Protein AF-0000000080439849 (afdb_homodimer)

Structure (mmCIF, N/CA/C/O backbone):
data_AF-0000000080439849-model_v1
#
loop_
_entity.id
_entity.type
_entity.pdbx_description
1 polymer 'Thiamine diphosphokinase'
#
loop_
_atom_site.group_PDB
_atom_site.id
_atom_site.type_symbol
_atom_site.label_atom_id
_atom_site.label_alt_id
_atom_site.label_comp_id
_atom_site.label_asym_id
_atom_site.label_entity_id
_atom_site.label_seq_id
_atom_site.pdbx_PDB_ins_code
_atom_site.Cartn_x
_atom_site.Cartn_y
_atom_site.Cartn_z
_atom_site.occupancy
_atom_site.B_iso_or_equiv
_atom_site.auth_seq_id
_atom_site.auth_comp_id
_atom_site.auth_asym_id
_atom_site.auth_atom_id
_atom_site.pdbx_PDB_model_num
ATOM 1 N N . MET A 1 1 ? -4.078 -25.047 -13.484 1 92.94 1 MET A N 1
ATOM 2 C CA . MET A 1 1 ? -3.209 -25.281 -12.336 1 92.94 1 MET A CA 1
ATOM 3 C C . MET A 1 1 ? -3.164 -24.047 -11.43 1 92.94 1 MET A C 1
ATOM 5 O O . MET A 1 1 ? -3.262 -22.922 -11.906 1 92.94 1 MET A O 1
ATOM 9 N N . ASP A 1 2 ? -3.049 -24.312 -10.008 1 97.19 2 ASP A N 1
ATOM 10 C CA . ASP A 1 2 ? -2.932 -23.234 -9.031 1 97.19 2 ASP A CA 1
ATOM 11 C C . ASP A 1 2 ? -1.522 -23.172 -8.445 1 97.19 2 ASP A C 1
ATOM 13 O O . ASP A 1 2 ? -0.941 -24.203 -8.109 1 97.19 2 ASP A O 1
ATOM 17 N N . VAL A 1 3 ? -1.01 -22 -8.406 1 98.44 3 VAL A N 1
ATOM 18 C CA . VAL A 1 3 ? 0.373 -21.828 -7.977 1 98.44 3 VAL A CA 1
ATOM 19 C C . VAL A 1 3 ? 0.414 -21.016 -6.691 1 98.44 3 VAL A C 1
ATOM 21 O O . VAL A 1 3 ? -0.346 -20.047 -6.535 1 98.44 3 VAL A O 1
ATOM 24 N N . LEU A 1 4 ? 1.266 -21.453 -5.793 1 98.69 4 LEU A N 1
ATOM 25 C CA . LEU A 1 4 ? 1.553 -20.688 -4.582 1 98.69 4 LEU A CA 1
ATOM 26 C C . LEU A 1 4 ? 2.941 -20.062 -4.652 1 98.69 4 LEU A C 1
ATOM 28 O O . LEU A 1 4 ? 3.928 -20.75 -4.91 1 98.69 4 LEU A O 1
ATOM 32 N N . ILE A 1 5 ? 3.012 -18.781 -4.531 1 98.62 5 ILE A N 1
ATOM 33 C CA . ILE A 1 5 ? 4.277 -18.062 -4.418 1 98.62 5 ILE A CA 1
ATOM 34 C C . ILE A 1 5 ? 4.438 -17.516 -2.996 1 98.62 5 ILE A C 1
ATOM 36 O O . ILE A 1 5 ? 3.527 -16.875 -2.463 1 98.62 5 ILE A O 1
ATOM 40 N N . VAL A 1 6 ? 5.551 -17.797 -2.373 1 98 6 VAL A N 1
ATOM 41 C CA . VAL A 1 6 ? 5.855 -17.281 -1.048 1 98 6 VAL A CA 1
ATOM 42 C C . VAL A 1 6 ? 7.051 -16.328 -1.128 1 98 6 VAL A C 1
ATOM 44 O O . VAL A 1 6 ? 8.18 -16.766 -1.348 1 98 6 VAL A O 1
ATOM 47 N N . SER A 1 7 ? 6.773 -15.078 -0.925 1 96 7 SER A N 1
ATOM 48 C CA . SER A 1 7 ? 7.797 -14.047 -1.049 1 96 7 SER A CA 1
ATOM 49 C C . SER A 1 7 ? 8.352 -13.648 0.316 1 96 7 SER A C 1
ATOM 51 O O . SER A 1 7 ? 8.008 -14.258 1.331 1 96 7 SER A O 1
ATOM 53 N N . GLY A 1 8 ? 9.25 -12.641 0.358 1 92.38 8 GLY A N 1
ATOM 54 C CA . GLY A 1 8 ? 10.078 -12.391 1.525 1 92.38 8 GLY A CA 1
ATOM 55 C C . GLY A 1 8 ? 9.562 -11.258 2.395 1 92.38 8 GLY A C 1
ATOM 56 O O . GLY A 1 8 ? 10.305 -10.711 3.209 1 92.38 8 GLY A O 1
ATOM 57 N N . GLY A 1 9 ? 8.32 -10.828 2.24 1 93.94 9 GLY A N 1
ATOM 58 C CA . GLY A 1 9 ? 7.75 -9.844 3.15 1 93.94 9 GLY A CA 1
ATOM 59 C C . GLY A 1 9 ? 7.473 -10.406 4.535 1 93.94 9 GLY A C 1
ATOM 60 O O . GLY A 1 9 ? 8.242 -11.227 5.043 1 93.94 9 GLY A O 1
ATOM 61 N N . THR A 1 10 ? 6.473 -9.828 5.211 1 95.88 10 THR A N 1
ATOM 62 C CA . THR A 1 10 ? 6.109 -10.352 6.523 1 95.88 10 THR A CA 1
ATOM 63 C C . THR A 1 10 ? 5.797 -11.844 6.445 1 95.88 10 THR A C 1
ATOM 65 O O . THR A 1 10 ? 5.012 -12.273 5.598 1 95.88 10 THR A O 1
ATOM 68 N N . GLU A 1 11 ? 6.414 -12.531 7.293 1 96.62 11 GLU A N 1
ATOM 69 C CA . GLU A 1 11 ? 6.262 -13.977 7.316 1 96.62 11 GLU A CA 1
ATOM 70 C C . GLU A 1 11 ? 4.816 -14.375 7.594 1 96.62 11 GLU A C 1
ATOM 72 O O . GLU A 1 11 ? 4.227 -13.938 8.586 1 96.62 11 GLU A O 1
ATOM 77 N N . PRO A 1 12 ? 4.23 -15.203 6.703 1 97.81 12 PRO A N 1
ATOM 78 C CA . PRO A 1 12 ? 2.902 -15.727 7.039 1 97.81 12 PRO A CA 1
ATOM 79 C C . PRO A 1 12 ? 2.932 -16.703 8.211 1 97.81 12 PRO A C 1
ATOM 81 O O . PRO A 1 12 ? 3.934 -17.391 8.422 1 97.81 12 PRO A O 1
ATOM 84 N N . SER A 1 13 ? 1.847 -16.766 8.922 1 97.88 13 SER A N 1
ATOM 85 C CA . SER A 1 13 ? 1.722 -17.781 9.961 1 97.88 13 SER A CA 1
ATOM 86 C C . SER A 1 13 ? 1.723 -19.172 9.367 1 97.88 13 SER A C 1
ATOM 88 O O . SER A 1 13 ? 1.448 -19.359 8.18 1 97.88 13 SER A O 1
ATOM 90 N N . LYS A 1 14 ? 2.049 -20.141 10.18 1 97.81 14 LYS A N 1
ATOM 91 C CA . LYS A 1 14 ? 2.041 -21.531 9.742 1 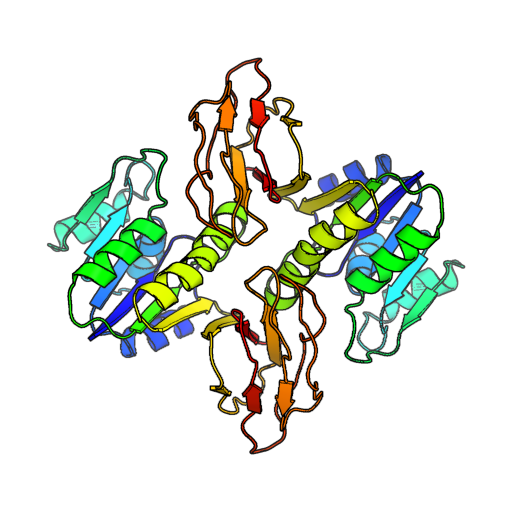97.81 14 LYS A CA 1
ATOM 92 C C . LYS A 1 14 ? 0.659 -21.953 9.25 1 97.81 14 LYS A C 1
ATOM 94 O O . LYS A 1 14 ? 0.534 -22.594 8.211 1 97.81 14 LYS A O 1
ATOM 99 N N . GLU A 1 15 ? -0.331 -21.578 10.008 1 97.88 15 GLU A N 1
ATOM 100 C CA . GLU A 1 15 ? -1.706 -21.922 9.672 1 97.88 15 GLU A CA 1
ATOM 101 C C . GLU A 1 15 ? -2.086 -21.391 8.289 1 97.88 15 GLU A C 1
ATOM 103 O O . GLU A 1 15 ? -2.643 -22.125 7.469 1 97.88 15 GLU A O 1
ATOM 108 N N . LEU A 1 16 ? -1.764 -20.172 8.047 1 97.81 16 LEU A N 1
ATOM 109 C CA . LEU A 1 16 ? -2.078 -19.562 6.766 1 97.81 16 LEU A CA 1
ATOM 110 C C . LEU A 1 16 ? -1.341 -20.266 5.629 1 97.81 16 LEU A C 1
ATOM 112 O O . LEU A 1 16 ? -1.943 -20.594 4.609 1 97.81 16 LEU A O 1
ATOM 116 N N . LEU A 1 17 ? -0.088 -20.438 5.781 1 98.31 17 LEU A N 1
ATOM 117 C CA . LEU A 1 17 ? 0.74 -21.062 4.746 1 98.31 17 LEU A CA 1
ATOM 118 C C . LEU A 1 17 ? 0.226 -22.453 4.391 1 98.31 17 LEU A C 1
ATOM 120 O O . LEU A 1 17 ? 0.123 -22.797 3.211 1 98.31 17 LEU A O 1
ATOM 124 N N . LEU A 1 18 ? -0.134 -23.234 5.395 1 97.88 18 LEU A N 1
ATOM 125 C CA . LEU A 1 18 ? -0.611 -24.594 5.16 1 97.88 18 LEU A CA 1
ATOM 126 C C . LEU A 1 18 ? -1.941 -24.578 4.414 1 97.88 18 LEU A C 1
ATOM 128 O O . LEU A 1 18 ? -2.176 -25.422 3.543 1 97.88 18 LEU A O 1
ATOM 132 N N . LYS A 1 19 ? -2.779 -23.672 4.773 1 97.62 19 LYS A N 1
ATOM 133 C CA . LYS A 1 19 ? -4.066 -23.547 4.102 1 97.62 19 LYS A CA 1
ATOM 134 C C . LYS A 1 19 ? -3.883 -23.344 2.598 1 97.62 19 LYS A C 1
ATOM 136 O O . LYS A 1 19 ? -4.539 -24.016 1.796 1 97.62 19 LYS A O 1
ATOM 141 N N . TYR A 1 20 ? -2.975 -22.516 2.215 1 97.88 20 TYR A N 1
ATOM 142 C CA . TYR A 1 20 ? -2.818 -22.172 0.806 1 97.88 20 TYR A CA 1
ATOM 143 C C . TYR A 1 20 ? -1.928 -23.188 0.095 1 97.88 20 TYR A C 1
ATOM 145 O O . TYR A 1 20 ? -2.072 -23.406 -1.109 1 97.88 20 TYR A O 1
ATOM 153 N N . LYS A 1 21 ? -1.037 -23.75 0.856 1 97.5 21 LYS A N 1
ATOM 154 C CA . LYS A 1 21 ? -0.274 -24.875 0.306 1 97.5 21 LYS A CA 1
ATOM 155 C C . LYS A 1 21 ? -1.201 -25.953 -0.23 1 97.5 21 LYS A C 1
ATOM 157 O O . LYS A 1 21 ? -0.944 -26.531 -1.289 1 97.5 21 LYS A O 1
ATOM 162 N N . ASN A 1 22 ? -2.289 -26.172 0.475 1 96.81 22 ASN A N 1
ATOM 163 C CA . ASN A 1 22 ? -3.234 -27.219 0.122 1 96.81 22 ASN A CA 1
ATOM 164 C C . ASN A 1 22 ? -4.07 -26.844 -1.096 1 96.81 22 ASN A C 1
ATOM 166 O O . ASN A 1 22 ? -4.684 -27.703 -1.727 1 96.81 22 ASN A O 1
ATOM 170 N N . LYS A 1 23 ? -4.086 -25.609 -1.45 1 96.19 23 LYS A N 1
ATOM 171 C CA . LYS A 1 23 ? -4.871 -25.125 -2.58 1 96.19 23 LYS A CA 1
ATOM 172 C C . LYS A 1 23 ? -4.055 -25.141 -3.869 1 96.19 23 LYS A C 1
ATOM 174 O O . LYS A 1 23 ? -4.605 -25.016 -4.961 1 96.19 23 LYS A O 1
ATOM 179 N N . ALA A 1 24 ? -2.773 -25.297 -3.732 1 96.62 24 ALA A N 1
ATOM 180 C CA . ALA A 1 24 ? -1.9 -25.125 -4.891 1 96.62 24 ALA A CA 1
ATOM 181 C C . ALA A 1 24 ? -1.204 -26.422 -5.262 1 96.62 24 ALA A C 1
ATOM 183 O O . ALA A 1 24 ? -0.905 -27.25 -4.395 1 96.62 24 ALA A O 1
ATOM 184 N N . SER A 1 25 ? -0.949 -26.609 -6.535 1 95.62 25 SER A N 1
ATOM 185 C CA . SER A 1 25 ? -0.265 -27.797 -7.02 1 95.62 25 SER A CA 1
ATOM 186 C C . SER A 1 25 ? 1.2 -27.516 -7.328 1 95.62 25 SER A C 1
ATOM 188 O O . SER A 1 25 ? 1.971 -28.438 -7.613 1 95.62 25 SER A O 1
ATOM 190 N N . PHE A 1 26 ? 1.607 -26.328 -7.348 1 97.12 26 PHE A N 1
ATOM 191 C CA . PHE A 1 26 ? 2.973 -25.891 -7.613 1 97.12 26 PHE A CA 1
ATOM 192 C C . PHE A 1 26 ? 3.371 -24.75 -6.68 1 97.12 26 PHE A C 1
ATOM 194 O O . PHE A 1 26 ? 2.615 -23.797 -6.496 1 97.12 26 PHE A O 1
ATOM 201 N N . ILE A 1 27 ? 4.523 -24.844 -6.035 1 97.81 27 ILE A N 1
ATOM 202 C CA . ILE A 1 27 ? 4.949 -23.875 -5.035 1 97.81 27 ILE A CA 1
ATOM 203 C C . ILE A 1 27 ? 6.285 -23.266 -5.453 1 97.81 27 ILE A C 1
ATOM 205 O O . ILE A 1 27 ? 7.23 -23.984 -5.781 1 97.81 27 ILE A O 1
ATOM 209 N N . ILE A 1 28 ? 6.344 -21.938 -5.465 1 97.19 28 ILE A N 1
ATOM 210 C CA . ILE A 1 28 ? 7.566 -21.188 -5.75 1 97.19 28 ILE A CA 1
ATOM 211 C C . ILE A 1 28 ? 7.996 -20.422 -4.504 1 97.19 28 ILE A C 1
ATOM 213 O O . ILE A 1 28 ? 7.227 -19.625 -3.961 1 97.19 28 ILE A O 1
ATOM 217 N N . GLY A 1 29 ? 9.203 -20.656 -4.043 1 95.31 29 GLY A N 1
ATOM 218 C CA . GLY A 1 29 ? 9.797 -19.875 -2.979 1 95.31 29 GLY A CA 1
ATOM 219 C C . GLY A 1 29 ? 10.695 -18.75 -3.494 1 95.31 29 GLY A C 1
ATOM 220 O O . GLY A 1 29 ? 11.523 -18.984 -4.383 1 95.31 29 GLY A O 1
ATOM 221 N N . VAL A 1 30 ? 10.516 -17.547 -2.91 1 93.19 30 VAL A N 1
ATOM 222 C CA . VAL A 1 30 ? 11.266 -16.391 -3.383 1 93.19 30 VAL A CA 1
ATOM 223 C C . VAL A 1 30 ? 12.086 -15.805 -2.238 1 93.19 30 VAL A C 1
ATOM 225 O O . VAL A 1 30 ? 11.531 -15.406 -1.209 1 93.19 30 VAL A O 1
ATOM 228 N N . ASP A 1 31 ? 13.305 -15.68 -2.363 1 87.5 31 ASP A N 1
ATOM 229 C CA . ASP A 1 31 ? 14.227 -15.07 -1.406 1 87.5 31 ASP A CA 1
ATOM 230 C C . ASP A 1 31 ? 13.938 -15.547 0.014 1 87.5 31 ASP A C 1
ATOM 232 O O . ASP A 1 31 ? 13.898 -16.75 0.273 1 87.5 31 ASP A O 1
ATOM 236 N N . LYS A 1 32 ? 13.664 -14.625 0.927 1 88.38 32 LYS A N 1
ATOM 237 C CA . LYS A 1 32 ? 13.43 -14.961 2.328 1 88.38 32 LYS A CA 1
ATOM 238 C C . LYS A 1 32 ? 12.172 -15.828 2.48 1 88.38 32 LYS A C 1
ATOM 240 O O . LYS A 1 32 ? 11.961 -16.438 3.527 1 88.38 32 LYS A O 1
ATOM 245 N N . GLY A 1 33 ? 11.359 -15.797 1.447 1 93.31 33 GLY A N 1
ATOM 246 C CA . GLY A 1 33 ? 10.227 -16.703 1.452 1 93.31 33 GLY A CA 1
ATOM 247 C C . GLY A 1 33 ? 10.625 -18.156 1.554 1 93.31 33 GLY A C 1
ATOM 248 O O . GLY A 1 33 ? 9.867 -18.984 2.074 1 93.31 33 GLY A O 1
ATOM 249 N N . CYS A 1 34 ? 11.781 -18.5 1.129 1 92.56 34 CYS A N 1
ATOM 250 C CA . CYS A 1 34 ? 12.312 -19.859 1.238 1 92.56 34 CYS A CA 1
ATOM 251 C C . CYS A 1 34 ? 12.555 -20.234 2.695 1 92.56 34 CYS A C 1
ATOM 253 O O . CYS A 1 34 ? 12.391 -21.391 3.078 1 92.56 34 CYS A O 1
ATOM 255 N N . ASN A 1 35 ? 12.938 -19.234 3.473 1 92.56 35 ASN A N 1
ATOM 256 C CA . ASN A 1 35 ? 13.18 -19.469 4.891 1 92.56 35 ASN A CA 1
ATOM 257 C C . ASN A 1 35 ? 11.914 -19.953 5.598 1 92.56 35 ASN A C 1
ATOM 259 O O . ASN A 1 35 ? 11.969 -20.844 6.438 1 92.56 35 ASN A O 1
ATOM 263 N N . VAL A 1 36 ? 10.828 -19.344 5.242 1 94.44 36 VAL A N 1
ATOM 264 C CA . VAL A 1 36 ? 9.562 -19.703 5.883 1 94.44 36 VAL A CA 1
ATOM 265 C C . VAL A 1 36 ? 9.148 -21.094 5.445 1 94.44 36 VAL A C 1
ATOM 267 O O . VAL A 1 36 ? 8.648 -21.891 6.254 1 94.44 36 VAL A O 1
ATOM 270 N N . LEU A 1 37 ? 9.289 -21.438 4.172 1 95.81 37 LEU A N 1
ATOM 271 C CA . LEU A 1 37 ? 8.984 -22.781 3.672 1 95.81 37 LEU A CA 1
ATOM 272 C C . LEU A 1 37 ? 9.828 -23.828 4.387 1 95.81 37 LEU A C 1
ATOM 274 O O . LEU A 1 37 ? 9.305 -24.859 4.801 1 95.81 37 LEU A O 1
ATOM 278 N N . TYR A 1 38 ? 11.062 -23.516 4.551 1 94.31 38 TYR A N 1
ATOM 279 C CA . TYR A 1 38 ? 11.977 -24.406 5.262 1 94.31 38 TYR A CA 1
ATOM 280 C C . TYR A 1 38 ? 11.547 -24.578 6.715 1 94.31 38 TYR A C 1
ATOM 282 O O . TYR A 1 38 ? 11.477 -25.703 7.219 1 94.31 38 TYR A O 1
ATOM 290 N N . LYS A 1 39 ? 11.273 -23.438 7.34 1 95.12 39 LYS A N 1
ATOM 291 C CA . LYS A 1 39 ? 10.875 -23.422 8.742 1 95.12 39 LYS A CA 1
ATOM 292 C C . LYS A 1 39 ? 9.672 -24.328 8.992 1 95.12 39 LYS A C 1
ATOM 294 O O . LYS A 1 39 ? 9.602 -25.016 10.016 1 95.12 39 LYS A O 1
ATOM 299 N N . TYR A 1 40 ? 8.742 -24.406 8.047 1 96 40 TYR A N 1
ATOM 300 C CA . TYR A 1 40 ? 7.512 -25.156 8.242 1 96 40 TYR A CA 1
ATOM 301 C C . TYR A 1 40 ? 7.562 -26.484 7.492 1 96 40 TYR A C 1
ATOM 303 O O . TYR A 1 40 ? 6.535 -27.141 7.324 1 96 40 TYR A O 1
ATOM 311 N N . ASN A 1 41 ? 8.695 -26.875 6.965 1 94.62 41 ASN A N 1
ATOM 312 C CA . ASN A 1 41 ? 8.969 -28.141 6.309 1 94.62 41 ASN A CA 1
ATOM 313 C C . ASN A 1 41 ? 8.125 -28.328 5.055 1 94.62 41 ASN A C 1
ATOM 315 O O . ASN A 1 41 ? 7.516 -29.375 4.855 1 94.62 41 ASN A O 1
ATOM 319 N N . ILE A 1 42 ? 7.996 -27.312 4.301 1 95.62 42 ILE A N 1
ATOM 320 C CA . ILE A 1 42 ? 7.301 -27.344 3.018 1 95.62 42 ILE A CA 1
ATOM 321 C C . ILE A 1 42 ? 8.312 -27.281 1.878 1 95.62 42 ILE A C 1
ATOM 323 O O . ILE A 1 42 ? 9.117 -26.359 1.802 1 95.62 42 ILE A O 1
ATOM 327 N N . THR A 1 43 ? 8.297 -28.266 1.056 1 94.25 43 THR A N 1
ATOM 328 C CA . THR A 1 43 ? 9.242 -28.312 -0.052 1 94.25 43 THR A CA 1
ATOM 329 C C . THR A 1 43 ? 8.68 -27.594 -1.275 1 94.25 43 THR A C 1
ATOM 331 O O . THR A 1 43 ? 7.648 -27.984 -1.816 1 94.25 43 THR A O 1
ATOM 334 N N . PRO A 1 44 ? 9.305 -26.594 -1.733 1 96.69 44 PRO A N 1
ATOM 335 C CA . PRO A 1 44 ? 8.844 -25.938 -2.959 1 96.69 44 PRO A CA 1
ATOM 336 C C . PRO A 1 44 ? 9.195 -26.719 -4.219 1 96.69 44 PRO A C 1
ATOM 338 O O . PRO A 1 44 ? 10.008 -27.641 -4.168 1 96.69 44 PRO A O 1
ATOM 341 N N . ASN A 1 45 ? 8.5 -26.422 -5.293 1 95.69 45 ASN A N 1
ATOM 342 C CA . ASN A 1 45 ? 8.844 -26.984 -6.594 1 95.69 45 ASN A CA 1
ATOM 343 C C . ASN A 1 45 ? 9.977 -26.219 -7.266 1 95.69 45 ASN A C 1
ATOM 345 O O . ASN A 1 45 ? 10.727 -26.781 -8.062 1 95.69 45 ASN A O 1
ATOM 349 N N . LEU A 1 46 ? 10.07 -24.953 -6.902 1 94.5 46 LEU A N 1
ATOM 350 C CA . LEU A 1 46 ? 11.039 -24.031 -7.5 1 94.5 46 LEU A CA 1
ATOM 351 C C . LEU A 1 46 ? 11.406 -22.922 -6.523 1 94.5 46 LEU A C 1
ATOM 353 O O . LEU A 1 46 ? 10.555 -22.438 -5.773 1 94.5 46 LEU A O 1
ATOM 357 N N . ILE A 1 47 ? 12.656 -22.5 -6.508 1 92.56 47 ILE A N 1
ATOM 358 C CA . ILE A 1 47 ? 13.102 -21.359 -5.711 1 92.56 47 ILE A CA 1
ATOM 359 C C . ILE A 1 47 ? 13.711 -20.297 -6.621 1 92.56 47 ILE A C 1
ATOM 361 O O . ILE A 1 47 ? 14.43 -20.625 -7.566 1 92.56 47 ILE A O 1
ATOM 365 N N . VAL A 1 48 ? 13.352 -19.062 -6.355 1 90.31 48 VAL A N 1
ATOM 366 C CA . VAL A 1 48 ? 13.789 -17.922 -7.156 1 90.31 48 VAL A CA 1
ATOM 367 C C . VAL A 1 48 ? 14.477 -16.891 -6.262 1 90.31 48 VAL A C 1
ATOM 369 O O . VAL A 1 48 ? 14.023 -16.641 -5.145 1 90.31 48 VAL A O 1
ATOM 372 N N . GLY A 1 49 ? 15.602 -16.266 -6.656 1 84.62 49 GLY A N 1
ATOM 373 C CA . GLY A 1 49 ? 16.234 -15.188 -5.91 1 84.62 49 GLY A CA 1
ATOM 374 C C . GLY A 1 49 ? 17.641 -14.891 -6.359 1 84.62 49 GLY A C 1
ATOM 375 O O . GLY A 1 49 ? 18.141 -15.5 -7.316 1 84.62 49 GLY A O 1
ATOM 376 N N . ASP A 1 50 ? 18.266 -13.859 -5.82 1 75.06 50 ASP A N 1
ATOM 377 C CA . ASP A 1 50 ? 19.656 -13.531 -6.129 1 75.06 50 ASP A CA 1
ATOM 378 C C . ASP A 1 50 ? 20.609 -14.305 -5.223 1 75.06 50 ASP A C 1
ATOM 380 O O . ASP A 1 50 ? 21.812 -14.375 -5.492 1 75.06 50 ASP A O 1
ATOM 384 N N . PHE A 1 51 ? 20.109 -14.945 -4.246 1 68.88 51 PHE A N 1
ATOM 385 C CA . PHE A 1 51 ? 20.75 -15.836 -3.277 1 68.88 51 PHE A CA 1
ATOM 386 C C . PHE A 1 51 ? 22.094 -15.289 -2.834 1 68.88 51 PHE A C 1
ATOM 388 O O . PHE A 1 51 ? 23 -16.062 -2.479 1 68.88 51 PHE A O 1
ATOM 395 N N . ASP A 1 52 ? 22.312 -13.945 -3.246 1 60 52 ASP A N 1
ATOM 396 C CA . ASP A 1 52 ? 23.547 -13.398 -2.689 1 60 52 ASP A CA 1
ATOM 397 C C . ASP A 1 52 ? 23.516 -13.406 -1.162 1 60 52 ASP A C 1
ATOM 399 O O . ASP A 1 52 ? 24.516 -13.719 -0.512 1 60 52 ASP A O 1
ATOM 403 N N . SER A 1 53 ? 22.469 -12.672 -0.562 1 54.44 53 SER A N 1
ATOM 404 C CA . SER A 1 53 ? 22.328 -12.492 0.879 1 54.44 53 SER A CA 1
ATOM 405 C C . SER A 1 53 ? 21.5 -13.609 1.503 1 54.44 53 SER A C 1
ATOM 407 O O . SER A 1 53 ? 21.219 -13.594 2.705 1 54.44 53 SER A O 1
ATOM 409 N N . GLY A 1 54 ? 20.953 -14.406 0.694 1 53.41 54 GLY A N 1
ATOM 410 C CA . GLY A 1 54 ? 20.047 -15.352 1.32 1 53.41 54 GLY A CA 1
ATOM 411 C C . GLY A 1 54 ? 20.719 -16.25 2.342 1 53.41 54 GLY A C 1
ATOM 412 O O . GLY A 1 54 ? 21.953 -16.328 2.375 1 53.41 54 GLY A O 1
ATOM 413 N N . ASP A 1 55 ? 19.859 -16.391 3.363 1 59.88 55 ASP A N 1
ATOM 414 C CA . ASP A 1 55 ? 20.312 -17.422 4.297 1 59.88 55 ASP A CA 1
ATOM 415 C C . ASP A 1 55 ? 20.828 -18.656 3.551 1 59.88 55 ASP A C 1
ATOM 417 O O . ASP A 1 55 ? 20.031 -19.516 3.156 1 59.88 55 ASP A O 1
ATOM 421 N N . LEU A 1 56 ? 21.922 -18.578 3.146 1 64.94 56 LEU A N 1
ATOM 422 C CA . LEU A 1 56 ? 22.719 -19.547 2.402 1 64.94 56 LEU A CA 1
ATOM 423 C C . LEU A 1 56 ? 22.406 -20.969 2.844 1 64.94 56 LEU A C 1
ATOM 425 O O . LEU A 1 56 ? 22.328 -21.875 2.014 1 64.94 56 LEU A O 1
ATOM 429 N N . LYS A 1 57 ? 22.031 -21.078 4.082 1 80.5 57 LYS A N 1
ATOM 430 C CA . LYS A 1 57 ? 21.828 -22.438 4.559 1 80.5 57 LYS A CA 1
ATOM 431 C C . LYS A 1 57 ? 20.547 -23.047 3.982 1 80.5 57 LYS A C 1
ATOM 433 O O . LYS A 1 57 ? 20.547 -24.188 3.523 1 80.5 57 LYS A O 1
ATOM 438 N N . VAL A 1 58 ? 19.531 -22.25 3.904 1 85.19 58 VAL A N 1
ATOM 439 C CA . VAL A 1 58 ? 18.234 -22.734 3.461 1 85.19 58 VAL A CA 1
ATOM 440 C C . VAL A 1 58 ? 18.25 -22.984 1.955 1 85.19 58 VAL A C 1
ATOM 442 O O . VAL A 1 58 ? 17.766 -24.016 1.481 1 85.19 58 VAL A O 1
ATOM 445 N N . VAL A 1 59 ? 18.875 -22.062 1.274 1 82.62 59 VAL A N 1
ATOM 446 C CA . VAL A 1 59 ? 18.969 -22.203 -0.174 1 82.62 59 VAL A CA 1
ATOM 447 C C . VAL A 1 59 ? 19.781 -23.438 -0.518 1 82.62 59 VAL A C 1
ATOM 449 O O . VAL A 1 59 ? 19.406 -24.219 -1.397 1 82.62 59 VAL A O 1
ATOM 452 N N . GLU A 1 60 ? 20.797 -23.594 0.211 1 83.25 60 GLU A N 1
ATOM 453 C CA . GLU A 1 60 ? 21.656 -24.766 0.002 1 83.25 60 GLU A CA 1
ATOM 454 C C . GLU A 1 60 ? 20.922 -26.062 0.331 1 83.25 60 GLU A C 1
ATOM 456 O O . GLU A 1 60 ? 21.094 -27.062 -0.353 1 83.25 60 GLU A O 1
ATOM 461 N N . TYR A 1 61 ? 20.172 -25.984 1.298 1 87.62 61 TYR A N 1
ATOM 462 C CA . TYR A 1 61 ? 19.375 -27.141 1.668 1 87.62 61 TYR A CA 1
ATOM 463 C C . TYR A 1 61 ? 18.469 -27.562 0.52 1 87.62 61 TYR A C 1
ATOM 465 O O . TYR A 1 61 ? 18.469 -28.734 0.112 1 87.62 61 TYR A O 1
ATOM 473 N N . PHE A 1 62 ? 17.75 -26.719 -0.071 1 87.12 62 PHE A N 1
ATOM 474 C CA . PHE A 1 62 ? 16.812 -27.031 -1.134 1 87.12 62 PHE A CA 1
ATOM 475 C C . PHE A 1 62 ? 17.547 -27.453 -2.404 1 87.12 62 PHE A C 1
ATOM 477 O O . PHE A 1 62 ? 17.109 -28.359 -3.109 1 87.12 62 PHE A O 1
ATOM 484 N N . LYS A 1 63 ? 18.641 -26.797 -2.645 1 82.69 63 LYS A N 1
ATOM 485 C CA . LYS A 1 63 ? 19.469 -27.172 -3.787 1 82.69 63 LYS A CA 1
ATOM 486 C C . LYS A 1 63 ? 19.906 -28.641 -3.68 1 82.69 63 LYS A C 1
ATOM 488 O O . LYS A 1 63 ? 19.859 -29.375 -4.664 1 82.69 63 LYS A O 1
ATOM 493 N N . ASN A 1 64 ? 20.203 -28.969 -2.523 1 86.25 64 ASN A N 1
ATOM 494 C CA . ASN A 1 64 ? 20.734 -30.312 -2.285 1 86.25 64 ASN A CA 1
ATOM 495 C C . ASN A 1 64 ? 19.641 -31.375 -2.35 1 86.25 64 ASN A C 1
ATOM 497 O O . ASN A 1 64 ? 19.938 -32.562 -2.504 1 86.25 64 ASN A O 1
ATOM 501 N N . THR A 1 65 ? 18.453 -30.953 -2.188 1 87.56 65 THR A N 1
ATOM 502 C CA . THR A 1 65 ? 17.344 -31.906 -2.256 1 87.56 65 THR A CA 1
ATOM 503 C C . THR A 1 65 ? 16.875 -32.094 -3.695 1 87.56 65 THR A C 1
ATOM 505 O O . THR A 1 65 ? 15.977 -32.875 -3.967 1 87.56 65 THR A O 1
ATOM 508 N N . GLY A 1 66 ? 17.453 -31.344 -4.68 1 87.19 66 GLY A N 1
ATOM 509 C CA . GLY A 1 66 ? 17.156 -31.5 -6.094 1 87.19 66 GLY A CA 1
ATOM 510 C C . GLY A 1 66 ? 16.125 -30.516 -6.605 1 87.19 66 GLY A C 1
ATOM 511 O O . GLY A 1 66 ? 15.656 -30.641 -7.738 1 87.19 66 GLY A O 1
ATOM 512 N N . ILE A 1 67 ? 15.797 -29.641 -5.777 1 88 67 ILE A N 1
ATOM 513 C CA . ILE A 1 67 ? 14.812 -28.641 -6.176 1 88 67 ILE A CA 1
ATOM 514 C C . ILE A 1 67 ? 15.43 -27.672 -7.184 1 88 67 ILE A C 1
ATOM 516 O O . ILE A 1 67 ? 16.594 -27.297 -7.059 1 88 67 ILE A O 1
ATOM 520 N N . GLU A 1 68 ? 14.68 -27.266 -8.18 1 88.25 68 GLU A N 1
ATOM 521 C CA . GLU A 1 68 ? 15.148 -26.312 -9.18 1 88.25 68 GLU A CA 1
ATOM 522 C C . GLU A 1 68 ? 15.391 -24.938 -8.57 1 88.25 68 GLU A C 1
ATOM 524 O O . GLU A 1 68 ? 14.57 -24.453 -7.781 1 88.25 68 GLU A O 1
ATOM 529 N N . VAL A 1 69 ? 16.484 -24.406 -8.891 1 84.62 69 VAL A N 1
ATOM 530 C CA . VAL A 1 69 ? 16.859 -23.062 -8.422 1 84.62 69 VAL A CA 1
ATOM 531 C C . VAL A 1 69 ? 17.078 -22.141 -9.617 1 84.62 69 VAL A C 1
ATOM 533 O O . VAL A 1 69 ? 17.844 -22.453 -10.523 1 84.62 69 VAL A O 1
ATOM 536 N N . ARG A 1 70 ? 16.359 -21.109 -9.633 1 83.19 70 ARG A N 1
ATOM 537 C CA . ARG A 1 70 ? 16.562 -20.094 -10.664 1 83.19 70 ARG A CA 1
ATOM 538 C C . ARG A 1 70 ? 17.141 -18.812 -10.062 1 83.19 70 ARG A C 1
ATOM 540 O O . ARG A 1 70 ? 16.484 -18.141 -9.273 1 83.19 70 ARG A O 1
ATOM 547 N N . LYS A 1 71 ? 18.328 -18.547 -10.422 1 77.75 71 LYS A N 1
ATOM 548 C CA . LYS A 1 71 ? 19.047 -17.375 -9.93 1 77.75 71 LYS A CA 1
ATOM 549 C C . LYS A 1 71 ? 18.938 -16.219 -10.914 1 77.75 71 LYS A C 1
ATOM 551 O O . LYS A 1 71 ? 19.047 -16.406 -12.125 1 77.75 71 LYS A O 1
ATOM 556 N N . TYR A 1 72 ? 18.5 -15.164 -10.406 1 71.69 72 TYR A N 1
ATOM 557 C CA . TYR A 1 72 ? 18.438 -13.984 -11.266 1 71.69 72 TYR A CA 1
ATOM 558 C C . TYR A 1 72 ? 19.328 -12.867 -10.711 1 71.69 72 TYR A C 1
ATOM 560 O O . TYR A 1 72 ? 19.516 -12.758 -9.5 1 71.69 72 TYR A O 1
ATOM 568 N N . SER A 1 73 ? 20.188 -12.391 -11.641 1 60.19 73 SER A N 1
ATOM 569 C CA . SER A 1 73 ? 21.062 -11.289 -11.242 1 60.19 73 SER A CA 1
ATOM 570 C C . SER A 1 73 ? 20.25 -10.117 -10.68 1 60.19 73 SER A C 1
ATOM 572 O O . SER A 1 73 ? 19.125 -9.883 -11.102 1 60.19 73 SER A O 1
ATOM 574 N N . THR A 1 74 ? 20.703 -9.82 -9.539 1 53.94 74 THR A N 1
ATOM 575 C CA . THR A 1 74 ? 20.141 -8.672 -8.844 1 53.94 74 THR A CA 1
ATOM 576 C C . THR A 1 74 ? 19.906 -7.508 -9.805 1 53.94 74 THR A C 1
ATOM 578 O O . THR A 1 74 ? 19.562 -6.402 -9.383 1 53.94 74 THR A O 1
ATOM 581 N N . HIS A 1 75 ? 20.016 -7.746 -11.078 1 55.62 75 HIS A N 1
ATOM 582 C CA . HIS A 1 75 ? 19.891 -6.488 -11.805 1 55.62 75 HIS A CA 1
ATOM 583 C C . HIS A 1 75 ? 18.484 -5.898 -11.633 1 55.62 75 HIS A C 1
ATOM 585 O O . HIS A 1 75 ? 17.547 -6.613 -11.281 1 55.62 75 HIS A O 1
ATOM 591 N N . LYS A 1 76 ? 18.297 -4.516 -11.812 1 55.56 76 LYS A N 1
ATOM 592 C CA . LYS A 1 76 ? 17.406 -3.465 -11.32 1 55.56 76 LYS A CA 1
ATOM 593 C C . LYS A 1 76 ? 16 -3.625 -11.883 1 55.56 76 LYS A C 1
ATOM 595 O O . LYS A 1 76 ? 15.055 -3.025 -11.383 1 55.56 76 LYS A O 1
ATOM 600 N N . ASP A 1 77 ? 15.633 -4.508 -12.875 1 62.62 77 ASP A N 1
ATOM 601 C CA . ASP A 1 77 ? 14.414 -4.125 -13.578 1 62.62 77 ASP A CA 1
ATOM 602 C C . ASP A 1 77 ? 13.188 -4.77 -12.93 1 62.62 77 ASP A C 1
ATOM 604 O O . ASP A 1 77 ? 12.102 -4.184 -12.93 1 62.62 77 ASP A O 1
ATOM 608 N N . TYR A 1 78 ? 13.477 -5.918 -12.312 1 76.94 78 TYR A N 1
ATOM 609 C CA . TYR A 1 78 ? 12.297 -6.531 -11.703 1 76.94 78 TYR A CA 1
ATOM 610 C C . TYR A 1 78 ? 12.641 -7.141 -10.352 1 76.94 78 TYR A C 1
ATOM 612 O O . TYR A 1 78 ? 13.789 -7.539 -10.109 1 76.94 78 TYR A O 1
ATOM 620 N N . THR A 1 79 ? 11.695 -7.102 -9.523 1 86.38 79 THR A N 1
ATOM 621 C CA . THR A 1 79 ? 11.875 -7.727 -8.219 1 86.38 79 THR A CA 1
ATOM 622 C C . THR A 1 79 ? 11.812 -9.25 -8.336 1 86.38 79 THR A C 1
ATOM 624 O O . THR A 1 79 ? 11.266 -9.781 -9.305 1 86.38 79 THR A O 1
ATOM 627 N N . ASP A 1 80 ? 12.359 -9.883 -7.414 1 89 80 ASP A N 1
ATOM 628 C CA . ASP A 1 80 ? 12.32 -11.344 -7.391 1 89 80 ASP A CA 1
ATOM 629 C C . ASP A 1 80 ? 10.883 -11.859 -7.363 1 89 80 ASP A C 1
ATOM 631 O O . ASP A 1 80 ? 10.578 -12.883 -7.969 1 89 80 ASP A O 1
ATOM 635 N N . THR A 1 81 ? 10 -11.18 -6.711 1 93.56 81 THR A N 1
ATOM 636 C CA . THR A 1 81 ? 8.594 -11.57 -6.68 1 93.56 81 THR A CA 1
ATOM 637 C C . THR A 1 81 ? 7.965 -11.438 -8.062 1 93.56 81 THR A C 1
ATOM 639 O O . THR A 1 81 ? 7.195 -12.297 -8.484 1 93.56 81 THR A O 1
ATOM 642 N N . HIS A 1 82 ? 8.266 -10.352 -8.773 1 93.75 82 HIS A N 1
ATOM 643 C CA . HIS A 1 82 ? 7.773 -10.164 -10.133 1 93.75 82 HIS A CA 1
ATOM 644 C C . HIS A 1 82 ? 8.258 -11.273 -11.055 1 93.75 82 HIS A C 1
ATOM 646 O O . HIS A 1 82 ? 7.496 -11.773 -11.891 1 93.75 82 HIS A O 1
ATOM 652 N N . LEU A 1 83 ? 9.5 -11.594 -10.875 1 91.94 83 LEU A N 1
ATOM 653 C CA . LEU A 1 83 ? 10.062 -12.688 -11.664 1 91.94 83 LEU A CA 1
ATOM 654 C C . LEU A 1 83 ? 9.336 -13.992 -11.375 1 91.94 83 LEU A C 1
ATOM 656 O O . LEU A 1 83 ? 9.031 -14.758 -12.297 1 91.94 83 LEU A O 1
ATOM 660 N N . ALA A 1 84 ? 9.125 -14.281 -10.117 1 94.81 84 ALA A N 1
ATOM 661 C CA . ALA A 1 84 ? 8.398 -15.484 -9.734 1 94.81 84 ALA A CA 1
ATOM 662 C C . ALA A 1 84 ? 7.008 -15.508 -10.375 1 94.81 84 ALA A C 1
ATOM 664 O O . ALA A 1 84 ? 6.543 -16.562 -10.82 1 94.81 84 ALA A O 1
ATOM 665 N N . TYR A 1 85 ? 6.344 -14.398 -10.422 1 96.56 85 TYR A N 1
ATOM 666 C CA . TYR A 1 85 ? 5.051 -14.289 -11.094 1 96.56 85 TYR A CA 1
ATOM 667 C C . TYR A 1 85 ? 5.168 -14.664 -12.57 1 96.56 85 TYR A C 1
ATOM 669 O O . TYR A 1 85 ? 4.352 -15.43 -13.086 1 96.56 85 TYR A O 1
ATOM 677 N N . ASN A 1 86 ? 6.152 -14.078 -13.211 1 94.31 86 ASN A N 1
ATOM 678 C CA . ASN A 1 86 ? 6.348 -14.367 -14.633 1 94.31 86 ASN A CA 1
ATOM 679 C C . ASN A 1 86 ? 6.629 -15.852 -14.859 1 94.31 86 ASN A C 1
ATOM 681 O O . ASN A 1 86 ? 6.141 -16.438 -15.828 1 94.31 86 ASN A O 1
ATOM 685 N N . ILE A 1 87 ? 7.414 -16.422 -13.984 1 94.06 87 ILE A N 1
ATOM 686 C CA . ILE A 1 87 ? 7.711 -17.859 -14.07 1 94.06 87 ILE A CA 1
ATOM 687 C C . ILE A 1 87 ? 6.422 -18.656 -13.938 1 94.06 87 ILE A C 1
ATOM 689 O O . ILE A 1 87 ? 6.168 -19.578 -14.711 1 94.06 87 ILE A O 1
ATOM 693 N N . ALA A 1 88 ? 5.609 -18.328 -12.953 1 96.5 88 ALA A N 1
ATOM 694 C CA . ALA A 1 88 ? 4.336 -19.016 -12.75 1 96.5 88 ALA A CA 1
ATOM 695 C C . ALA A 1 88 ? 3.471 -18.938 -14.008 1 96.5 88 ALA A C 1
ATOM 697 O O . ALA A 1 88 ? 2.891 -19.953 -14.422 1 96.5 88 ALA A O 1
ATOM 698 N N . LYS A 1 89 ? 3.402 -17.781 -14.578 1 95.38 89 LYS A N 1
ATOM 699 C CA . LYS A 1 89 ? 2.6 -17.562 -15.773 1 95.38 89 LYS A CA 1
ATOM 700 C C . LYS A 1 89 ? 3.061 -18.469 -16.922 1 95.38 89 LYS A C 1
ATOM 702 O O . LYS A 1 89 ? 2.246 -18.938 -17.719 1 95.38 89 LYS A O 1
ATOM 707 N N . GLU A 1 90 ? 4.34 -18.719 -16.938 1 93.5 90 GLU A N 1
ATOM 708 C CA . GLU A 1 90 ? 4.934 -19.453 -18.062 1 93.5 90 GLU A CA 1
ATOM 709 C C . GLU A 1 90 ? 4.797 -20.969 -17.859 1 93.5 90 GLU A C 1
ATOM 711 O O . GLU A 1 90 ? 5.07 -21.734 -18.781 1 93.5 90 GLU A O 1
ATOM 716 N N . LEU A 1 91 ? 4.48 -21.438 -16.672 1 91.88 91 LEU A N 1
ATOM 717 C CA . LEU A 1 91 ? 4.273 -22.859 -16.422 1 91.88 91 LEU A CA 1
ATOM 718 C C . LEU A 1 91 ? 3.139 -23.406 -17.281 1 91.88 91 LEU A C 1
ATOM 720 O O . LEU A 1 91 ? 3.045 -24.625 -17.5 1 91.88 91 LEU A O 1
ATOM 724 N N . GLY A 1 92 ? 2.299 -22.562 -17.953 1 84.31 92 GLY A N 1
ATOM 725 C CA . GLY A 1 92 ? 1.175 -22.969 -18.781 1 84.31 92 GLY A CA 1
ATOM 726 C C . GLY A 1 92 ? -0.056 -23.344 -17.969 1 84.31 92 GLY A C 1
ATOM 727 O O . GLY A 1 92 ? 0.055 -23.875 -16.875 1 84.31 92 GLY A O 1
ATOM 728 N N . ASP A 1 93 ? -1.219 -23.062 -18.359 1 90.56 93 ASP A N 1
ATOM 729 C CA . ASP A 1 93 ? -2.549 -23.406 -17.859 1 90.56 93 ASP A CA 1
ATOM 730 C C . ASP A 1 93 ? -2.73 -22.922 -16.422 1 90.56 93 ASP A C 1
ATOM 732 O O . ASP A 1 93 ? -3.359 -23.609 -15.617 1 90.56 93 ASP A O 1
ATOM 736 N N . VAL A 1 94 ? -1.957 -21.969 -15.984 1 95.5 94 VAL A N 1
ATOM 737 C CA . VAL A 1 94 ? -2.127 -21.422 -14.648 1 95.5 94 VAL A CA 1
ATOM 738 C C . VAL A 1 94 ? -3.387 -20.547 -14.602 1 95.5 94 VAL A C 1
ATOM 740 O O . VAL A 1 94 ? -3.52 -19.594 -15.375 1 95.5 94 VAL A O 1
ATOM 743 N N . LYS A 1 95 ? -4.219 -20.875 -13.734 1 96 95 LYS A N 1
ATOM 744 C CA . LYS A 1 95 ? -5.48 -20.156 -13.617 1 96 95 LYS A CA 1
ATOM 745 C C . LYS A 1 95 ? -5.48 -19.234 -12.398 1 96 95 LYS A C 1
ATOM 747 O O . LYS A 1 95 ? -6.109 -18.172 -12.414 1 96 95 LYS A O 1
ATOM 752 N N . LYS A 1 96 ? -4.82 -19.719 -11.359 1 98.06 96 LYS A N 1
ATOM 753 C CA . LYS A 1 96 ? -4.801 -18.984 -10.102 1 98.06 96 LYS A CA 1
ATOM 754 C C . LYS A 1 96 ? -3.395 -18.922 -9.516 1 98.06 96 LYS A C 1
ATOM 756 O O . LYS A 1 96 ? -2.654 -19.906 -9.562 1 98.06 96 LYS A O 1
ATOM 761 N N . ILE A 1 97 ? -3.066 -17.781 -8.992 1 98.69 97 ILE A N 1
ATOM 762 C CA . ILE A 1 97 ? -1.831 -17.594 -8.234 1 98.69 97 ILE A CA 1
ATOM 763 C C . ILE A 1 97 ? -2.15 -17.031 -6.852 1 98.69 97 ILE A C 1
ATOM 765 O O . ILE A 1 97 ? -2.863 -16.031 -6.734 1 98.69 97 ILE A O 1
ATOM 769 N N . TYR A 1 98 ? -1.708 -17.703 -5.809 1 98.81 98 TYR A N 1
ATOM 770 C CA . TYR A 1 98 ? -1.734 -17.188 -4.441 1 98.81 98 TYR A CA 1
ATOM 771 C C . TYR A 1 98 ? -0.369 -16.641 -4.035 1 98.81 98 TYR A C 1
ATOM 773 O O . TYR A 1 98 ? 0.64 -17.359 -4.133 1 98.81 98 TYR A O 1
ATOM 781 N N . LEU A 1 99 ? -0.32 -15.477 -3.654 1 98.88 99 LEU A N 1
ATOM 782 C CA . LEU A 1 99 ? 0.93 -14.82 -3.285 1 98.88 99 LEU A CA 1
ATOM 783 C C . LEU A 1 99 ? 0.941 -14.469 -1.801 1 98.88 99 LEU A C 1
ATOM 785 O O . LEU A 1 99 ? 0.157 -13.633 -1.35 1 98.88 99 LEU A O 1
ATOM 789 N N . LEU A 1 100 ? 1.775 -15.133 -1.011 1 98.69 100 LEU A N 1
ATOM 790 C CA . LEU A 1 100 ? 1.98 -14.859 0.408 1 98.69 100 LEU A CA 1
ATOM 791 C C . LEU A 1 100 ? 3.322 -14.18 0.643 1 98.69 100 LEU A C 1
ATOM 793 O O . LEU A 1 100 ? 4.23 -14.289 -0.182 1 98.69 100 LEU A O 1
ATOM 797 N N . GLY A 1 101 ? 3.416 -13.461 1.795 1 97.5 101 GLY A N 1
ATOM 798 C CA . GLY A 1 101 ? 4.641 -12.734 2.076 1 97.5 101 GLY A CA 1
ATOM 799 C C . GLY A 1 101 ? 4.863 -11.562 1.145 1 97.5 101 GLY A C 1
ATOM 800 O O . GLY A 1 101 ? 6.008 -11.188 0.863 1 97.5 101 GLY A O 1
ATOM 801 N N . ALA A 1 102 ? 3.82 -11.023 0.6 1 97.06 102 ALA A N 1
ATOM 802 C CA . ALA A 1 102 ? 3.906 -9.977 -0.42 1 97.06 102 ALA A CA 1
ATOM 803 C C . ALA A 1 102 ? 3.855 -8.586 0.209 1 97.06 102 ALA A C 1
ATOM 805 O O . ALA A 1 102 ? 4.098 -7.586 -0.465 1 97.06 102 ALA A O 1
ATOM 806 N N . THR A 1 103 ? 3.449 -8.469 1.496 1 96.62 103 THR A N 1
ATOM 807 C CA . THR A 1 103 ? 3.379 -7.203 2.221 1 96.62 103 THR A CA 1
ATOM 808 C C . THR A 1 103 ? 4.359 -7.195 3.391 1 96.62 103 THR A C 1
ATOM 810 O O . THR A 1 103 ? 4.727 -8.25 3.906 1 96.62 103 THR A O 1
ATOM 813 N N . GLY A 1 104 ? 4.836 -6.004 3.73 1 93.31 104 GLY A N 1
ATOM 814 C CA . GLY A 1 104 ? 5.785 -5.891 4.824 1 93.31 104 GLY A CA 1
ATOM 815 C C . GLY A 1 104 ? 6.234 -4.465 5.078 1 93.31 104 GLY A C 1
ATOM 816 O O . GLY A 1 104 ? 5.48 -3.518 4.832 1 93.31 104 GLY A O 1
ATOM 817 N N . THR A 1 105 ? 7.473 -4.332 5.66 1 91.56 105 THR A N 1
ATOM 818 C CA . THR A 1 105 ? 7.957 -3.031 6.105 1 91.56 105 THR A CA 1
ATOM 819 C C . THR A 1 105 ? 8.5 -2.223 4.934 1 91.56 105 THR A C 1
ATOM 821 O O . THR A 1 105 ? 8.508 -0.99 4.969 1 91.56 105 THR A O 1
ATOM 824 N N . ARG A 1 106 ? 8.969 -2.982 3.967 1 92.62 106 ARG A N 1
ATOM 825 C CA . ARG A 1 106 ? 9.391 -2.307 2.742 1 92.62 106 ARG A CA 1
ATOM 826 C C . ARG A 1 106 ? 8.195 -1.986 1.855 1 92.62 106 ARG A C 1
ATOM 828 O O . ARG A 1 106 ? 7.832 -2.777 0.98 1 92.62 106 ARG A O 1
ATOM 835 N N . PHE A 1 107 ? 7.711 -0.826 2.029 1 95.75 107 PHE A N 1
ATOM 836 C CA . PHE A 1 107 ? 6.445 -0.469 1.399 1 95.75 107 PHE A CA 1
ATOM 837 C C . PHE A 1 107 ? 6.609 -0.334 -0.109 1 95.75 107 PHE A C 1
ATOM 839 O O . PHE A 1 107 ? 5.66 -0.555 -0.864 1 95.75 107 PHE A O 1
ATOM 846 N N . ASP A 1 108 ? 7.855 -0.004 -0.594 1 95.38 108 ASP A N 1
ATOM 847 C CA . ASP A 1 108 ? 8.109 0.054 -2.029 1 95.38 108 ASP A CA 1
ATOM 848 C C . ASP A 1 108 ? 7.922 -1.315 -2.678 1 95.38 108 ASP A C 1
ATOM 850 O O . ASP A 1 108 ? 7.312 -1.427 -3.742 1 95.38 108 ASP A O 1
ATOM 854 N N . HIS A 1 109 ? 8.336 -2.338 -1.954 1 94.75 109 HIS A N 1
ATOM 855 C CA . HIS A 1 109 ? 8.117 -3.695 -2.439 1 94.75 109 HIS A CA 1
ATOM 856 C C . HIS A 1 109 ? 6.641 -4.07 -2.371 1 94.75 109 HIS A C 1
ATOM 858 O O . HIS A 1 109 ? 6.102 -4.66 -3.311 1 94.75 109 HIS A O 1
ATOM 864 N N . SER A 1 110 ? 6.008 -3.758 -1.253 1 96.81 110 SER A N 1
ATOM 865 C CA . SER A 1 110 ? 4.598 -4.094 -1.089 1 96.81 110 SER A CA 1
ATOM 866 C C . SER A 1 110 ? 3.752 -3.49 -2.205 1 96.81 110 SER A C 1
ATOM 868 O O . SER A 1 110 ? 2.893 -4.168 -2.775 1 96.81 110 SER A O 1
ATOM 870 N N . LEU A 1 111 ? 4.012 -2.242 -2.52 1 97.75 111 LEU A N 1
ATOM 871 C CA . LEU A 1 111 ? 3.258 -1.576 -3.574 1 97.75 111 LEU A CA 1
ATOM 872 C C . LEU A 1 111 ? 3.559 -2.197 -4.934 1 97.75 111 LEU A C 1
ATOM 874 O O . LEU A 1 111 ? 2.66 -2.35 -5.766 1 97.75 111 LEU A O 1
ATOM 878 N N . GLY A 1 112 ? 4.801 -2.508 -5.141 1 96.81 112 GLY A N 1
ATOM 879 C CA . GLY A 1 112 ? 5.148 -3.213 -6.363 1 96.81 112 GLY A CA 1
ATOM 880 C C . GLY A 1 112 ? 4.418 -4.531 -6.52 1 96.81 112 GLY A C 1
ATOM 881 O O . GLY A 1 112 ? 4 -4.891 -7.625 1 96.81 112 GLY A O 1
ATOM 882 N N . ASN A 1 113 ? 4.328 -5.234 -5.438 1 97.5 113 ASN A N 1
ATOM 883 C CA . ASN A 1 113 ? 3.584 -6.488 -5.457 1 97.5 113 ASN A CA 1
ATOM 884 C C . ASN A 1 113 ? 2.105 -6.258 -5.754 1 97.5 113 ASN A C 1
ATOM 886 O O . ASN A 1 113 ? 1.472 -7.07 -6.434 1 97.5 113 ASN A O 1
ATOM 890 N N . LEU A 1 114 ? 1.537 -5.18 -5.242 1 98.25 114 LEU A N 1
ATOM 891 C CA . LEU A 1 114 ? 0.163 -4.832 -5.582 1 98.25 114 LEU A CA 1
ATOM 892 C C . LEU A 1 114 ? 0.027 -4.555 -7.078 1 98.25 114 LEU A C 1
ATOM 894 O O . LEU A 1 114 ? -1.016 -4.836 -7.672 1 98.25 114 LEU A O 1
ATOM 898 N N . GLY A 1 115 ? 1.108 -4.008 -7.613 1 97.94 115 GLY A N 1
ATOM 899 C CA . GLY A 1 115 ? 1.103 -3.738 -9.047 1 97.94 115 GLY A CA 1
ATOM 900 C C . GLY A 1 115 ? 0.883 -4.984 -9.883 1 97.94 115 GLY A C 1
ATOM 901 O O . GLY A 1 115 ? 0.41 -4.898 -11.016 1 97.94 115 GLY A O 1
ATOM 902 N N . LEU A 1 116 ? 1.205 -6.113 -9.367 1 98.19 116 LEU A N 1
ATOM 903 C CA . LEU A 1 116 ? 1.046 -7.379 -10.078 1 98.19 116 LEU A CA 1
ATOM 904 C C . LEU A 1 116 ? -0.424 -7.652 -10.383 1 98.19 116 LEU A C 1
ATOM 906 O O . LEU A 1 116 ? -0.744 -8.438 -11.281 1 98.19 116 LEU A O 1
ATOM 910 N N . PHE A 1 117 ? -1.327 -7.07 -9.617 1 98.75 117 PHE A N 1
ATOM 911 C CA . PHE A 1 117 ? -2.752 -7.215 -9.891 1 98.75 117 PHE A CA 1
ATOM 912 C C . PHE A 1 117 ? -3.086 -6.75 -11.305 1 98.75 117 PHE A C 1
ATOM 914 O O . PHE A 1 117 ? -3.912 -7.355 -11.984 1 98.75 117 PHE A O 1
ATOM 921 N N . LEU A 1 118 ? -2.457 -5.664 -11.711 1 98.25 118 LEU A N 1
ATOM 922 C CA . LEU A 1 118 ? -2.713 -5.141 -13.047 1 98.25 118 LE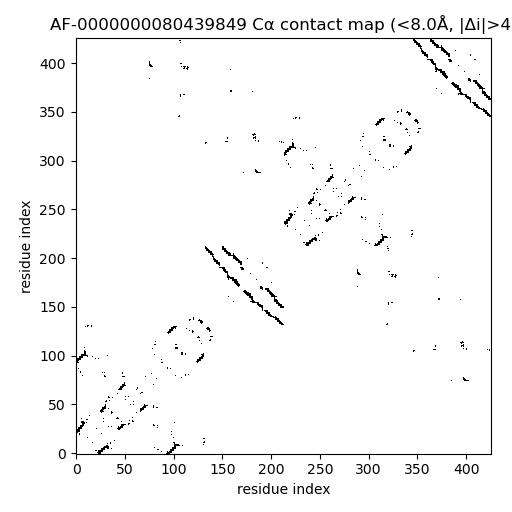U A CA 1
ATOM 923 C C . LEU A 1 118 ? -2.195 -6.098 -14.117 1 98.25 118 LEU A C 1
ATOM 925 O O . LEU A 1 118 ? -2.857 -6.324 -15.133 1 98.25 118 LEU A O 1
ATOM 929 N N . ASN A 1 119 ? -1.011 -6.66 -13.852 1 97.31 119 ASN A N 1
ATOM 930 C CA . ASN A 1 119 ? -0.496 -7.695 -14.742 1 97.31 119 ASN A CA 1
ATOM 931 C C . ASN A 1 119 ? -1.437 -8.898 -14.805 1 97.31 119 ASN A C 1
ATOM 933 O O . ASN A 1 119 ? -1.665 -9.453 -15.883 1 97.31 119 ASN A O 1
ATOM 937 N N . SER A 1 120 ? -1.925 -9.297 -13.672 1 98.31 120 SER A N 1
ATOM 938 C CA . SER A 1 120 ? -2.77 -10.484 -13.594 1 98.31 120 SER A CA 1
ATOM 939 C C . SER A 1 120 ? -4.035 -10.312 -14.43 1 98.31 120 SER A C 1
ATOM 941 O O . SER A 1 120 ? -4.516 -11.273 -15.047 1 98.31 120 SER A O 1
ATOM 943 N N . LEU A 1 121 ? -4.645 -9.117 -14.438 1 97.94 121 LEU A N 1
ATOM 944 C CA . LEU A 1 121 ? -5.805 -8.836 -15.273 1 97.94 121 LEU A CA 1
ATOM 945 C C . LEU A 1 121 ? -5.465 -9.008 -16.75 1 97.94 121 LEU A C 1
ATOM 947 O O . LEU A 1 121 ? -6.207 -9.656 -17.5 1 97.94 121 LEU A O 1
ATOM 951 N N . GLU A 1 122 ? -4.34 -8.445 -17.141 1 96.31 122 GLU A N 1
ATOM 952 C CA . GLU A 1 122 ? -3.9 -8.531 -18.516 1 96.31 122 GLU A CA 1
ATOM 953 C C . GLU A 1 122 ? -3.646 -9.977 -18.938 1 96.31 122 GLU A C 1
ATOM 955 O O . GLU A 1 122 ? -3.941 -10.367 -20.062 1 96.31 122 GLU A O 1
ATOM 960 N N . ASP A 1 123 ? -3.145 -10.734 -18.031 1 97 123 ASP A N 1
ATOM 961 C CA . ASP A 1 123 ? -2.754 -12.109 -18.297 1 97 123 ASP A CA 1
ATOM 962 C C . ASP A 1 123 ? -3.926 -13.062 -18.094 1 97 123 ASP A C 1
ATOM 964 O O . ASP A 1 123 ? -3.803 -14.266 -18.328 1 97 123 ASP A O 1
ATOM 968 N N . GLU A 1 124 ? -5.035 -12.531 -17.672 1 96.62 124 GLU A N 1
ATOM 969 C CA . GLU A 1 124 ? -6.223 -13.328 -17.375 1 96.62 124 GLU A CA 1
ATOM 970 C C . GLU A 1 124 ? -5.914 -14.422 -16.359 1 96.62 124 GLU A C 1
ATOM 972 O O . GLU A 1 124 ? -6.293 -15.578 -16.562 1 96.62 124 GLU A O 1
ATOM 977 N N . ILE A 1 125 ? -5.184 -14.117 -15.336 1 97.94 125 ILE A N 1
ATOM 978 C CA . ILE A 1 125 ? -4.863 -14.984 -14.211 1 97.94 125 ILE A CA 1
ATOM 979 C C . ILE A 1 125 ? -5.477 -14.414 -12.93 1 97.94 125 ILE A C 1
ATOM 981 O O . ILE A 1 125 ? -5.336 -13.227 -12.641 1 97.94 125 ILE A O 1
ATOM 985 N N . TYR A 1 126 ? -6.203 -15.234 -12.211 1 98.25 126 TYR A N 1
ATOM 986 C CA . TYR A 1 126 ? -6.703 -14.805 -10.906 1 98.25 126 TYR A CA 1
ATOM 987 C C . TYR A 1 126 ? -5.578 -14.742 -9.883 1 98.25 126 TYR A C 1
ATOM 989 O O . TYR A 1 126 ? -4.973 -15.766 -9.555 1 98.25 126 TYR A O 1
ATOM 997 N N . LEU A 1 127 ? -5.266 -13.594 -9.438 1 98.75 127 LEU A N 1
ATOM 998 C CA . LEU A 1 127 ? -4.238 -13.383 -8.422 1 98.75 127 LEU A CA 1
ATOM 999 C C . LEU A 1 127 ? -4.863 -13.008 -7.086 1 98.75 127 LEU A C 1
ATOM 1001 O O . LEU A 1 127 ? -5.746 -12.148 -7.027 1 98.75 127 LEU A O 1
ATOM 1005 N N . GLU A 1 128 ? -4.441 -13.648 -6.051 1 98.75 128 GLU A N 1
ATOM 1006 C CA . GLU A 1 128 ? -4.844 -13.344 -4.684 1 98.75 128 GLU A CA 1
ATOM 1007 C C . GLU A 1 128 ? -3.625 -13.102 -3.793 1 98.75 128 GLU A C 1
ATOM 1009 O O . GLU A 1 128 ? -2.752 -13.969 -3.68 1 98.75 128 GLU A O 1
ATOM 1014 N N . ILE A 1 129 ? -3.482 -11.922 -3.281 1 98.81 129 ILE A N 1
ATOM 1015 C CA . ILE A 1 129 ? -2.453 -11.625 -2.289 1 98.81 129 ILE A CA 1
ATOM 1016 C C . ILE A 1 129 ? -3.031 -11.781 -0.884 1 98.81 129 ILE A C 1
ATOM 1018 O O . ILE A 1 129 ? -4.047 -11.164 -0.555 1 98.81 129 ILE A O 1
ATOM 1022 N N . VAL A 1 130 ? -2.34 -12.57 -0.046 1 98.12 130 VAL A N 1
ATOM 1023 C CA . VAL A 1 130 ? -2.91 -12.906 1.256 1 98.12 130 VAL A CA 1
ATOM 1024 C C . VAL A 1 130 ? -1.837 -12.789 2.336 1 98.12 130 VAL A C 1
ATOM 1026 O O . VAL A 1 130 ? -0.692 -13.203 2.127 1 98.12 130 VAL A O 1
ATOM 1029 N N . ASP A 1 131 ? -2.121 -12.133 3.373 1 97.69 131 ASP A N 1
ATOM 1030 C CA . ASP A 1 131 ? -1.352 -12.219 4.609 1 97.69 131 ASP A CA 1
ATOM 1031 C C . ASP A 1 131 ? -2.264 -12.484 5.805 1 97.69 131 ASP A C 1
ATOM 1033 O O . ASP A 1 131 ? -3.443 -12.805 5.637 1 97.69 131 ASP A O 1
ATOM 1037 N N . ASP A 1 132 ? -1.767 -12.461 6.996 1 96.75 132 ASP A N 1
ATOM 1038 C CA . ASP A 1 132 ? -2.525 -12.906 8.164 1 96.75 132 ASP A CA 1
ATOM 1039 C C . ASP A 1 132 ? -3.68 -11.961 8.461 1 96.75 132 ASP A C 1
ATOM 1041 O O . ASP A 1 132 ? -4.594 -12.297 9.211 1 96.75 132 ASP A O 1
ATOM 1045 N N . ASN A 1 133 ? -3.711 -10.789 7.805 1 95.56 133 ASN A N 1
ATOM 1046 C CA . ASN A 1 133 ? -4.723 -9.789 8.125 1 95.56 133 ASN A CA 1
ATOM 1047 C C . ASN A 1 133 ? -5.57 -9.43 6.906 1 95.56 133 ASN A C 1
ATOM 1049 O O . ASN A 1 133 ? -6.645 -8.844 7.043 1 95.56 133 ASN A O 1
ATOM 1053 N N . ASN A 1 134 ? -5.09 -9.812 5.754 1 96.81 134 ASN A N 1
ATOM 1054 C CA . ASN A 1 134 ? -5.711 -9.305 4.535 1 96.81 134 ASN A CA 1
ATOM 1055 C C . ASN A 1 134 ? -5.824 -10.383 3.471 1 96.81 134 ASN A C 1
ATOM 1057 O O . ASN A 1 134 ? -4.914 -11.203 3.307 1 96.81 134 ASN A O 1
ATOM 1061 N N . ILE A 1 135 ? -6.906 -10.43 2.779 1 97.75 135 ILE A N 1
ATOM 1062 C CA . ILE A 1 135 ? -7.09 -11.094 1.495 1 97.75 135 ILE A CA 1
ATOM 1063 C C . ILE A 1 135 ? -7.438 -10.07 0.421 1 97.75 135 ILE A C 1
ATOM 1065 O O . ILE A 1 135 ? -8.383 -9.289 0.58 1 97.75 135 ILE A O 1
ATOM 1069 N N . MET A 1 136 ? -6.684 -10.047 -0.663 1 98.56 136 MET A N 1
ATOM 1070 C CA . MET A 1 136 ? -6.879 -9.023 -1.686 1 98.56 136 MET A CA 1
ATOM 1071 C C . MET A 1 136 ? -6.949 -9.648 -3.074 1 98.56 136 MET A C 1
ATOM 1073 O O . MET A 1 136 ? -6.195 -10.57 -3.385 1 98.56 136 MET A O 1
ATOM 1077 N N . PHE A 1 137 ? -7.781 -9.195 -3.924 1 98.75 137 PHE A N 1
ATOM 1078 C CA . PHE A 1 137 ? -7.816 -9.539 -5.34 1 98.75 137 PHE A CA 1
ATOM 1079 C C . PHE A 1 137 ? -8.406 -8.398 -6.16 1 98.75 137 PHE A C 1
ATOM 1081 O O . PHE A 1 137 ? -8.992 -7.465 -5.602 1 98.75 137 PHE A O 1
ATOM 1088 N N . ILE A 1 138 ? -8.266 -8.43 -7.473 1 98.88 138 ILE A N 1
ATOM 1089 C CA . ILE A 1 138 ? -8.672 -7.316 -8.328 1 98.88 138 ILE A CA 1
ATOM 1090 C C . ILE A 1 138 ? -9.773 -7.781 -9.281 1 98.88 138 ILE A C 1
ATOM 1092 O O . ILE A 1 138 ? -9.805 -8.945 -9.68 1 98.88 138 ILE A O 1
ATOM 1096 N N . VAL A 1 139 ? -10.672 -6.883 -9.602 1 98.69 139 VAL A N 1
ATOM 1097 C CA . VAL A 1 139 ? -11.695 -7.168 -10.602 1 98.69 139 VAL A CA 1
ATOM 1098 C C . VAL A 1 139 ? -11.844 -5.98 -11.547 1 98.69 139 VAL A C 1
ATOM 1100 O O . VAL A 1 139 ? -11.594 -4.836 -11.164 1 98.69 139 VAL A O 1
ATOM 1103 N N . ASP A 1 140 ? -12.273 -6.172 -12.797 1 98.62 140 ASP A N 1
ATOM 1104 C CA . ASP A 1 140 ? -12.438 -5.105 -13.789 1 98.62 140 ASP A CA 1
ATOM 1105 C C . ASP A 1 140 ? -13.812 -5.168 -14.438 1 98.62 140 ASP A C 1
ATOM 1107 O O . ASP A 1 140 ? -14.016 -4.648 -15.539 1 98.62 140 ASP A O 1
ATOM 1111 N N . LYS A 1 141 ? -14.695 -5.895 -13.852 1 98.25 141 LYS A N 1
ATOM 1112 C CA . LYS A 1 141 ? -16.078 -6.012 -14.312 1 98.25 141 LYS A CA 1
ATOM 1113 C C . LYS A 1 141 ? -17.016 -6.316 -13.156 1 98.25 141 LYS A C 1
ATOM 1115 O O . LYS A 1 141 ? -16.578 -6.508 -12.023 1 98.25 141 LYS A O 1
ATOM 1120 N N . LYS A 1 142 ? -18.281 -6.309 -13.492 1 98.38 142 LYS A N 1
ATOM 1121 C CA . LYS A 1 142 ? -19.297 -6.645 -12.492 1 98.38 142 LYS A CA 1
ATOM 1122 C C . LYS A 1 142 ? -18.969 -7.961 -11.805 1 98.38 142 LYS A C 1
ATOM 1124 O O . LYS A 1 142 ? -18.562 -8.93 -12.453 1 98.38 142 LYS A O 1
ATOM 1129 N N . THR A 1 143 ? -19.141 -7.992 -10.469 1 98.38 143 THR A N 1
ATOM 1130 C CA . THR A 1 143 ? -18.703 -9.164 -9.711 1 98.38 143 THR A CA 1
ATOM 1131 C C . THR A 1 143 ? -19.562 -9.344 -8.461 1 98.38 143 THR A C 1
ATOM 1133 O O . THR A 1 143 ? -20.016 -8.359 -7.863 1 98.38 143 THR A O 1
ATOM 1136 N N . THR A 1 144 ? -19.781 -10.57 -8.094 1 98.56 144 THR A N 1
ATOM 1137 C CA . THR A 1 144 ? -20.422 -10.922 -6.824 1 98.56 144 THR A CA 1
ATOM 1138 C C . THR A 1 144 ? -19.375 -11.398 -5.812 1 98.56 144 THR A C 1
ATOM 1140 O O . THR A 1 144 ? -18.641 -12.352 -6.078 1 98.56 144 THR A O 1
ATOM 1143 N N . ILE A 1 145 ? -19.297 -10.781 -4.699 1 98 145 ILE A N 1
ATOM 1144 C CA . ILE A 1 145 ? -18.375 -11.148 -3.629 1 98 145 ILE A CA 1
ATOM 1145 C C . ILE A 1 145 ? -19.094 -12.016 -2.598 1 98 145 ILE A C 1
ATOM 1147 O O . ILE A 1 145 ? -20.047 -11.562 -1.966 1 98 145 ILE A O 1
ATOM 1151 N N . LYS A 1 146 ? -18.609 -13.156 -2.453 1 96.62 146 LYS A N 1
ATOM 1152 C CA . LYS A 1 146 ? -19.234 -14.102 -1.533 1 96.62 146 LYS A CA 1
ATOM 1153 C C . LYS A 1 146 ? -19.094 -13.641 -0.086 1 96.62 146 LYS A C 1
ATOM 1155 O O . LYS A 1 146 ? -18.031 -13.141 0.31 1 96.62 146 LYS A O 1
ATOM 1160 N N . ASN A 1 147 ? -20.125 -13.805 0.607 1 94.62 147 ASN A N 1
ATOM 1161 C CA . ASN A 1 147 ? -20.125 -13.453 2.021 1 94.62 147 ASN A CA 1
ATOM 1162 C C . ASN A 1 147 ? -19.109 -14.266 2.812 1 94.62 147 ASN A C 1
ATOM 1164 O O . ASN A 1 147 ? -19.047 -15.484 2.676 1 94.62 147 ASN A O 1
ATOM 1168 N N . ARG A 1 148 ? -18.312 -13.602 3.48 1 89.75 148 ARG A N 1
ATOM 1169 C CA . ARG A 1 148 ? -17.359 -14.211 4.398 1 89.75 148 ARG A CA 1
ATOM 1170 C C . ARG A 1 148 ? -17.578 -13.734 5.828 1 89.75 148 ARG A C 1
ATOM 1172 O O . ARG A 1 148 ? -17.578 -12.531 6.094 1 89.75 148 ARG A O 1
ATOM 1179 N N . LYS A 1 149 ? -17.703 -14.625 6.727 1 84.31 149 LYS A N 1
ATOM 1180 C CA . LYS A 1 149 ? -18 -14.281 8.117 1 84.31 149 LYS A CA 1
ATOM 1181 C C . LYS A 1 149 ? -16.828 -13.562 8.766 1 84.31 149 LYS A C 1
ATOM 1183 O O . LYS A 1 149 ? -15.664 -13.922 8.539 1 84.31 149 LYS A O 1
ATOM 1188 N N . ASN A 1 150 ? -17.094 -12.555 9.516 1 84.5 150 ASN A N 1
ATOM 1189 C CA . ASN A 1 150 ? -16.156 -11.836 10.383 1 84.5 150 ASN A CA 1
ATOM 1190 C C . ASN A 1 150 ? -15.109 -11.086 9.562 1 84.5 150 ASN A C 1
ATOM 1192 O O . ASN A 1 150 ? -13.969 -10.938 10.008 1 84.5 150 ASN A O 1
ATOM 1196 N N . LYS A 1 151 ? -15.32 -10.852 8.352 1 91.06 151 LYS A N 1
ATOM 1197 C CA . LYS A 1 151 ? -14.406 -10.047 7.547 1 91.06 151 LYS A CA 1
ATOM 1198 C C . LYS A 1 151 ? -14.992 -8.664 7.266 1 91.06 151 LYS A C 1
ATOM 1200 O O . LYS A 1 151 ? -16.203 -8.531 7.066 1 91.06 151 LYS A O 1
ATOM 1205 N N . VAL A 1 152 ? -14.125 -7.738 7.281 1 93.38 152 VAL A N 1
ATOM 1206 C CA . VAL A 1 152 ? -14.453 -6.395 6.816 1 93.38 152 VAL A CA 1
ATOM 1207 C C . VAL A 1 152 ? -14.172 -6.277 5.324 1 93.38 152 VAL A C 1
ATOM 1209 O O . VAL A 1 152 ? -13.133 -6.738 4.844 1 93.38 152 VAL A O 1
ATOM 1212 N N . LEU A 1 153 ? -15.172 -5.762 4.609 1 96.44 153 LEU A N 1
ATOM 1213 C CA . LEU A 1 153 ? -15.055 -5.621 3.162 1 96.44 153 LEU A CA 1
ATOM 1214 C C . LEU A 1 153 ? -14.664 -4.195 2.783 1 96.44 153 LEU A C 1
ATOM 1216 O O . LEU A 1 153 ? -15.312 -3.236 3.209 1 96.44 153 LEU A O 1
ATOM 1220 N N . SER A 1 154 ? -13.602 -4.039 2.057 1 96.69 154 SER A N 1
ATOM 1221 C CA . SER A 1 154 ? -13.156 -2.734 1.581 1 96.69 154 SER A CA 1
ATOM 1222 C C . SER A 1 154 ? -12.875 -2.758 0.082 1 96.69 154 SER A C 1
ATOM 1224 O O . SER A 1 154 ? -12.5 -3.795 -0.467 1 96.69 154 SER A O 1
ATOM 1226 N N . PHE A 1 155 ? -13.062 -1.577 -0.554 1 97.81 155 PHE A N 1
ATOM 1227 C CA . PHE A 1 155 ? -12.781 -1.421 -1.976 1 97.81 155 PHE A CA 1
ATOM 1228 C C . PHE A 1 155 ? -11.883 -0.212 -2.219 1 97.81 155 PHE A C 1
ATOM 1230 O O . PHE A 1 155 ? -12.062 0.834 -1.592 1 97.81 155 PHE A O 1
ATOM 1237 N N . HIS A 1 156 ? -10.945 -0.346 -3.051 1 98.31 156 HIS A N 1
ATOM 1238 C CA . HIS A 1 156 ? -10.188 0.771 -3.594 1 98.31 156 HIS A CA 1
ATOM 1239 C C . HIS A 1 156 ? -10.164 0.733 -5.117 1 98.31 156 HIS A C 1
ATOM 1241 O O . HIS A 1 156 ? -10.094 -0.343 -5.715 1 98.31 156 HIS A O 1
ATOM 1247 N N . GLY A 1 157 ? -10.242 1.894 -5.727 1 98.56 157 GLY A N 1
ATOM 1248 C CA . GLY A 1 157 ? -9.906 1.941 -7.141 1 98.56 157 GLY A CA 1
ATOM 1249 C C . GLY A 1 157 ? -8.43 1.753 -7.406 1 98.56 157 GLY A C 1
ATOM 1250 O O . GLY A 1 157 ? -7.586 2.291 -6.684 1 98.56 157 GLY A O 1
ATOM 1251 N N . LEU A 1 158 ? -8.094 0.948 -8.438 1 98.5 158 LEU A N 1
ATOM 1252 C CA . LEU A 1 158 ? -6.723 0.808 -8.906 1 98.5 158 LEU A CA 1
ATOM 1253 C C . LEU A 1 158 ? -6.602 1.244 -10.359 1 98.5 158 LEU A C 1
ATOM 1255 O O . LEU A 1 158 ? -6.062 0.508 -11.195 1 98.5 158 LEU A O 1
ATOM 1259 N N . SER A 1 159 ? -7.152 2.275 -10.633 1 98.62 159 SER A N 1
ATOM 1260 C CA . SER A 1 159 ? -7.121 3.096 -11.844 1 98.62 159 SER A CA 1
ATOM 1261 C C . SER A 1 159 ? -7.414 4.559 -11.523 1 98.62 159 SER A C 1
ATOM 1263 O O . SER A 1 159 ? -7.863 4.879 -10.422 1 98.62 159 SER A O 1
ATOM 1265 N N . ASP A 1 160 ? -7.121 5.449 -12.461 1 98.38 160 ASP A N 1
ATOM 1266 C CA . ASP A 1 160 ? -7.348 6.867 -12.195 1 98.38 160 ASP A CA 1
ATOM 1267 C C . ASP A 1 160 ? -8.781 7.117 -11.734 1 98.38 160 ASP A C 1
ATOM 1269 O O . ASP A 1 160 ? -9.023 7.93 -10.844 1 98.38 160 ASP A O 1
ATOM 1273 N N . GLU A 1 161 ? -9.68 6.434 -12.391 1 98.12 161 GLU A N 1
ATOM 1274 C CA . GLU A 1 161 ? -11.086 6.559 -12.031 1 98.12 161 GLU A CA 1
ATOM 1275 C C . GLU A 1 161 ? -11.836 5.254 -12.305 1 98.12 161 GLU A C 1
ATOM 1277 O O . GLU A 1 161 ? -11.594 4.586 -13.305 1 98.12 161 GLU A O 1
ATOM 1282 N N . VAL A 1 162 ? -12.703 4.836 -11.414 1 98.69 162 VAL A N 1
ATOM 1283 C CA . VAL A 1 162 ? -13.719 3.816 -11.641 1 98.69 162 VAL A CA 1
ATOM 1284 C C . VAL A 1 162 ? -15.078 4.48 -11.852 1 98.69 162 VAL A C 1
ATOM 1286 O O . VAL A 1 162 ? -15.625 5.094 -10.93 1 98.69 162 VAL A O 1
ATOM 1289 N N . LYS A 1 163 ? -15.625 4.297 -12.961 1 98.81 163 LYS A N 1
ATOM 1290 C CA . LYS A 1 163 ? -16.828 5.047 -13.336 1 98.81 163 LYS A CA 1
ATOM 1291 C C . LYS A 1 163 ? -18.094 4.324 -12.883 1 98.81 163 LYS A C 1
ATOM 1293 O O . LYS A 1 163 ? -18.266 3.133 -13.148 1 98.81 163 LYS A O 1
ATOM 1298 N N . ASN A 1 164 ? -18.969 5.082 -12.219 1 98.69 164 ASN A N 1
ATOM 1299 C CA . ASN A 1 164 ? -20.281 4.617 -11.812 1 98.69 164 ASN A CA 1
ATOM 1300 C C . ASN A 1 164 ? -20.188 3.373 -10.93 1 98.69 164 ASN A C 1
ATOM 1302 O O . ASN A 1 164 ? -20.906 2.396 -11.156 1 98.69 164 ASN A O 1
ATOM 1306 N N . PHE A 1 165 ? -19.25 3.371 -10.031 1 98.75 165 PHE A N 1
ATOM 1307 C CA . PHE A 1 165 ? -19.094 2.264 -9.094 1 98.75 165 PHE A CA 1
ATOM 1308 C C . PHE A 1 165 ? -20.328 2.115 -8.211 1 98.75 165 PHE A C 1
ATOM 1310 O O . PHE A 1 165 ? -20.781 3.086 -7.594 1 98.75 165 PHE A O 1
ATOM 1317 N N . THR A 1 166 ? -20.828 0.967 -8.156 1 98.81 166 THR A N 1
ATOM 1318 C CA . THR A 1 166 ? -22.062 0.682 -7.426 1 98.81 166 THR A CA 1
ATOM 1319 C C . THR A 1 166 ? -21.891 -0.542 -6.535 1 98.81 166 THR A C 1
ATOM 1321 O O . THR A 1 166 ? -21.344 -1.562 -6.969 1 98.81 166 THR A O 1
ATOM 1324 N N . ILE A 1 167 ? -22.219 -0.474 -5.281 1 98.44 167 ILE A N 1
ATOM 1325 C CA . ILE A 1 167 ? -22.203 -1.562 -4.312 1 98.44 167 ILE A CA 1
ATOM 1326 C C . ILE A 1 167 ? -23.641 -1.858 -3.857 1 98.44 167 ILE A C 1
ATOM 1328 O O . ILE A 1 167 ? -24.344 -0.957 -3.416 1 98.44 167 ILE A O 1
ATOM 1332 N N . LYS A 1 168 ? -24.031 -3.061 -3.959 1 98.31 168 LYS A N 1
ATOM 1333 C CA . LYS A 1 168 ? -25.359 -3.477 -3.529 1 98.31 168 LYS A CA 1
ATOM 1334 C C . LYS A 1 168 ? -25.281 -4.641 -2.549 1 98.31 168 LYS A C 1
ATOM 1336 O O . LYS A 1 168 ? -24.359 -5.449 -2.607 1 98.31 168 LYS A O 1
ATOM 1341 N N . ASN A 1 169 ? -26.266 -4.711 -1.636 1 97.62 169 ASN A N 1
ATOM 1342 C CA . ASN A 1 169 ? -26.438 -5.793 -0.672 1 97.62 169 ASN A CA 1
ATOM 1343 C C . ASN A 1 169 ? -25.312 -5.816 0.355 1 97.62 169 ASN A C 1
ATOM 1345 O O . ASN A 1 169 ? -24.812 -6.887 0.724 1 97.62 169 ASN A O 1
ATOM 1349 N N . ALA A 1 170 ? -24.797 -4.688 0.691 1 96.31 170 ALA A N 1
ATOM 1350 C CA . ALA A 1 170 ? -23.844 -4.492 1.772 1 96.31 170 ALA A CA 1
ATOM 1351 C C . ALA A 1 170 ? -24.375 -3.518 2.816 1 96.31 170 ALA A C 1
ATOM 1353 O O . ALA A 1 170 ? -25.375 -2.83 2.578 1 96.31 170 ALA A O 1
ATOM 1354 N N . LYS A 1 171 ? -23.812 -3.498 3.91 1 93.69 171 LYS A N 1
ATOM 1355 C CA . LYS A 1 171 ? -24.25 -2.582 4.953 1 93.69 171 LYS A CA 1
ATOM 1356 C C . LYS A 1 171 ? -24.25 -1.14 4.457 1 93.69 171 LYS A C 1
ATOM 1358 O O . LYS A 1 171 ? -25.188 -0.382 4.73 1 93.69 171 LYS A O 1
ATOM 1363 N N . TYR A 1 172 ? -23.172 -0.723 3.814 1 93.94 172 TYR A N 1
ATOM 1364 C CA . TYR A 1 172 ? -23.078 0.604 3.217 1 93.94 172 TYR A CA 1
ATOM 1365 C C . TYR A 1 172 ? -23.094 0.519 1.696 1 93.94 172 TYR A C 1
ATOM 1367 O O . TYR A 1 172 ? -22.062 0.223 1.073 1 93.94 172 TYR A O 1
ATOM 1375 N N . GLU A 1 173 ? -24.172 0.854 1.135 1 96.19 173 GLU A N 1
ATOM 1376 C CA . GLU A 1 173 ? -24.312 0.796 -0.317 1 96.19 173 GLU A CA 1
ATOM 1377 C C . GLU A 1 173 ? -23.766 2.061 -0.975 1 96.19 173 GLU A C 1
ATOM 1379 O O . GLU A 1 173 ? -23.516 3.059 -0.298 1 96.19 173 GLU A O 1
ATOM 1384 N N . LEU A 1 174 ? -23.469 1.995 -2.164 1 96.25 174 LEU A N 1
ATOM 1385 C CA . LEU A 1 174 ? -22.984 3.084 -3.006 1 96.25 174 LEU A CA 1
ATOM 1386 C C . LEU A 1 174 ? -23.609 3.012 -4.398 1 96.25 174 LEU A C 1
ATOM 1388 O O . LEU A 1 174 ? -23.75 1.925 -4.965 1 96.25 174 LEU A O 1
ATOM 1392 N N . GLU A 1 175 ? -24.078 4.109 -4.953 1 97.88 175 GLU A N 1
ATOM 1393 C CA . GLU A 1 175 ? -24.734 4.109 -6.254 1 97.88 175 GLU A CA 1
ATOM 1394 C C . GLU A 1 175 ? -24.031 5.051 -7.23 1 97.88 175 GLU A C 1
ATOM 1396 O O . GLU A 1 175 ? -23.984 6.262 -7.004 1 97.88 175 GLU A O 1
ATOM 1401 N N . ARG A 1 176 ? -23.562 4.488 -8.273 1 98.31 176 ARG A N 1
ATOM 1402 C CA . ARG A 1 176 ? -23.031 5.195 -9.43 1 98.31 176 ARG A CA 1
ATOM 1403 C C . ARG A 1 176 ? -22.031 6.266 -9 1 98.31 176 ARG A C 1
ATOM 1405 O O . ARG A 1 176 ? -22.141 7.422 -9.414 1 98.31 176 ARG A O 1
ATOM 1412 N N . TYR A 1 177 ? -21.188 5.945 -8.164 1 97.69 177 TYR A N 1
ATOM 1413 C CA . TYR A 1 177 ? -20.156 6.848 -7.66 1 97.69 177 TYR A CA 1
ATOM 1414 C C . TYR A 1 177 ? -18.875 6.742 -8.492 1 97.69 177 TYR A C 1
ATOM 1416 O O . TYR A 1 177 ? -18.422 5.641 -8.797 1 97.69 177 TYR A O 1
ATOM 1424 N N . ASN A 1 178 ? -18.359 7.824 -9 1 98.56 178 ASN A N 1
ATOM 1425 C CA . ASN A 1 178 ? -17.062 7.816 -9.68 1 98.56 178 ASN A CA 1
ATOM 1426 C C . ASN A 1 178 ? -15.906 7.785 -8.68 1 98.56 178 ASN A C 1
ATOM 1428 O O . ASN A 1 178 ? -15.5 8.828 -8.156 1 98.56 178 ASN A O 1
ATOM 1432 N N . LEU A 1 179 ? -15.391 6.652 -8.453 1 97.94 179 LEU A N 1
ATOM 1433 C CA . LEU A 1 179 ? -14.391 6.402 -7.426 1 97.94 179 LEU A CA 1
ATOM 1434 C C . LEU A 1 179 ? -12.984 6.676 -7.953 1 97.94 179 LEU A C 1
ATOM 1436 O O . LEU A 1 179 ? -12.57 6.086 -8.953 1 97.94 179 LEU A O 1
ATOM 1440 N N . LYS A 1 180 ? -12.227 7.523 -7.254 1 97.88 180 LYS A N 1
ATOM 1441 C CA . LYS A 1 180 ? -10.883 7.887 -7.688 1 97.88 180 LYS A CA 1
ATOM 1442 C C . LYS A 1 180 ? -9.844 6.918 -7.129 1 97.88 180 LYS A C 1
ATOM 1444 O O . LYS A 1 180 ? -10.125 6.176 -6.184 1 97.88 180 LYS A O 1
ATOM 1449 N N . LEU A 1 181 ? -8.719 6.977 -7.727 1 98.56 181 LEU A N 1
ATOM 1450 C CA . LEU A 1 181 ? -7.605 6.113 -7.344 1 98.56 181 LEU A CA 1
ATOM 1451 C C . LEU A 1 181 ? -7.316 6.227 -5.852 1 98.56 181 LEU A C 1
ATOM 1453 O O . LEU A 1 181 ? -7.055 7.324 -5.348 1 98.56 181 LEU A O 1
ATOM 1457 N N . LEU A 1 182 ? -7.41 5.145 -5.074 1 97.81 182 LEU A N 1
ATOM 1458 C CA . LEU A 1 182 ? -7.027 4.945 -3.682 1 97.81 182 LEU A CA 1
ATOM 1459 C C . LEU A 1 182 ? -7.848 5.84 -2.76 1 97.81 182 LEU A C 1
ATOM 1461 O O . LEU A 1 182 ? -7.496 6.023 -1.592 1 97.81 182 LEU A O 1
ATOM 1465 N N . GLU A 1 183 ? -8.961 6.355 -3.301 1 95.69 183 GLU A N 1
ATOM 1466 C CA . GLU A 1 183 ? -9.867 7.141 -2.473 1 95.69 183 GLU A CA 1
ATOM 1467 C C . GLU A 1 183 ? -10.508 6.277 -1.386 1 95.69 183 GLU A C 1
ATOM 1469 O O . GLU A 1 183 ? -11.023 5.195 -1.67 1 95.69 183 GLU A O 1
ATOM 1474 N N . PRO A 1 184 ? -10.414 6.723 -0.174 1 93.94 184 PRO A N 1
ATOM 1475 C CA . PRO A 1 184 ? -10.953 5.891 0.906 1 93.94 184 PRO A CA 1
ATOM 1476 C C . PRO A 1 184 ? -12.453 6.074 1.102 1 93.94 184 PRO A C 1
ATOM 1478 O O . PRO A 1 184 ? -12.93 6.188 2.236 1 93.94 184 PRO A O 1
ATOM 1481 N N . ARG A 1 185 ? -13.203 6.012 0.107 1 92.56 185 ARG A N 1
ATOM 1482 C CA . ARG A 1 185 ? -14.641 6.246 0.157 1 92.56 185 ARG A CA 1
ATOM 1483 C C . ARG A 1 185 ? -15.398 4.953 0.43 1 92.56 185 ARG A C 1
ATOM 1485 O O . ARG A 1 185 ? -16.5 4.977 0.976 1 92.56 185 ARG A O 1
ATOM 1492 N N . ALA A 1 186 ? -14.789 3.854 0.072 1 94.62 186 ALA A N 1
ATOM 1493 C CA . ALA A 1 186 ? -15.516 2.586 0.115 1 94.62 186 ALA A CA 1
ATOM 1494 C C . ALA A 1 186 ? -14.773 1.556 0.958 1 94.62 186 ALA A C 1
ATOM 1496 O O . ALA A 1 186 ? -14.68 0.384 0.583 1 94.62 186 ALA A O 1
ATOM 1497 N N . ILE A 1 187 ? -14.164 1.963 2.02 1 94 187 ILE A N 1
ATOM 1498 C CA . ILE A 1 187 ? -13.492 1.024 2.914 1 94 187 ILE A CA 1
ATOM 1499 C C . ILE A 1 187 ? -14.367 0.762 4.137 1 94 187 ILE A C 1
ATOM 1501 O O . ILE A 1 187 ? -15.336 1.49 4.387 1 94 187 ILE A O 1
ATOM 1505 N N . CYS A 1 188 ? -14.078 -0.328 4.871 1 92.06 188 CYS A N 1
ATOM 1506 C CA . CYS A 1 188 ? -14.727 -0.715 6.121 1 92.06 188 CYS A CA 1
ATOM 1507 C C . CYS A 1 188 ? -16.203 -0.982 5.906 1 92.06 188 CYS A C 1
ATOM 1509 O O . CYS A 1 188 ? -17.047 -0.526 6.688 1 92.06 188 CYS A O 1
ATOM 1511 N N . ASN A 1 189 ? -16.562 -1.593 4.832 1 93.44 189 ASN A N 1
ATOM 1512 C CA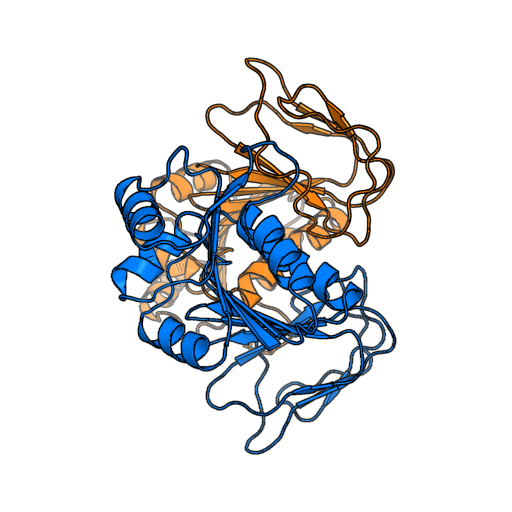 . ASN A 1 189 ? -17.938 -2.057 4.613 1 93.44 189 ASN A CA 1
ATOM 1513 C C . ASN A 1 189 ? -18.188 -3.389 5.312 1 93.44 189 ASN A C 1
ATOM 1515 O O . ASN A 1 189 ? -17.281 -3.977 5.895 1 93.44 189 ASN A O 1
ATOM 1519 N N . GLU A 1 190 ? -19.438 -3.857 5.305 1 93.38 190 GLU A N 1
ATOM 1520 C CA . GLU A 1 190 ? -19.797 -5.102 5.984 1 93.38 190 GLU A CA 1
ATOM 1521 C C . GLU A 1 190 ? -20.781 -5.918 5.164 1 93.38 190 GLU A C 1
ATOM 1523 O O . GLU A 1 190 ? -21.672 -5.359 4.512 1 93.38 190 GLU A O 1
ATOM 1528 N N . PHE A 1 191 ? -20.578 -7.184 5.277 1 95.25 191 PHE A N 1
ATOM 1529 C CA . PHE A 1 191 ? -21.547 -8.086 4.68 1 95.25 191 PHE A CA 1
ATOM 1530 C C . PHE A 1 191 ? -22.844 -8.094 5.488 1 95.25 191 PHE A C 1
ATOM 1532 O O . PHE A 1 191 ? -22.812 -8.047 6.719 1 95.25 191 PHE A O 1
ATOM 1539 N N . LEU A 1 192 ? -23.953 -8.148 4.793 1 94.94 192 LEU A N 1
ATOM 1540 C CA . LEU A 1 192 ? -25.219 -8.43 5.453 1 94.94 192 LEU A CA 1
ATOM 1541 C C . LEU A 1 192 ? -25.391 -9.922 5.688 1 94.94 192 LEU A C 1
ATOM 1543 O O . LEU A 1 192 ? -24.922 -10.742 4.887 1 94.94 192 LEU A O 1
ATOM 1547 N N . ASP A 1 193 ? -26.031 -10.227 6.723 1 92.38 193 ASP A N 1
ATOM 1548 C CA . ASP A 1 193 ? -26.172 -11.633 7.09 1 92.38 193 ASP A CA 1
ATOM 1549 C C . ASP A 1 193 ? -26.734 -12.445 5.93 1 92.38 193 ASP A C 1
ATOM 1551 O O . ASP A 1 193 ? -27.812 -12.148 5.41 1 92.38 193 ASP A O 1
ATOM 1555 N N . GLY A 1 194 ? -25.953 -13.43 5.613 1 91.44 194 GLY A N 1
ATOM 1556 C CA . GLY A 1 194 ? -26.375 -14.406 4.625 1 91.44 194 GLY A CA 1
ATOM 1557 C C . GLY A 1 194 ? -26.438 -13.844 3.215 1 91.44 194 GLY A C 1
ATOM 1558 O O . GLY A 1 194 ? -26.922 -14.5 2.299 1 91.44 194 GLY A O 1
ATOM 1559 N N . GLU A 1 195 ? -25.953 -12.711 2.99 1 95.44 195 GLU A N 1
ATOM 1560 C CA . GLU A 1 195 ? -26.031 -12.086 1.672 1 95.44 195 GLU A CA 1
ATOM 1561 C C . GLU A 1 195 ? -24.641 -11.891 1.069 1 95.44 195 GLU A C 1
ATOM 1563 O O . GLU A 1 195 ? -23.703 -11.531 1.777 1 95.44 195 GLU A O 1
ATOM 1568 N N . ASP A 1 196 ? -24.578 -12.211 -0.18 1 98.06 196 ASP A N 1
ATOM 1569 C CA . ASP A 1 196 ? -23.391 -11.828 -0.935 1 98.06 196 ASP A CA 1
ATOM 1570 C C . ASP A 1 196 ? -23.469 -10.367 -1.365 1 98.06 196 ASP A C 1
ATOM 1572 O O . ASP A 1 196 ? -24.547 -9.789 -1.431 1 98.06 196 ASP A O 1
ATOM 1576 N N . VAL A 1 197 ? -22.328 -9.773 -1.575 1 98.31 197 VAL A N 1
ATOM 1577 C CA . VAL A 1 197 ? -22.266 -8.383 -2.006 1 98.31 197 VAL A CA 1
ATOM 1578 C C . VAL A 1 197 ? -22.094 -8.32 -3.521 1 98.31 197 VAL A C 1
ATOM 1580 O O . VAL A 1 197 ? -21.312 -9.086 -4.09 1 98.31 197 VAL A O 1
ATOM 1583 N N . GLN A 1 198 ? -22.812 -7.453 -4.184 1 98.69 198 GLN A N 1
ATOM 1584 C CA . GLN A 1 198 ? -22.688 -7.254 -5.625 1 98.69 198 GLN A CA 1
ATOM 1585 C C . GLN A 1 198 ? -22.031 -5.91 -5.938 1 98.69 198 GLN A C 1
ATOM 1587 O O . GLN A 1 198 ? -22.422 -4.883 -5.375 1 98.69 198 GLN A O 1
ATOM 1592 N N . ILE A 1 199 ? -21.062 -5.953 -6.766 1 98.75 199 ILE A N 1
ATOM 1593 C CA . ILE A 1 199 ? -20.484 -4.695 -7.223 1 98.75 199 ILE A CA 1
ATOM 1594 C C . ILE A 1 199 ? -20.594 -4.594 -8.742 1 98.75 199 ILE A C 1
ATOM 1596 O O . ILE A 1 199 ? -20.516 -5.609 -9.445 1 98.75 199 ILE A O 1
ATOM 1600 N N . ASP A 1 200 ? -20.766 -3.344 -9.211 1 98.75 200 ASP A N 1
ATOM 1601 C CA . ASP A 1 200 ? -20.891 -3.049 -10.641 1 98.75 200 ASP A CA 1
ATOM 1602 C C . ASP A 1 200 ? -20.25 -1.708 -10.984 1 98.75 200 ASP A C 1
ATOM 1604 O O . ASP A 1 200 ? -20.172 -0.817 -10.133 1 98.75 200 ASP A O 1
ATOM 1608 N N . PHE A 1 201 ? -19.766 -1.54 -12.18 1 98.81 201 PHE A N 1
ATOM 1609 C CA . PHE A 1 201 ? -19.172 -0.301 -12.672 1 98.81 201 PHE A CA 1
ATOM 1610 C C . PHE A 1 201 ? -18.938 -0.37 -14.172 1 98.81 201 PHE A C 1
ATOM 1612 O O . PHE A 1 201 ? -18.859 -1.459 -14.75 1 98.81 201 PHE A O 1
ATOM 1619 N N . ASP A 1 202 ? -18.781 0.744 -14.805 1 98.75 202 ASP A N 1
ATOM 1620 C CA . ASP A 1 202 ? -18.703 0.807 -16.266 1 98.75 202 ASP A CA 1
ATOM 1621 C C . ASP A 1 202 ? -17.266 0.593 -16.734 1 98.75 202 ASP A C 1
ATOM 1623 O O . ASP A 1 202 ? -17.031 0.034 -17.812 1 98.75 202 ASP A O 1
ATOM 1627 N N . SER A 1 203 ? -16.344 1.145 -16.062 1 98.62 203 SER A N 1
ATOM 1628 C CA . SER A 1 203 ? -14.93 1.053 -16.422 1 98.62 203 SER A CA 1
ATOM 1629 C C . SER A 1 203 ? -14.031 1.27 -15.203 1 98.62 203 SER A C 1
ATOM 1631 O O . SER A 1 203 ? -14.469 1.827 -14.195 1 98.62 203 SER A O 1
ATOM 1633 N N . GLY A 1 204 ? -12.766 0.819 -15.359 1 98.56 204 GLY A N 1
ATOM 1634 C CA . GLY A 1 204 ? -11.805 0.912 -14.273 1 98.56 204 GLY A CA 1
ATOM 1635 C C . GLY A 1 204 ? -11.5 -0.427 -13.633 1 98.56 204 GLY A C 1
ATOM 1636 O O . GLY A 1 204 ? -11.828 -1.478 -14.188 1 98.56 204 GLY A O 1
ATOM 1637 N N . LYS A 1 205 ? -10.742 -0.356 -12.602 1 98.81 205 LYS A N 1
ATOM 1638 C CA . LYS A 1 205 ? -10.312 -1.551 -11.883 1 98.81 205 LYS A CA 1
ATOM 1639 C C . LYS A 1 205 ? -10.523 -1.389 -10.375 1 98.81 205 LYS A C 1
ATOM 1641 O O . LYS A 1 205 ? -10.219 -0.335 -9.812 1 98.81 205 LYS A O 1
ATOM 1646 N N . ILE A 1 206 ? -11.062 -2.422 -9.75 1 98.81 206 ILE A N 1
ATOM 1647 C CA . ILE A 1 206 ? -11.359 -2.367 -8.32 1 98.81 206 ILE A CA 1
ATOM 1648 C C . ILE A 1 206 ? -10.516 -3.393 -7.574 1 98.81 206 ILE A C 1
ATOM 1650 O O . ILE A 1 206 ? -10.492 -4.574 -7.934 1 98.81 206 ILE A O 1
ATOM 1654 N N . LEU A 1 207 ? -9.758 -2.936 -6.613 1 98.81 207 LEU A N 1
ATOM 1655 C CA . LEU A 1 207 ? -9.125 -3.811 -5.637 1 98.81 207 LEU A CA 1
ATOM 1656 C C . LEU A 1 207 ? -10.094 -4.184 -4.523 1 98.81 207 LEU A C 1
ATOM 1658 O O . LEU A 1 207 ? -10.609 -3.307 -3.826 1 98.81 207 LEU A O 1
ATOM 1662 N N . VAL A 1 208 ? -10.391 -5.426 -4.363 1 98.75 208 VAL A N 1
ATOM 1663 C CA . VAL A 1 208 ? -11.258 -5.926 -3.301 1 98.75 208 VAL A CA 1
ATOM 1664 C C . VAL A 1 208 ? -10.406 -6.441 -2.143 1 98.75 208 VAL A C 1
ATOM 1666 O O . VAL A 1 208 ? -9.469 -7.215 -2.352 1 98.75 208 VAL A O 1
ATOM 1669 N N . MET A 1 209 ? -10.75 -6.047 -1.006 1 98 209 MET A N 1
ATOM 1670 C CA . MET A 1 209 ? -9.977 -6.449 0.169 1 98 209 MET A CA 1
ATOM 1671 C C . MET A 1 209 ? -10.898 -6.988 1.26 1 98 209 MET A C 1
ATOM 1673 O O . MET A 1 209 ? -11.914 -6.371 1.581 1 98 209 MET A O 1
ATOM 1677 N N . LEU A 1 210 ? -10.562 -8.07 1.755 1 97.25 210 LEU A N 1
ATOM 1678 C CA . LEU A 1 210 ? -11.188 -8.664 2.93 1 97.25 210 LEU A CA 1
ATOM 1679 C C . LEU A 1 210 ? -10.219 -8.68 4.109 1 97.25 210 LEU A C 1
ATOM 1681 O O . LEU A 1 210 ? -9.188 -9.352 4.066 1 97.25 210 LEU A O 1
ATOM 1685 N N . THR A 1 211 ? -10.484 -7.906 5.129 1 93.88 211 THR A N 1
ATOM 1686 C CA . THR A 1 211 ? -9.555 -7.73 6.238 1 93.88 211 THR A CA 1
ATOM 1687 C C . THR A 1 211 ? -10.156 -8.25 7.539 1 93.88 211 THR A C 1
ATOM 1689 O O . THR A 1 211 ? -11.383 -8.297 7.688 1 93.88 211 THR A O 1
ATOM 1692 N N . ASN A 1 212 ? -9.148 -8.719 8.422 1 85.94 212 ASN A N 1
ATOM 1693 C CA . ASN A 1 212 ? -9.562 -9.141 9.75 1 85.94 212 ASN A CA 1
ATOM 1694 C C . ASN A 1 212 ? -9.539 -7.984 10.742 1 85.94 212 ASN A C 1
ATOM 1696 O O . ASN A 1 212 ? -8.625 -7.156 10.711 1 85.94 212 ASN A O 1
ATOM 1700 N N . ASP A 1 213 ? -10.578 -7.441 11.234 1 66 213 ASP A N 1
ATOM 1701 C CA . ASP A 1 213 ? -10.539 -6.402 12.258 1 66 213 ASP A CA 1
ATOM 1702 C C . ASP A 1 213 ? -10.344 -7.008 13.648 1 66 213 ASP A C 1
ATOM 1704 O O . ASP A 1 213 ? -10.719 -8.156 13.891 1 66 213 ASP A O 1
ATOM 1708 N N . MET B 1 1 ? 2.312 27.312 7.719 1 93 1 MET B N 1
ATOM 1709 C CA . MET B 1 1 ? 2.346 26.469 8.922 1 93 1 MET B CA 1
ATOM 1710 C C . MET B 1 1 ? 2.504 25 8.562 1 93 1 MET B C 1
ATOM 1712 O O . MET B 1 1 ? 2.02 24.562 7.52 1 93 1 MET B O 1
ATOM 1716 N N . ASP B 1 2 ? 3.273 24.203 9.484 1 97.12 2 ASP B N 1
ATOM 1717 C CA . ASP B 1 2 ? 3.457 22.766 9.297 1 97.12 2 ASP B CA 1
ATOM 1718 C C . ASP B 1 2 ? 2.672 21.984 10.344 1 97.12 2 ASP B C 1
ATOM 1720 O O . ASP B 1 2 ? 2.67 22.328 11.523 1 97.12 2 ASP B O 1
ATOM 1724 N N . VAL B 1 3 ? 2.002 21.016 9.859 1 98.44 3 VAL B N 1
ATOM 1725 C CA . VAL B 1 3 ? 1.12 20.25 10.734 1 98.44 3 VAL B CA 1
ATOM 1726 C C . VAL B 1 3 ? 1.606 18.797 10.828 1 98.44 3 VAL B C 1
ATOM 1728 O O . VAL B 1 3 ? 2.049 18.219 9.836 1 98.44 3 VAL B O 1
ATOM 1731 N N . LEU B 1 4 ? 1.558 18.281 12.031 1 98.69 4 LEU B N 1
ATOM 1732 C CA . LEU B 1 4 ? 1.822 16.875 12.266 1 98.69 4 LEU B CA 1
ATOM 1733 C C . LEU B 1 4 ? 0.535 16.125 12.602 1 98.69 4 LEU B C 1
ATOM 1735 O O . LEU B 1 4 ? -0.203 16.531 13.5 1 98.69 4 LEU B O 1
ATOM 1739 N N . ILE B 1 5 ? 0.226 15.133 11.859 1 98.62 5 ILE B N 1
ATOM 1740 C CA . ILE B 1 5 ? -0.883 14.227 12.156 1 98.62 5 ILE B CA 1
ATOM 1741 C C . ILE B 1 5 ? -0.343 12.859 12.562 1 98.62 5 ILE B C 1
ATOM 1743 O O . ILE B 1 5 ? 0.502 12.289 11.875 1 98.62 5 ILE B O 1
ATOM 1747 N N . VAL B 1 6 ? -0.788 12.359 13.688 1 98 6 VAL B N 1
ATOM 1748 C CA . VAL B 1 6 ? -0.41 11.023 14.148 1 98 6 VAL B CA 1
ATOM 1749 C C . VAL B 1 6 ? -1.637 10.117 14.156 1 98 6 VAL B C 1
ATOM 1751 O O . VAL B 1 6 ? -2.531 10.281 14.992 1 98 6 VAL B O 1
ATOM 1754 N N . SER B 1 7 ? -1.63 9.188 13.258 1 96.06 7 SER B N 1
ATOM 1755 C CA . SER B 1 7 ? -2.768 8.289 13.094 1 96.06 7 SER B CA 1
ATOM 1756 C C . SER B 1 7 ? -2.531 6.957 13.797 1 96.06 7 SER B C 1
ATOM 1758 O O . SER B 1 7 ? -1.531 6.793 14.5 1 96.06 7 SER B O 1
ATOM 1760 N N . GLY B 1 8 ? -3.471 6 13.664 1 92.5 8 GLY B N 1
ATOM 1761 C CA . GLY B 1 8 ? -3.521 4.836 14.531 1 92.5 8 GLY B CA 1
ATOM 1762 C C . GLY B 1 8 ? -2.916 3.596 13.898 1 92.5 8 GLY B C 1
ATOM 1763 O O . GLY B 1 8 ? -3.168 2.475 14.352 1 92.5 8 GLY B O 1
ATOM 1764 N N . GLY B 1 9 ? -2.143 3.703 12.82 1 94.12 9 GLY B N 1
ATOM 1765 C CA . GLY B 1 9 ? -1.434 2.557 12.273 1 94.12 9 GLY B CA 1
ATOM 1766 C C . GLY B 1 9 ? -0.288 2.092 13.156 1 94.12 9 GLY B C 1
ATOM 1767 O O . GLY B 1 9 ? -0.387 2.129 14.383 1 94.12 9 GLY B O 1
ATOM 1768 N N . THR B 1 10 ? 0.733 1.5 12.531 1 96 10 THR B N 1
ATOM 1769 C CA . THR B 1 10 ? 1.899 1.077 13.297 1 96 10 THR B CA 1
ATOM 1770 C C . THR B 1 10 ? 2.488 2.25 14.078 1 96 10 THR B C 1
ATOM 1772 O O . THR B 1 10 ? 2.729 3.318 13.508 1 96 10 THR B O 1
ATOM 1775 N N . GLU B 1 11 ? 2.66 2.002 15.289 1 96.69 11 GLU B N 1
ATOM 1776 C CA . GLU B 1 11 ? 3.166 3.041 16.188 1 96.69 11 GLU B CA 1
ATOM 1777 C C . GLU B 1 11 ? 4.559 3.5 15.758 1 96.69 11 GLU B C 1
ATOM 1779 O O . GLU B 1 11 ? 5.469 2.682 15.602 1 96.69 11 GLU B O 1
ATOM 1784 N N . PRO B 1 12 ? 4.73 4.809 15.539 1 97.81 12 PRO B N 1
ATOM 1785 C CA . PRO B 1 12 ? 6.09 5.289 15.289 1 97.81 12 PRO B CA 1
ATOM 1786 C C . PRO B 1 12 ? 6.984 5.18 16.516 1 97.81 12 PRO B C 1
ATOM 1788 O O . PRO B 1 12 ? 6.5 5.266 17.656 1 97.81 12 PRO B O 1
ATOM 1791 N N . SER B 1 13 ? 8.25 5.023 16.297 1 97.81 13 SER B N 1
ATOM 1792 C CA . SER B 1 13 ? 9.195 5.066 17.406 1 97.81 13 SER B CA 1
ATOM 1793 C C . SER B 1 13 ? 9.219 6.445 18.062 1 97.81 13 SER B C 1
ATOM 1795 O O . SER B 1 13 ? 8.812 7.434 17.438 1 97.81 13 SER B O 1
ATOM 1797 N N . LYS B 1 14 ? 9.672 6.484 19.281 1 97.81 14 LYS B N 1
ATOM 1798 C CA . LYS B 1 14 ? 9.789 7.75 20 1 97.81 14 LYS B CA 1
ATOM 1799 C C . LYS B 1 14 ? 10.695 8.727 19.25 1 97.81 14 LYS B C 1
ATOM 1801 O O . LYS B 1 14 ? 10.375 9.906 19.125 1 97.81 14 LYS B O 1
ATOM 1806 N N . GLU B 1 15 ? 11.805 8.203 18.797 1 97.88 15 GLU B N 1
ATOM 1807 C CA . GLU B 1 15 ? 12.773 9.031 18.094 1 97.88 15 GLU B CA 1
ATOM 1808 C C . GLU B 1 15 ? 12.156 9.68 16.859 1 97.88 15 GLU B C 1
ATOM 1810 O O . GLU B 1 15 ? 12.312 10.883 16.625 1 97.88 15 GLU B O 1
ATOM 1815 N N . LEU B 1 16 ? 11.453 8.914 16.125 1 97.81 16 LEU B N 1
ATOM 1816 C CA . LEU B 1 16 ? 10.812 9.422 14.906 1 97.81 16 LEU B CA 1
ATOM 1817 C C . LEU B 1 16 ? 9.773 10.484 15.25 1 97.81 16 LEU B C 1
ATOM 1819 O O . LEU B 1 16 ? 9.75 11.555 14.641 1 97.81 16 LEU B O 1
ATOM 1823 N N . LEU B 1 17 ? 8.922 10.18 16.156 1 98.31 17 LEU B N 1
ATOM 1824 C CA . LEU B 1 17 ? 7.844 11.086 16.531 1 98.31 17 LEU B CA 1
ATOM 1825 C C . LEU B 1 17 ? 8.398 12.43 17 1 98.31 17 LEU B C 1
ATOM 1827 O O . LEU B 1 17 ? 7.902 13.484 16.609 1 98.31 17 LEU B O 1
ATOM 1831 N N . LEU B 1 18 ? 9.453 12.398 17.797 1 97.88 18 LEU B N 1
ATOM 1832 C CA . LEU B 1 18 ? 10.047 13.625 18.328 1 97.88 18 LEU B CA 1
ATOM 1833 C C . LEU B 1 18 ? 10.656 14.453 17.203 1 97.88 18 LEU B C 1
ATOM 1835 O O . LEU B 1 18 ? 10.562 15.688 17.219 1 97.88 18 LEU B O 1
ATOM 1839 N N . LYS B 1 19 ? 11.289 13.805 16.312 1 97.62 19 LYS B N 1
ATOM 1840 C CA . LYS B 1 19 ? 11.883 14.492 15.156 1 97.62 19 LYS B CA 1
ATOM 1841 C C . LYS B 1 19 ? 10.836 15.312 14.414 1 97.62 19 LYS B C 1
ATOM 1843 O O . LYS B 1 19 ? 11.062 16.484 14.102 1 97.62 19 LYS B O 1
ATOM 1848 N N . TYR B 1 20 ? 9.695 14.758 14.195 1 97.88 20 TYR B N 1
ATOM 1849 C CA . TYR B 1 20 ? 8.68 15.422 13.383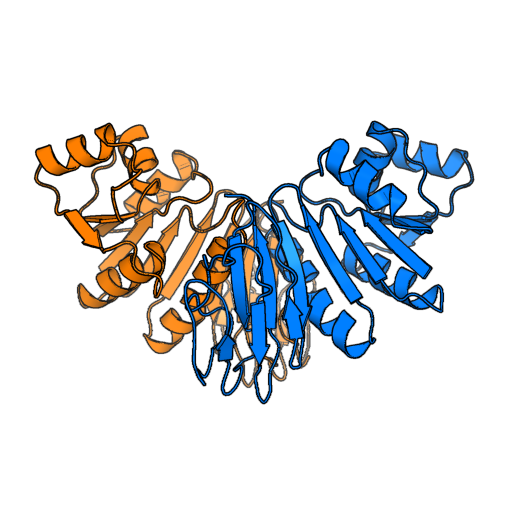 1 97.88 20 TYR B CA 1
ATOM 1850 C C . TYR B 1 20 ? 7.844 16.375 14.227 1 97.88 20 TYR B C 1
ATOM 1852 O O . TYR B 1 20 ? 7.332 17.375 13.719 1 97.88 20 TYR B O 1
ATOM 1860 N N . LYS B 1 21 ? 7.73 16.031 15.469 1 97.44 21 LYS B N 1
ATOM 1861 C CA . LYS B 1 21 ? 7.109 16.984 16.391 1 97.44 21 LYS B CA 1
ATOM 1862 C C . LYS B 1 21 ? 7.812 18.344 16.328 1 97.44 21 LYS B C 1
ATOM 1864 O O . LYS B 1 21 ? 7.16 19.391 16.359 1 97.44 21 LYS B O 1
ATOM 1869 N N . ASN B 1 22 ? 9.117 18.297 16.188 1 96.81 22 ASN B N 1
ATOM 1870 C CA . ASN B 1 22 ? 9.93 19.5 16.188 1 96.81 22 ASN B CA 1
ATOM 1871 C C . ASN B 1 22 ? 9.797 20.266 14.883 1 96.81 22 ASN B C 1
ATOM 1873 O O . ASN B 1 22 ? 10.141 21.453 14.805 1 96.81 22 ASN B O 1
ATOM 1877 N N . LYS B 1 23 ? 9.281 19.641 13.875 1 96.19 23 LYS B N 1
ATOM 1878 C CA . LYS B 1 23 ? 9.133 20.266 12.562 1 96.19 23 LYS B CA 1
ATOM 1879 C C . LYS B 1 23 ? 7.77 20.938 12.422 1 96.19 23 LYS B C 1
ATOM 1881 O O . LYS B 1 23 ? 7.547 21.719 11.492 1 96.19 23 LYS B O 1
ATOM 1886 N N . ALA B 1 24 ? 6.879 20.625 13.32 1 96.62 24 ALA B N 1
ATOM 1887 C CA . ALA B 1 24 ? 5.496 21.047 13.141 1 96.62 24 ALA B CA 1
ATOM 1888 C C . ALA B 1 24 ? 5.074 22.031 14.227 1 96.62 24 ALA B C 1
ATOM 1890 O O . ALA B 1 24 ? 5.543 21.938 15.367 1 96.62 24 ALA B O 1
ATOM 1891 N N . SER B 1 25 ? 4.199 22.953 13.875 1 95.62 25 SER B N 1
ATOM 1892 C CA . SER B 1 25 ? 3.703 23.938 14.836 1 95.62 25 SER B CA 1
ATOM 1893 C C . SER B 1 25 ? 2.307 23.562 15.328 1 95.62 25 SER B C 1
ATOM 1895 O O . SER B 1 25 ? 1.776 24.203 16.234 1 95.62 25 SER B O 1
ATOM 1897 N N . PHE B 1 26 ? 1.673 22.641 14.742 1 97.12 26 PHE B N 1
ATOM 1898 C CA . PHE B 1 26 ? 0.34 22.172 15.102 1 97.12 26 PHE B CA 1
ATOM 1899 C C . PHE B 1 26 ? 0.264 20.641 15.016 1 97.12 26 PHE B C 1
ATOM 1901 O O . PHE B 1 26 ? 0.709 20.047 14.031 1 97.12 26 PHE B O 1
ATOM 1908 N N . ILE B 1 27 ? -0.245 20 16.047 1 97.81 27 ILE B N 1
ATOM 1909 C CA . ILE B 1 27 ? -0.263 18.531 16.125 1 97.81 27 ILE B CA 1
ATOM 1910 C C . ILE B 1 27 ? -1.702 18.047 16.266 1 97.81 27 ILE B C 1
ATOM 1912 O O . ILE B 1 27 ? -2.445 18.531 17.125 1 97.81 27 ILE B O 1
ATOM 1916 N N . ILE B 1 28 ? -2.102 17.109 15.406 1 97.19 28 ILE B N 1
ATOM 1917 C CA . ILE B 1 28 ? -3.408 16.469 15.469 1 97.19 28 ILE B CA 1
ATOM 1918 C C . ILE B 1 28 ? -3.238 14.984 15.797 1 97.19 28 ILE B C 1
ATOM 1920 O O . ILE B 1 28 ? -2.531 14.266 15.086 1 97.19 28 ILE B O 1
ATOM 1924 N N . GLY B 1 29 ? -3.854 14.539 16.875 1 95.31 29 GLY B N 1
ATOM 1925 C CA . GLY B 1 29 ? -3.92 13.117 17.188 1 95.31 29 GLY B CA 1
ATOM 1926 C C . GLY B 1 29 ? -5.199 12.461 16.719 1 95.31 29 GLY B C 1
ATOM 1927 O O . GLY B 1 29 ? -6.293 13 16.906 1 95.31 29 GLY B O 1
ATOM 1928 N N . VAL B 1 30 ? -5.035 11.273 16.078 1 93.19 30 VAL B N 1
ATOM 1929 C CA . VAL B 1 30 ? -6.188 10.586 15.5 1 93.19 30 VAL B CA 1
ATOM 1930 C C . VAL B 1 30 ? -6.328 9.195 16.125 1 93.19 30 VAL B C 1
ATOM 1932 O O . VAL B 1 30 ? -5.41 8.375 16.031 1 93.19 30 VAL B O 1
ATOM 1935 N N . ASP B 1 31 ? -7.391 8.883 16.672 1 87.62 31 ASP B N 1
ATOM 1936 C CA . ASP B 1 31 ? -7.719 7.578 17.25 1 87.62 31 ASP B CA 1
ATOM 1937 C C . ASP B 1 31 ? -6.562 7.039 18.078 1 87.62 31 ASP B C 1
ATOM 1939 O O . ASP B 1 31 ? -6.078 7.719 18.984 1 87.62 31 ASP B O 1
ATOM 1943 N N . LYS B 1 32 ? -6.062 5.863 17.766 1 88.56 32 LYS B N 1
ATOM 1944 C CA . LYS B 1 32 ? -4.992 5.227 18.531 1 88.56 32 LYS B CA 1
ATOM 1945 C C . LYS B 1 32 ? -3.709 6.051 18.469 1 88.56 32 LYS B C 1
ATOM 1947 O O . LYS B 1 32 ? -2.789 5.836 19.25 1 88.56 32 LYS B O 1
ATOM 1952 N N . GLY B 1 33 ? -3.68 6.926 17.484 1 93.5 33 GLY B N 1
ATOM 1953 C CA . GLY B 1 33 ? -2.557 7.848 17.438 1 93.5 33 GLY B CA 1
ATOM 1954 C C . GLY B 1 33 ? -2.439 8.695 18.688 1 93.5 33 GLY B C 1
ATOM 1955 O O . GLY B 1 33 ? -1.342 9.117 19.062 1 93.5 33 GLY B O 1
ATOM 1956 N N . CYS B 1 34 ? -3.508 8.914 19.375 1 92.56 34 CYS B N 1
ATOM 1957 C CA . CYS B 1 34 ? -3.512 9.648 20.641 1 92.56 34 CYS B CA 1
ATOM 1958 C C . CYS B 1 34 ? -2.777 8.875 21.719 1 92.56 34 CYS B C 1
ATOM 1960 O O . CYS B 1 34 ? -2.133 9.469 22.594 1 92.56 34 CYS B O 1
ATOM 1962 N N . ASN B 1 35 ? -2.896 7.562 21.641 1 92.56 35 ASN B N 1
ATOM 1963 C CA . ASN B 1 35 ? -2.215 6.719 22.625 1 92.56 35 ASN B CA 1
ATOM 1964 C C . ASN B 1 35 ? -0.701 6.895 22.547 1 92.56 35 ASN B C 1
ATOM 1966 O O . ASN B 1 35 ? -0.029 6.941 23.594 1 92.56 35 ASN B O 1
ATOM 1970 N N . VAL B 1 36 ? -0.22 6.996 21.359 1 94.56 36 VAL B N 1
ATOM 1971 C CA . VAL B 1 36 ? 1.221 7.145 21.188 1 94.56 36 VAL B CA 1
ATOM 1972 C C . VAL B 1 36 ? 1.665 8.516 21.672 1 94.56 36 VAL B C 1
ATOM 1974 O O . VAL B 1 36 ? 2.717 8.648 22.312 1 94.56 36 VAL B O 1
ATOM 1977 N N . LEU B 1 37 ? 0.918 9.57 21.375 1 95.88 37 LEU B N 1
ATOM 1978 C CA . LEU B 1 37 ? 1.219 10.914 21.859 1 95.88 37 LEU B CA 1
ATOM 1979 C C . LEU B 1 37 ? 1.242 10.953 23.391 1 95.88 37 LEU B C 1
ATOM 1981 O O . LEU B 1 37 ? 2.156 11.523 23.984 1 95.88 37 LEU B O 1
ATOM 1985 N N . TYR B 1 38 ? 0.295 10.305 23.953 1 94.31 38 TYR B N 1
ATOM 1986 C CA . TYR B 1 38 ? 0.217 10.219 25.406 1 94.31 38 TYR B CA 1
ATOM 1987 C C . TYR B 1 38 ? 1.421 9.469 25.984 1 94.31 38 TYR B C 1
ATOM 1989 O O . TYR B 1 38 ? 2.053 9.938 26.938 1 94.31 38 TYR B O 1
ATOM 1997 N N . LYS B 1 39 ? 1.693 8.328 25.359 1 95.12 39 LYS B N 1
ATOM 1998 C CA . LYS B 1 39 ? 2.795 7.473 25.781 1 95.12 39 LYS B CA 1
ATOM 1999 C C . LYS B 1 39 ? 4.109 8.25 25.828 1 95.12 39 LYS B C 1
ATOM 2001 O O . LYS B 1 39 ? 4.922 8.047 26.734 1 95.12 39 LYS B O 1
ATOM 2006 N N . TYR B 1 40 ? 4.309 9.172 24.906 1 96 40 TYR B N 1
ATOM 2007 C CA . TYR B 1 40 ? 5.578 9.883 24.797 1 96 40 TYR B CA 1
ATOM 2008 C C . TYR B 1 40 ? 5.457 11.297 25.359 1 96 40 TYR B C 1
ATOM 2010 O O . TYR B 1 40 ? 6.34 12.133 25.141 1 96 40 TYR B O 1
ATOM 2018 N N . ASN B 1 41 ? 4.383 11.633 26 1 94.56 41 ASN B N 1
ATOM 2019 C CA . ASN B 1 41 ? 4.125 12.891 26.688 1 94.56 41 ASN B CA 1
ATOM 2020 C C . ASN B 1 41 ? 4.125 14.07 25.719 1 94.56 41 ASN B C 1
ATOM 2022 O O . ASN B 1 41 ? 4.762 15.094 25.984 1 94.56 41 ASN B O 1
ATOM 2026 N N . ILE B 1 42 ? 3.523 13.906 24.625 1 95.62 42 ILE B N 1
ATOM 2027 C CA . ILE B 1 42 ? 3.354 14.969 23.641 1 95.62 42 ILE B CA 1
ATOM 2028 C C . ILE B 1 42 ? 1.899 15.438 23.625 1 95.62 42 ILE B C 1
ATOM 2030 O O . ILE B 1 42 ? 0.985 14.633 23.422 1 95.62 42 ILE B O 1
ATOM 2034 N N . THR B 1 43 ? 1.7 16.656 23.859 1 94.19 43 THR B N 1
ATOM 2035 C CA . THR B 1 43 ? 0.344 17.203 23.906 1 94.19 43 THR B CA 1
ATOM 2036 C C . THR B 1 43 ? -0.097 17.656 22.516 1 94.19 43 THR B C 1
ATOM 2038 O O . THR B 1 43 ? 0.504 18.562 21.938 1 94.19 43 THR B O 1
ATOM 2041 N N . PRO B 1 44 ? -1.11 17.109 22 1 96.62 44 PRO B N 1
ATOM 2042 C CA . PRO B 1 44 ? -1.618 17.594 20.703 1 96.62 44 PRO B CA 1
ATOM 2043 C C . PRO B 1 44 ? -2.4 18.891 20.828 1 96.62 44 PRO B C 1
ATOM 2045 O O . PRO B 1 44 ? -2.77 19.297 21.938 1 96.62 44 PRO B O 1
ATOM 2048 N N . ASN B 1 45 ? -2.531 19.578 19.703 1 95.56 45 ASN B N 1
ATOM 2049 C CA . ASN B 1 45 ? -3.389 20.766 19.656 1 95.56 45 ASN B CA 1
ATOM 2050 C C . ASN B 1 45 ? -4.855 20.375 19.453 1 95.56 45 ASN B C 1
ATOM 2052 O O . ASN B 1 45 ? -5.75 21.109 19.875 1 95.56 45 ASN B O 1
ATOM 2056 N N . LEU B 1 46 ? -5.051 19.234 18.844 1 94.44 46 LEU B N 1
ATOM 2057 C CA . LEU B 1 46 ? -6.379 18.734 18.484 1 94.44 46 LEU B CA 1
ATOM 2058 C C . LEU B 1 46 ? -6.406 17.219 18.438 1 94.44 46 LEU B C 1
ATOM 2060 O O . LEU B 1 46 ? -5.441 16.594 17.984 1 94.44 46 LEU B O 1
ATOM 2064 N N . ILE B 1 47 ? -7.484 16.594 18.859 1 92.5 47 ILE B N 1
ATOM 2065 C CA . ILE B 1 47 ? -7.68 15.156 18.75 1 92.5 47 ILE B CA 1
ATOM 2066 C C . ILE B 1 47 ? -8.945 14.867 17.938 1 92.5 47 ILE B C 1
ATOM 2068 O O . ILE B 1 47 ? -9.961 15.547 18.109 1 92.5 47 ILE B O 1
ATOM 2072 N N . VAL B 1 48 ? -8.828 13.914 17.047 1 90.19 48 VAL B N 1
ATOM 2073 C CA . VAL B 1 48 ? -9.914 13.547 16.156 1 90.19 48 VAL B CA 1
ATOM 2074 C C . VAL B 1 48 ? -10.211 12.055 16.281 1 90.19 48 VAL B C 1
ATOM 2076 O O . VAL B 1 48 ? -9.289 11.242 16.391 1 90.19 48 VAL B O 1
ATOM 2079 N N . GLY B 1 49 ? -11.477 11.602 16.312 1 84.44 49 GLY B N 1
ATOM 2080 C CA . GLY B 1 49 ? -11.82 10.188 16.297 1 84.44 49 GLY B CA 1
ATOM 2081 C C . GLY B 1 49 ? -13.258 9.93 16.703 1 84.44 49 GLY B C 1
ATOM 2082 O O . GLY B 1 49 ? -14.023 10.867 16.938 1 84.44 49 GLY B O 1
ATOM 2083 N N . ASP B 1 50 ? -13.703 8.688 16.625 1 74.75 50 ASP B N 1
ATOM 2084 C CA . ASP B 1 50 ? -15.047 8.305 17.047 1 74.75 50 ASP B CA 1
ATOM 2085 C C . ASP B 1 50 ? -15.086 7.984 18.531 1 74.75 50 ASP B C 1
ATOM 2087 O O . ASP B 1 50 ? -16.156 7.914 19.141 1 74.75 50 ASP B O 1
ATOM 2091 N N . PHE B 1 51 ? -14.008 7.906 19.172 1 68.69 51 PHE B N 1
ATOM 2092 C CA . PHE B 1 51 ? -13.727 7.711 20.578 1 68.69 51 PHE B CA 1
ATOM 2093 C C . PHE B 1 51 ? -14.695 6.707 21.203 1 68.69 51 PHE B C 1
ATOM 2095 O O . PHE B 1 51 ? -14.969 6.762 22.391 1 68.69 51 PHE B O 1
ATOM 2102 N N . ASP B 1 52 ? -15.461 6.008 20.219 1 59.81 52 ASP B N 1
ATOM 2103 C CA . ASP B 1 52 ? -16.266 4.953 20.828 1 59.81 52 ASP B CA 1
ATOM 2104 C C . ASP B 1 52 ? -15.383 3.928 21.531 1 59.81 52 ASP B C 1
ATOM 2106 O O . ASP B 1 52 ? -15.734 3.443 22.609 1 59.81 52 ASP B O 1
ATOM 2110 N N . SER B 1 53 ? -14.414 3.295 20.734 1 54.28 53 SER B N 1
ATOM 2111 C CA . SER B 1 53 ? -13.539 2.227 21.203 1 54.28 53 SER B CA 1
ATOM 2112 C C . SER B 1 53 ? -12.25 2.787 21.797 1 54.28 53 SER B C 1
ATOM 2114 O O . SER B 1 53 ? -11.359 2.031 22.203 1 54.28 53 SER B O 1
ATOM 2116 N N . GLY B 1 54 ? -12.062 4.023 21.641 1 53.38 54 GLY B N 1
ATOM 2117 C CA . GLY B 1 54 ? -10.75 4.492 22.062 1 53.38 54 GLY B CA 1
ATOM 2118 C C . GLY B 1 54 ? -10.477 4.254 23.531 1 53.38 54 GLY B C 1
ATOM 2119 O O . GLY B 1 54 ? -11.398 3.984 24.297 1 53.38 54 GLY B O 1
ATOM 2120 N N . ASP B 1 55 ? -9.18 3.898 23.609 1 59.75 55 ASP B N 1
ATOM 2121 C CA . ASP B 1 55 ? -8.734 3.857 25 1 59.75 55 ASP B CA 1
ATOM 2122 C C . ASP B 1 55 ? -9.227 5.082 25.781 1 59.75 55 ASP B C 1
ATOM 2124 O O . ASP B 1 55 ? -8.617 6.152 25.703 1 59.75 55 ASP B O 1
ATOM 2128 N N . LEU B 1 56 ? -10.312 5.02 26.172 1 64.56 56 LEU B N 1
ATOM 2129 C CA . LEU B 1 56 ? -11.102 5.984 26.938 1 64.56 56 LEU B CA 1
ATOM 2130 C C . LEU B 1 56 ? -10.227 6.754 27.906 1 64.56 56 LEU B C 1
ATOM 2132 O O . LEU B 1 56 ? -10.391 7.965 28.094 1 64.56 56 LEU B O 1
ATOM 2136 N N . LYS B 1 57 ? -9.172 6.125 28.359 1 80.31 57 LYS B N 1
ATOM 2137 C CA . LYS B 1 57 ? -8.391 6.809 29.391 1 80.31 57 LYS B CA 1
ATOM 2138 C C . LYS B 1 57 ? -7.562 7.938 28.781 1 80.31 57 LYS B C 1
ATOM 2140 O O . LYS B 1 57 ? -7.52 9.047 29.312 1 80.31 57 LYS B O 1
ATOM 2145 N N . VAL B 1 58 ? -7.027 7.707 27.625 1 85.06 58 VAL B N 1
ATOM 2146 C CA . VAL B 1 58 ? -6.137 8.672 26.984 1 85.06 58 VAL B CA 1
ATOM 2147 C C . VAL B 1 58 ? -6.949 9.852 26.453 1 85.06 58 VAL B C 1
ATOM 2149 O O . VAL B 1 58 ? -6.57 11.008 26.641 1 85.06 58 VAL B O 1
ATOM 2152 N N . VAL B 1 59 ? -8.062 9.5 25.859 1 82.38 59 VAL B N 1
ATOM 2153 C CA . VAL B 1 59 ? -8.922 10.547 25.328 1 82.38 59 VAL B CA 1
ATOM 2154 C C . VAL B 1 59 ? -9.43 11.43 26.469 1 82.38 59 VAL B C 1
ATOM 2156 O O . VAL B 1 59 ? -9.438 12.656 26.359 1 82.38 59 VAL B O 1
ATOM 2159 N N . GLU B 1 60 ? -9.758 10.797 27.5 1 83.19 60 GLU B N 1
ATOM 2160 C CA . GLU B 1 60 ? -10.234 11.531 28.672 1 83.19 60 GLU B CA 1
ATOM 2161 C C . GLU B 1 60 ? -9.133 12.398 29.266 1 83.19 60 GLU B C 1
ATOM 2163 O O . GLU B 1 60 ? -9.391 13.516 29.703 1 83.19 60 GLU B O 1
ATOM 2168 N N . TYR B 1 61 ? -8.023 11.883 29.234 1 87.5 61 TYR B N 1
ATOM 2169 C CA . TYR B 1 61 ? -6.879 12.648 29.734 1 87.5 61 TYR B CA 1
ATOM 2170 C C . TYR B 1 61 ? -6.715 13.945 28.953 1 87.5 61 TYR B C 1
ATOM 2172 O O . TYR B 1 61 ? -6.645 15.023 29.547 1 87.5 61 TYR B O 1
ATOM 2180 N N . PHE B 1 62 ? -6.73 13.938 27.703 1 86.81 62 PHE B N 1
ATOM 2181 C CA . PHE B 1 62 ? -6.512 15.109 26.859 1 86.81 62 PHE B CA 1
ATOM 2182 C C . PHE B 1 62 ? -7.695 16.062 26.953 1 86.81 62 PHE B C 1
ATOM 2184 O O . PHE B 1 62 ? -7.516 17.281 26.969 1 86.81 62 PHE B O 1
ATOM 2191 N N . LYS B 1 63 ? -8.875 15.484 27.031 1 82.5 63 LYS B N 1
ATOM 2192 C CA . LYS B 1 63 ? -10.062 16.312 27.203 1 82.5 63 LYS B CA 1
ATOM 2193 C C . LYS B 1 63 ? -9.961 17.141 28.484 1 82.5 63 LYS B C 1
ATOM 2195 O O . LYS B 1 63 ? -10.297 18.328 28.484 1 82.5 63 LYS B O 1
ATOM 2200 N N . ASN B 1 64 ? -9.438 16.531 29.422 1 85.94 64 ASN B N 1
ATOM 2201 C CA . ASN B 1 64 ? -9.367 17.172 30.734 1 85.94 64 ASN B CA 1
ATOM 2202 C C . ASN B 1 64 ? -8.273 18.234 30.766 1 85.94 64 ASN B C 1
ATOM 2204 O O . ASN B 1 64 ? -8.273 19.094 31.656 1 85.94 64 ASN B O 1
ATOM 2208 N N . THR B 1 65 ? -7.363 18.141 29.891 1 87.06 65 THR B N 1
ATOM 2209 C CA . THR B 1 65 ? -6.293 19.125 29.844 1 87.06 65 THR B CA 1
ATOM 2210 C C . THR B 1 65 ? -6.711 20.344 29.016 1 87.06 65 THR B C 1
ATOM 2212 O O . THR B 1 65 ? -5.969 21.328 28.922 1 87.06 65 THR B O 1
ATOM 2215 N N . GLY B 1 66 ? -7.914 20.328 28.391 1 86.75 66 GLY B N 1
ATOM 2216 C CA . GLY B 1 66 ? -8.438 21.469 27.656 1 86.75 66 GLY B CA 1
ATOM 2217 C C . GLY B 1 66 ? -8.188 21.375 26.156 1 86.75 66 GLY B C 1
ATOM 2218 O O . GLY B 1 66 ? -8.453 22.344 25.422 1 86.75 66 GLY B O 1
ATOM 2219 N N . ILE B 1 67 ? -7.699 20.281 25.781 1 87.5 67 ILE B N 1
ATOM 2220 C CA . ILE B 1 67 ? -7.41 20.109 24.359 1 87.5 67 ILE B CA 1
ATOM 2221 C C . ILE B 1 67 ? -8.719 19.938 23.594 1 87.5 67 ILE B C 1
ATOM 2223 O O . ILE B 1 67 ? -9.656 19.312 24.078 1 87.5 67 ILE B O 1
ATOM 2227 N N . GLU B 1 68 ? -8.805 20.5 22.406 1 87.81 68 GLU B N 1
ATOM 2228 C CA . GLU B 1 68 ? -9.984 20.391 21.547 1 87.81 68 GLU B CA 1
ATOM 2229 C C . GLU B 1 68 ? -10.172 18.953 21.062 1 87.81 68 GLU B C 1
ATOM 2231 O O . GLU B 1 68 ? -9.211 18.312 20.641 1 87.81 68 GLU B O 1
ATOM 2236 N N . VAL B 1 69 ? -11.359 18.531 21.188 1 84 69 VAL B N 1
ATOM 2237 C CA . VAL B 1 69 ? -11.727 17.188 20.719 1 84 69 VAL B CA 1
ATOM 2238 C C . VAL B 1 69 ? -12.812 17.297 19.656 1 84 69 VAL B C 1
ATOM 2240 O O . VAL B 1 69 ? -13.859 17.906 19.875 1 84 69 VAL B O 1
ATOM 2243 N N . ARG B 1 70 ? -12.523 16.781 18.562 1 82.94 70 ARG B N 1
ATOM 2244 C CA . ARG B 1 70 ? -13.523 16.703 17.5 1 82.94 70 ARG B CA 1
ATOM 2245 C C . ARG B 1 70 ? -13.969 15.273 17.25 1 82.94 70 ARG B C 1
ATOM 2247 O O . ARG B 1 70 ? -13.18 14.438 16.812 1 82.94 70 ARG B O 1
ATOM 2254 N N . LYS B 1 71 ? -15.172 15.023 17.578 1 77.31 71 LYS B N 1
ATOM 2255 C CA . LYS B 1 71 ? -15.758 13.695 17.438 1 77.31 71 LYS B CA 1
ATOM 2256 C C . LYS B 1 71 ? -16.531 13.57 16.125 1 77.31 71 LYS B C 1
ATOM 2258 O O . LYS B 1 71 ? -17.25 14.492 15.727 1 77.31 71 LYS B O 1
ATOM 2263 N N . TYR B 1 72 ? -16.172 12.609 15.406 1 70.94 72 TYR B N 1
ATOM 2264 C CA . TYR B 1 72 ? -16.922 12.375 14.18 1 70.94 72 TYR B CA 1
ATOM 2265 C C . TYR B 1 72 ? -17.594 11.008 14.203 1 70.94 72 TYR B C 1
ATOM 2267 O O . TYR B 1 72 ? -17.094 10.07 14.82 1 70.94 72 TYR B O 1
ATOM 2275 N N . SER B 1 73 ? -18.938 11.086 13.938 1 59.62 73 SER B N 1
ATOM 2276 C CA . SER B 1 73 ? -19.688 9.836 13.898 1 59.62 73 SER B CA 1
ATOM 2277 C C . SER B 1 73 ? -19.047 8.844 12.93 1 59.62 73 SER B C 1
ATOM 2279 O O . SER B 1 73 ? -18.453 9.242 11.93 1 59.62 73 SER B O 1
ATOM 2281 N N . THR B 1 74 ? -18.812 7.766 13.523 1 53.59 74 THR B N 1
ATOM 2282 C CA . THR B 1 74 ? -18.266 6.629 12.789 1 53.59 74 THR B CA 1
ATOM 2283 C C . THR B 1 74 ? -18.922 6.512 11.414 1 53.59 74 THR B C 1
ATOM 2285 O O . THR B 1 74 ? -18.688 5.543 10.688 1 53.59 74 THR B O 1
ATOM 2288 N N . HIS B 1 75 ? -19.688 7.512 11.016 1 55.47 75 HIS B N 1
ATOM 2289 C CA . HIS B 1 75 ? -20.297 7.133 9.742 1 55.47 75 HIS B CA 1
ATOM 2290 C C . HIS B 1 75 ? -19.234 6.965 8.648 1 55.47 75 HIS B C 1
ATOM 2292 O O . HIS B 1 75 ? -18.141 7.52 8.758 1 55.47 75 HIS B O 1
ATOM 2298 N N . LYS B 1 76 ? -19.5 6.09 7.59 1 55.44 76 LYS B N 1
ATOM 2299 C CA . LYS B 1 76 ? -18.766 5.246 6.652 1 55.44 76 LYS B CA 1
ATOM 2300 C C . LYS B 1 76 ? -17.984 6.086 5.648 1 55.44 76 LYS B C 1
ATOM 2302 O O . LYS B 1 76 ? -17.125 5.566 4.93 1 55.44 76 LYS B O 1
ATOM 2307 N N . ASP B 1 77 ? -18.047 7.473 5.527 1 62.5 77 ASP B N 1
ATOM 2308 C CA . ASP B 1 77 ? -17.594 7.977 4.234 1 62.5 77 ASP B CA 1
ATOM 2309 C C . ASP B 1 77 ? -16.109 8.32 4.266 1 62.5 77 ASP B C 1
ATOM 2311 O O . ASP B 1 77 ? -15.414 8.203 3.252 1 62.5 77 ASP B O 1
ATOM 2315 N N . TYR B 1 78 ? -15.672 8.656 5.469 1 76.69 78 TYR B N 1
ATOM 2316 C CA . TYR B 1 78 ? -14.25 8.977 5.496 1 76.69 78 TYR B CA 1
ATOM 2317 C C . TYR B 1 78 ? -13.586 8.422 6.754 1 76.69 78 TYR B C 1
ATOM 2319 O O . TYR B 1 78 ? -14.242 8.258 7.785 1 76.69 78 TYR B O 1
ATOM 2327 N N . THR B 1 79 ? -12.398 8.102 6.582 1 86.38 79 THR B N 1
ATOM 2328 C CA . THR B 1 79 ? -11.633 7.621 7.73 1 86.38 79 THR B CA 1
ATOM 2329 C C . THR B 1 79 ? -11.266 8.781 8.656 1 86.38 79 THR B C 1
ATOM 2331 O O . THR B 1 79 ? -11.25 9.938 8.227 1 86.38 79 THR B O 1
ATOM 2334 N N . ASP B 1 80 ? -11.008 8.477 9.828 1 88.94 80 ASP B N 1
ATOM 2335 C CA . ASP B 1 80 ? -10.594 9.492 10.789 1 88.94 80 ASP B CA 1
ATOM 2336 C C . ASP B 1 80 ? -9.32 10.203 10.336 1 88.94 80 ASP B C 1
ATOM 2338 O O . ASP B 1 80 ? -9.156 11.398 10.562 1 88.94 80 ASP B O 1
ATOM 2342 N N . THR B 1 81 ? -8.438 9.516 9.688 1 93.56 81 THR B N 1
ATOM 2343 C CA . THR B 1 81 ? -7.219 10.125 9.172 1 93.56 81 THR B CA 1
ATOM 2344 C C . THR B 1 81 ? -7.543 11.117 8.062 1 93.56 81 THR B C 1
ATOM 2346 O O . THR B 1 81 ? -6.953 12.203 7.996 1 93.56 81 THR B O 1
ATOM 2349 N N . HIS B 1 82 ? -8.461 10.758 7.16 1 93.75 82 HIS B N 1
ATOM 2350 C CA . HIS B 1 82 ? -8.898 11.664 6.102 1 93.75 82 HIS B CA 1
ATOM 2351 C C . HIS B 1 82 ? -9.508 12.93 6.684 1 93.75 82 HIS B C 1
ATOM 2353 O O . HIS B 1 82 ? -9.258 14.031 6.184 1 93.75 82 HIS B O 1
ATOM 2359 N N . LEU B 1 83 ? -10.297 12.719 7.68 1 91.88 83 LEU B N 1
ATOM 2360 C CA . LEU B 1 83 ? -10.898 13.859 8.352 1 91.88 83 LEU B CA 1
ATOM 2361 C C . LEU B 1 83 ? -9.836 14.766 8.953 1 91.88 83 LEU B C 1
ATOM 2363 O O . LEU B 1 83 ? -9.922 15.992 8.844 1 91.88 83 LEU B O 1
ATOM 2367 N N . ALA B 1 84 ? -8.891 14.18 9.633 1 94.81 84 ALA B N 1
ATOM 2368 C CA . ALA B 1 84 ? -7.789 14.945 10.203 1 94.81 84 ALA B CA 1
ATOM 2369 C C . ALA B 1 84 ? -7.055 15.742 9.133 1 94.81 84 ALA B C 1
ATOM 2371 O O . ALA B 1 84 ? -6.672 16.891 9.359 1 94.81 84 ALA B O 1
ATOM 2372 N N . TYR B 1 85 ? -6.852 15.172 7.988 1 96.56 85 TYR B N 1
ATOM 2373 C CA . TYR B 1 85 ? -6.246 15.867 6.859 1 96.56 85 TYR B CA 1
ATOM 2374 C C . TYR B 1 85 ? -7.074 17.094 6.469 1 96.56 85 TYR B C 1
ATOM 2376 O O . TYR B 1 85 ? -6.531 18.172 6.27 1 96.56 85 TYR B O 1
ATOM 2384 N N . ASN B 1 86 ? -8.359 16.875 6.332 1 94.31 86 ASN B N 1
ATOM 2385 C CA . ASN B 1 86 ? -9.242 17.969 5.961 1 94.31 86 ASN B CA 1
ATOM 2386 C C . ASN B 1 86 ? -9.211 19.094 7 1 94.31 86 ASN B C 1
ATOM 2388 O O . ASN B 1 86 ? -9.227 20.266 6.652 1 94.31 86 ASN B O 1
ATOM 2392 N N . ILE B 1 87 ? -9.188 18.703 8.242 1 94 87 ILE B N 1
ATOM 2393 C CA . ILE B 1 87 ? -9.102 19.688 9.328 1 94 87 ILE B CA 1
ATOM 2394 C C . ILE B 1 87 ? -7.805 20.484 9.195 1 94 87 ILE B C 1
ATOM 2396 O O . ILE B 1 87 ? -7.812 21.703 9.297 1 94 87 ILE B O 1
ATOM 2400 N N . ALA B 1 88 ? -6.703 19.797 8.977 1 96.5 88 ALA B N 1
ATOM 2401 C CA . ALA B 1 88 ? -5.418 20.469 8.812 1 96.5 88 ALA B CA 1
ATOM 2402 C C . ALA B 1 88 ? -5.469 21.484 7.672 1 96.5 88 ALA B C 1
ATOM 2404 O O . ALA B 1 88 ? -4.992 22.609 7.816 1 96.5 88 ALA B O 1
ATOM 2405 N N . LYS B 1 89 ? -6.039 21.062 6.586 1 95.38 89 LYS B N 1
ATOM 2406 C CA . LYS B 1 89 ? -6.152 21.922 5.41 1 95.38 89 LYS B CA 1
ATOM 2407 C C . LYS B 1 89 ? -6.922 23.203 5.73 1 95.38 89 LYS B C 1
ATOM 2409 O O . LYS B 1 89 ? -6.613 24.266 5.199 1 95.38 89 LYS B O 1
ATOM 2414 N N . GLU B 1 90 ? -7.867 23.062 6.617 1 93.44 90 GLU B N 1
ATOM 2415 C CA . GLU B 1 90 ? -8.781 24.172 6.906 1 93.44 90 GLU B CA 1
ATOM 2416 C C . GLU B 1 90 ? -8.172 25.125 7.922 1 93.44 90 GLU B C 1
ATOM 2418 O O . GLU B 1 90 ? -8.703 26.219 8.148 1 93.44 90 GLU B O 1
ATOM 2423 N N . LEU B 1 91 ? -7.121 24.75 8.641 1 91.88 91 LEU B N 1
ATOM 2424 C CA . LEU B 1 91 ? -6.449 25.625 9.586 1 91.88 91 LEU B CA 1
ATOM 2425 C C . LEU B 1 91 ? -5.906 26.875 8.883 1 91.88 91 LEU B C 1
ATOM 2427 O O . LEU B 1 91 ? -5.645 27.891 9.531 1 91.88 91 LEU B O 1
ATOM 2431 N N . GLY B 1 92 ? -5.848 26.938 7.523 1 84.25 92 GLY B N 1
ATOM 2432 C CA . GLY B 1 92 ? -5.34 28.062 6.754 1 84.25 92 GLY B CA 1
ATOM 2433 C C . GLY B 1 92 ? -3.824 28.109 6.699 1 84.25 92 GLY B C 1
ATOM 2434 O O . GLY B 1 92 ? -3.15 27.703 7.652 1 84.25 92 GLY B O 1
ATOM 2435 N N . ASP B 1 93 ? -3.197 28.469 5.668 1 90.5 93 ASP B N 1
ATOM 2436 C CA . ASP B 1 93 ? -1.785 28.703 5.383 1 90.5 93 ASP B CA 1
ATOM 2437 C C . ASP B 1 93 ? -0.95 27.453 5.652 1 90.5 93 ASP B C 1
ATOM 2439 O O . ASP B 1 93 ? 0.178 27.547 6.141 1 90.5 93 ASP B O 1
ATOM 2443 N N . VAL B 1 94 ? -1.56 26.297 5.664 1 95.5 94 VAL B N 1
ATOM 2444 C CA . VAL B 1 94 ? -0.809 25.062 5.84 1 95.5 94 VAL B CA 1
ATOM 2445 C C . VAL B 1 94 ? -0.017 24.75 4.57 1 95.5 94 VAL B C 1
ATOM 2447 O O . VAL B 1 94 ? -0.591 24.641 3.484 1 95.5 94 VAL B O 1
ATOM 2450 N N . LYS B 1 95 ? 1.216 24.609 4.734 1 95.94 95 LYS B N 1
ATOM 2451 C CA . LYS B 1 95 ? 2.084 24.359 3.59 1 95.94 95 LYS B CA 1
ATOM 2452 C C . LYS B 1 95 ? 2.533 22.891 3.562 1 95.94 95 LYS B C 1
ATOM 2454 O O . LYS B 1 95 ? 2.744 22.328 2.49 1 95.94 95 LYS B O 1
ATOM 2459 N N . LYS B 1 96 ? 2.723 22.375 4.773 1 98.06 96 LYS B N 1
ATOM 2460 C CA . LYS B 1 96 ? 3.225 21 4.883 1 98.06 96 LYS B CA 1
ATOM 2461 C C . LYS B 1 96 ? 2.439 20.203 5.926 1 98.06 96 LYS B C 1
ATOM 2463 O O . LYS B 1 96 ? 2.088 20.734 6.98 1 98.06 96 LYS B O 1
ATOM 2468 N N . ILE B 1 97 ? 2.188 18.984 5.598 1 98.69 97 ILE B N 1
ATOM 2469 C CA . ILE B 1 97 ? 1.602 18.031 6.539 1 98.69 97 ILE B CA 1
ATOM 2470 C C . ILE B 1 97 ? 2.488 16.797 6.645 1 98.69 97 ILE B C 1
ATOM 2472 O O . ILE B 1 97 ? 2.854 16.203 5.629 1 98.69 97 ILE B O 1
ATOM 2476 N N . TYR B 1 98 ? 2.908 16.438 7.844 1 98.81 98 TYR B N 1
ATOM 2477 C CA . TYR B 1 98 ? 3.57 15.18 8.141 1 98.81 98 TYR B CA 1
ATOM 2478 C C . TYR B 1 98 ? 2.592 14.18 8.75 1 98.81 98 TYR B C 1
ATOM 2480 O O . TYR B 1 98 ? 1.927 14.477 9.742 1 98.81 98 TYR B O 1
ATOM 2488 N N . LEU B 1 99 ? 2.473 13.094 8.172 1 98.88 99 LEU B N 1
ATOM 2489 C CA . LEU B 1 99 ? 1.534 12.07 8.617 1 98.88 99 LEU B CA 1
ATOM 2490 C C . LEU B 1 99 ? 2.275 10.836 9.109 1 98.88 99 LEU B C 1
ATOM 2492 O O . LEU B 1 99 ? 2.93 10.148 8.32 1 98.88 99 LEU B O 1
ATOM 2496 N N . LEU B 1 100 ? 2.246 10.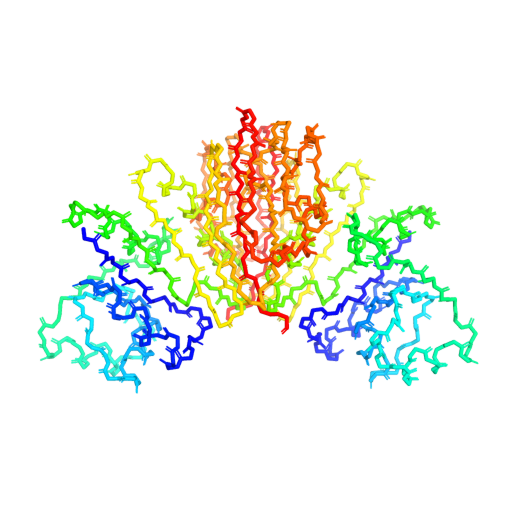562 10.406 1 98.69 100 LEU B N 1
ATOM 2497 C CA . LEU B 1 100 ? 2.816 9.367 11.023 1 98.69 100 LEU B CA 1
ATOM 2498 C C . LEU B 1 100 ? 1.721 8.391 11.445 1 98.69 100 LEU B C 1
ATOM 2500 O O . LEU B 1 100 ? 0.57 8.789 11.641 1 98.69 100 LEU B O 1
ATOM 2504 N N . GLY B 1 101 ? 2.121 7.102 11.578 1 97.62 101 GLY B N 1
ATOM 2505 C CA . GLY B 1 101 ? 1.132 6.094 11.922 1 97.62 101 GLY B CA 1
ATOM 2506 C C . GLY B 1 101 ? 0.127 5.84 10.812 1 97.62 101 GLY B C 1
ATOM 2507 O O . GLY B 1 101 ? -1.021 5.484 11.078 1 97.62 101 GLY B O 1
ATOM 2508 N N . ALA B 1 102 ? 0.5 6.086 9.602 1 97.12 102 ALA B N 1
ATOM 2509 C CA . ALA B 1 102 ? -0.413 6.02 8.461 1 97.12 102 ALA B CA 1
ATOM 2510 C C . ALA B 1 102 ? -0.369 4.648 7.797 1 97.12 102 ALA B C 1
ATOM 2512 O O . ALA B 1 102 ? -1.193 4.34 6.934 1 97.12 102 ALA B O 1
ATOM 2513 N N . THR B 1 103 ? 0.631 3.801 8.109 1 96.75 103 THR B N 1
ATOM 2514 C CA . THR B 1 103 ? 0.771 2.451 7.57 1 96.75 103 THR B CA 1
ATOM 2515 C C . THR B 1 103 ? 0.662 1.412 8.68 1 96.75 103 THR B C 1
ATOM 2517 O O . THR B 1 103 ? 0.925 1.714 9.852 1 96.75 103 THR B O 1
ATOM 2520 N N . GLY B 1 104 ? 0.191 0.235 8.32 1 93.38 104 GLY B N 1
ATOM 2521 C CA . GLY B 1 104 ? 0.038 -0.82 9.305 1 93.38 104 GLY B CA 1
ATOM 2522 C C . GLY B 1 104 ? -0.538 -2.1 8.727 1 93.38 104 GLY B C 1
ATOM 2523 O O . GLY B 1 104 ? -0.332 -2.404 7.555 1 93.38 104 GLY B O 1
ATOM 2524 N N . THR B 1 105 ? -1.219 -2.896 9.625 1 91.62 105 THR B N 1
ATOM 2525 C CA . THR B 1 105 ? -1.683 -4.227 9.242 1 91.62 105 THR B CA 1
ATOM 2526 C C . THR B 1 105 ? -2.986 -4.137 8.453 1 91.62 105 THR B C 1
ATOM 2528 O O . THR B 1 105 ? -3.299 -5.027 7.66 1 91.62 105 THR B O 1
ATOM 2531 N N . ARG B 1 106 ? -3.701 -3.078 8.766 1 92.75 106 ARG B N 1
ATOM 2532 C CA . ARG B 1 106 ? -4.895 -2.83 7.969 1 92.75 106 ARG B CA 1
ATOM 2533 C C . ARG B 1 106 ? -4.539 -2.16 6.645 1 92.75 106 ARG B C 1
ATOM 2535 O O . ARG B 1 106 ? -4.551 -0.931 6.543 1 92.75 106 ARG B O 1
ATOM 2542 N N . PHE B 1 107 ? -4.355 -2.961 5.688 1 95.75 107 PHE B N 1
ATOM 2543 C CA . PHE B 1 107 ? -3.812 -2.473 4.426 1 95.75 107 PHE B CA 1
ATOM 2544 C C . PHE B 1 107 ? -4.828 -1.601 3.701 1 95.75 107 PHE B C 1
ATOM 2546 O O . PHE B 1 107 ? -4.457 -0.698 2.949 1 95.75 107 PHE B O 1
ATOM 2553 N N . ASP B 1 108 ? -6.156 -1.837 3.955 1 95.38 108 ASP B N 1
ATOM 2554 C CA . ASP B 1 108 ? -7.188 -0.986 3.369 1 95.38 108 ASP B CA 1
ATOM 2555 C C . ASP B 1 108 ? -7.062 0.453 3.863 1 95.38 108 ASP B C 1
ATOM 2557 O O . ASP B 1 108 ? -7.152 1.396 3.074 1 95.38 108 ASP B O 1
ATOM 2561 N N . HIS B 1 109 ? -6.723 0.583 5.129 1 94.81 109 HIS B N 1
ATOM 2562 C CA . HIS B 1 109 ? -6.48 1.914 5.672 1 94.81 109 HIS B CA 1
ATOM 2563 C C . HIS B 1 109 ? -5.188 2.508 5.121 1 94.81 109 HIS B C 1
ATOM 2565 O O . HIS B 1 109 ? -5.148 3.686 4.754 1 94.81 109 HIS B O 1
ATOM 2571 N N . SER B 1 110 ? -4.137 1.702 5.094 1 96.88 110 SER B N 1
ATOM 2572 C CA . SER B 1 110 ? -2.854 2.188 4.598 1 96.88 110 SER B CA 1
ATOM 2573 C C . SER B 1 110 ? -2.977 2.725 3.176 1 96.88 110 SER B C 1
ATOM 2575 O O . SER B 1 110 ? -2.453 3.797 2.865 1 96.88 110 SER B O 1
ATOM 2577 N N . LEU B 1 111 ? -3.682 1.997 2.34 1 97.75 111 LEU B N 1
ATOM 2578 C CA . LEU B 1 111 ? -3.861 2.43 0.958 1 97.75 111 LEU B CA 1
ATOM 2579 C C . LEU B 1 111 ? -4.707 3.695 0.89 1 97.75 111 LEU B C 1
ATOM 2581 O O . LEU B 1 111 ? -4.438 4.586 0.081 1 97.75 111 LEU B O 1
ATOM 2585 N N . GLY B 1 112 ? -5.715 3.736 1.698 1 96.88 112 GLY B N 1
ATOM 2586 C CA . GLY B 1 112 ? -6.5 4.957 1.779 1 96.88 112 GLY B CA 1
ATOM 2587 C C . GLY B 1 112 ? -5.676 6.172 2.168 1 96.88 112 GLY B C 1
ATOM 2588 O O . GLY B 1 112 ? -5.883 7.266 1.639 1 96.88 112 GLY B O 1
ATOM 2589 N N . ASN B 1 113 ? -4.809 5.957 3.115 1 97.56 113 ASN B N 1
ATOM 2590 C CA . ASN B 1 113 ? -3.914 7.035 3.523 1 97.56 113 ASN B CA 1
ATOM 2591 C C . ASN B 1 113 ? -2.984 7.453 2.387 1 97.56 113 ASN B C 1
ATOM 2593 O O . ASN B 1 113 ? -2.664 8.633 2.24 1 97.56 113 ASN B O 1
ATOM 2597 N N . LEU B 1 114 ? -2.531 6.492 1.592 1 98.31 114 LEU B N 1
ATOM 2598 C CA . LEU B 1 114 ? -1.737 6.828 0.415 1 98.31 114 LEU B CA 1
ATOM 2599 C C . LEU B 1 114 ? -2.549 7.668 -0.566 1 98.31 114 LEU B C 1
ATOM 2601 O O . LEU B 1 114 ? -1.999 8.531 -1.257 1 98.31 114 LEU B O 1
ATOM 2605 N N . GLY B 1 115 ? -3.84 7.379 -0.58 1 97.94 115 GLY B N 1
ATOM 2606 C CA . GLY B 1 115 ? -4.715 8.148 -1.451 1 97.94 115 GLY B CA 1
ATOM 2607 C C . GLY B 1 115 ? -4.699 9.633 -1.148 1 97.94 115 GLY B C 1
ATOM 2608 O O . GLY B 1 115 ? -4.996 10.453 -2.021 1 97.94 115 GLY B O 1
ATOM 2609 N N . LEU B 1 116 ? -4.363 10 0.036 1 98.19 116 LEU B N 1
ATOM 2610 C CA . LEU B 1 116 ? -4.32 11.398 0.448 1 98.19 116 LEU B CA 1
ATOM 2611 C C . LEU B 1 116 ? -3.268 12.164 -0.347 1 98.19 116 LEU B C 1
ATOM 2613 O O . LEU B 1 116 ? -3.326 13.391 -0.436 1 98.19 116 LEU B O 1
ATOM 2617 N N . PHE B 1 117 ? -2.283 11.477 -0.877 1 98.75 117 PHE B N 1
ATOM 2618 C CA . PHE B 1 117 ? -1.284 12.117 -1.72 1 98.75 117 PHE B CA 1
ATOM 2619 C C . PHE B 1 117 ? -1.943 12.828 -2.898 1 98.75 117 PHE B C 1
ATOM 2621 O O . PHE B 1 117 ? -1.527 13.922 -3.285 1 98.75 117 PHE B O 1
ATOM 2628 N N . LEU B 1 118 ? -2.943 12.188 -3.467 1 98.25 118 LEU B N 1
ATOM 2629 C CA . LEU B 1 118 ? -3.637 12.789 -4.602 1 98.25 118 LEU B CA 1
ATOM 2630 C C . LEU B 1 118 ? -4.402 14.039 -4.176 1 98.25 118 LEU B C 1
ATOM 2632 O O . LEU B 1 118 ? -4.398 15.047 -4.887 1 98.25 118 LEU B O 1
ATOM 2636 N N . ASN B 1 119 ? -5.027 13.953 -3.006 1 97.25 119 ASN B N 1
ATOM 2637 C CA . ASN B 1 119 ? -5.668 15.133 -2.447 1 97.25 119 ASN B CA 1
ATOM 2638 C C . ASN B 1 119 ? -4.664 16.266 -2.209 1 97.25 119 ASN B C 1
ATOM 2640 O O . ASN B 1 119 ? -4.953 17.422 -2.484 1 97.25 119 ASN B O 1
ATOM 2644 N N . SER B 1 120 ? -3.531 15.906 -1.67 1 98.31 120 SER B N 1
ATOM 2645 C CA . SER B 1 120 ? -2.525 16.906 -1.321 1 98.31 120 SER B CA 1
ATOM 2646 C C . SER B 1 120 ? -2.051 17.656 -2.555 1 98.31 120 SER B C 1
ATOM 2648 O O . SER B 1 120 ? -1.781 18.859 -2.484 1 98.31 120 SER B O 1
ATOM 2650 N N . LEU B 1 121 ? -1.892 16.984 -3.709 1 97.94 121 LEU B N 1
ATOM 2651 C CA . LEU B 1 121 ? -1.531 17.641 -4.957 1 97.94 121 LEU B CA 1
ATOM 2652 C C . LEU B 1 121 ? -2.594 18.656 -5.359 1 97.94 121 LEU B C 1
ATOM 2654 O O . LEU B 1 121 ? -2.271 19.797 -5.707 1 97.94 121 LEU B O 1
ATOM 2658 N N . GLU B 1 122 ? -3.828 18.234 -5.277 1 96.31 122 GLU B N 1
ATOM 2659 C CA . GLU B 1 122 ? -4.941 19.109 -5.633 1 96.31 122 GLU B CA 1
ATOM 2660 C C . GLU B 1 122 ? -4.996 20.328 -4.719 1 96.31 122 GLU B C 1
ATOM 2662 O O . GLU B 1 122 ? -5.309 21.438 -5.168 1 96.31 122 GLU B O 1
ATOM 2667 N N . ASP B 1 123 ? -4.688 20.125 -3.494 1 97 123 ASP B N 1
ATOM 2668 C CA . ASP B 1 123 ? -4.793 21.172 -2.482 1 97 123 ASP B CA 1
ATOM 2669 C C . ASP B 1 123 ? -3.51 22 -2.406 1 97 123 ASP B C 1
ATOM 2671 O O . ASP B 1 123 ? -3.43 22.969 -1.647 1 97 123 ASP B O 1
ATOM 2675 N N . GLU B 1 124 ? -2.539 21.625 -3.193 1 96.62 124 GLU B N 1
ATOM 2676 C CA . GLU B 1 124 ? -1.238 22.281 -3.197 1 96.62 124 GLU B CA 1
ATOM 2677 C C . GLU B 1 124 ? -0.619 22.297 -1.802 1 96.62 124 GLU B C 1
ATOM 2679 O O . GLU B 1 124 ? -0.138 23.328 -1.336 1 96.62 124 GLU B O 1
ATOM 2684 N N . ILE B 1 125 ? -0.695 21.203 -1.104 1 97.94 125 ILE B N 1
ATOM 2685 C CA . ILE B 1 125 ? -0.084 20.984 0.202 1 97.94 125 ILE B CA 1
ATOM 2686 C C . ILE B 1 125 ? 0.974 19.875 0.093 1 97.94 125 ILE B C 1
ATOM 2688 O O . ILE B 1 125 ? 0.721 18.812 -0.482 1 97.94 125 ILE B O 1
ATOM 2692 N N . TYR B 1 126 ? 2.17 20.156 0.568 1 98.25 126 TYR B N 1
ATOM 2693 C CA . TYR B 1 126 ? 3.186 19.109 0.622 1 98.25 126 TYR B CA 1
ATOM 2694 C C . TYR B 1 126 ? 2.869 18.094 1.713 1 98.25 126 TYR B C 1
ATOM 2696 O O . TYR B 1 126 ? 2.842 18.438 2.898 1 98.25 126 TYR B O 1
ATOM 2704 N N . LEU B 1 127 ? 2.58 16.922 1.333 1 98.75 127 LEU B N 1
ATOM 2705 C CA . LEU B 1 127 ? 2.297 15.828 2.266 1 98.75 127 LEU B CA 1
ATOM 2706 C C . LEU B 1 127 ? 3.449 14.828 2.305 1 98.75 127 LEU B C 1
ATOM 2708 O O . LEU B 1 127 ? 3.957 14.422 1.257 1 98.75 127 LEU B O 1
ATOM 2712 N N . GLU B 1 128 ? 3.869 14.477 3.473 1 98.75 128 GLU B N 1
ATOM 2713 C CA . GLU B 1 128 ? 4.879 13.445 3.693 1 98.75 128 GLU B CA 1
ATOM 2714 C C . GLU B 1 128 ? 4.367 12.375 4.652 1 98.75 128 GLU B C 1
ATOM 2716 O O . GLU B 1 128 ? 3.971 12.672 5.777 1 98.75 128 GLU B O 1
ATOM 2721 N N . ILE B 1 129 ? 4.25 11.172 4.184 1 98.81 129 ILE B N 1
ATOM 2722 C CA . ILE B 1 129 ? 3.932 10.039 5.047 1 98.81 129 ILE B CA 1
ATOM 2723 C C . ILE B 1 129 ? 5.223 9.352 5.492 1 98.81 129 ILE B C 1
ATOM 2725 O O . ILE B 1 129 ? 6.047 8.961 4.66 1 98.81 129 ILE B O 1
ATOM 2729 N N . VAL B 1 130 ? 5.355 9.172 6.828 1 98.19 130 VAL B N 1
ATOM 2730 C CA . VAL B 1 130 ? 6.625 8.68 7.352 1 98.19 130 VAL B CA 1
ATOM 2731 C C . VAL B 1 130 ? 6.367 7.602 8.398 1 98.19 130 VAL B C 1
ATOM 2733 O O . VAL B 1 130 ? 5.457 7.734 9.227 1 98.19 130 VAL B O 1
ATOM 2736 N N . ASP B 1 131 ? 7.008 6.516 8.289 1 97.62 131 ASP B N 1
ATOM 2737 C CA . ASP B 1 131 ? 7.129 5.547 9.375 1 97.62 131 ASP B CA 1
ATOM 2738 C C . ASP B 1 131 ? 8.594 5.164 9.609 1 97.62 131 ASP B C 1
ATOM 2740 O O . ASP B 1 131 ? 9.5 5.797 9.07 1 97.62 131 ASP B O 1
ATOM 2744 N N . ASP B 1 132 ? 8.859 4.234 10.453 1 96.69 132 ASP B N 1
ATOM 2745 C CA . ASP B 1 132 ? 10.227 3.955 10.875 1 96.69 132 ASP B CA 1
ATOM 2746 C C . ASP B 1 132 ? 11.055 3.385 9.727 1 96.69 132 ASP B C 1
ATOM 2748 O O . ASP B 1 132 ? 12.289 3.355 9.797 1 96.69 132 ASP B O 1
ATOM 2752 N N . ASN B 1 133 ? 10.406 3.014 8.617 1 95.56 133 ASN B N 1
ATOM 2753 C CA . ASN B 1 133 ? 11.117 2.357 7.523 1 95.56 133 ASN B CA 1
ATOM 2754 C C . ASN B 1 133 ? 11 3.146 6.223 1 95.56 133 ASN B C 1
ATOM 2756 O O . ASN B 1 133 ? 11.773 2.922 5.285 1 95.56 133 ASN B O 1
ATOM 2760 N N . ASN B 1 134 ? 10.07 4.062 6.207 1 96.81 134 ASN B N 1
ATOM 2761 C CA . ASN B 1 134 ? 9.734 4.684 4.93 1 96.81 134 ASN B CA 1
ATOM 2762 C C . ASN B 1 134 ? 9.508 6.184 5.082 1 96.81 134 ASN B C 1
ATOM 2764 O O . ASN B 1 134 ? 8.914 6.629 6.066 1 96.81 134 ASN B O 1
ATOM 2768 N N . ILE B 1 135 ? 9.984 6.953 4.156 1 97.75 135 ILE B N 1
ATOM 2769 C CA . ILE B 1 135 ? 9.57 8.328 3.885 1 97.75 135 ILE B CA 1
ATOM 2770 C C . ILE B 1 135 ? 8.969 8.414 2.484 1 97.75 135 ILE B C 1
ATOM 2772 O O . ILE B 1 135 ? 9.602 8.016 1.504 1 97.75 135 ILE B O 1
ATOM 2776 N N . MET B 1 136 ? 7.754 8.938 2.381 1 98.56 136 MET B N 1
ATOM 2777 C CA . MET B 1 136 ? 7.062 8.953 1.095 1 98.56 136 MET B CA 1
ATOM 2778 C C . MET B 1 136 ? 6.488 10.336 0.803 1 98.56 136 MET B C 1
ATOM 2780 O O . MET B 1 136 ? 5.961 11 1.699 1 98.56 136 MET B O 1
ATOM 2784 N N . PHE B 1 137 ? 6.543 10.797 -0.381 1 98.75 137 PHE B N 1
ATOM 2785 C CA . PHE B 1 137 ? 5.855 12 -0.853 1 98.75 137 PHE B CA 1
ATOM 2786 C C . PHE B 1 137 ? 5.559 11.898 -2.344 1 98.75 137 PHE B C 1
ATOM 2788 O O . PHE B 1 137 ? 6.094 11.023 -3.033 1 98.75 137 PHE B O 1
ATOM 2795 N N . ILE B 1 138 ? 4.711 12.758 -2.881 1 98.88 138 ILE B N 1
ATOM 2796 C CA . ILE B 1 138 ? 4.258 12.664 -4.266 1 98.88 138 ILE B CA 1
ATOM 2797 C C . ILE B 1 138 ? 4.699 13.898 -5.039 1 98.88 138 ILE B C 1
ATOM 2799 O O . ILE B 1 138 ? 4.801 14.992 -4.473 1 98.88 138 ILE B O 1
ATOM 2803 N N . VAL B 1 139 ? 4.988 13.727 -6.309 1 98.69 139 VAL B N 1
ATOM 2804 C CA . VAL B 1 139 ? 5.297 14.852 -7.18 1 98.69 139 VAL B CA 1
ATOM 2805 C C . VAL B 1 139 ? 4.566 14.695 -8.508 1 98.69 139 VAL B C 1
ATOM 2807 O O . VAL B 1 139 ? 4.293 13.578 -8.945 1 98.69 139 VAL B O 1
ATOM 2810 N N . ASP B 1 140 ? 4.238 15.773 -9.227 1 98.62 140 ASP B N 1
ATOM 2811 C CA . ASP B 1 140 ? 3.533 15.734 -10.5 1 98.62 140 ASP B CA 1
ATOM 2812 C C . ASP B 1 140 ? 4.258 16.562 -11.555 1 98.62 140 ASP B C 1
ATOM 2814 O O . ASP B 1 140 ? 3.656 16.984 -12.547 1 98.62 140 ASP B O 1
ATOM 2818 N N . LYS B 1 141 ? 5.473 16.922 -11.289 1 98.25 141 LYS B N 1
ATOM 2819 C CA . LYS B 1 141 ? 6.32 17.656 -12.211 1 98.25 141 LYS B CA 1
ATOM 2820 C C . LYS B 1 141 ? 7.793 17.344 -11.984 1 98.25 141 LYS B C 1
ATOM 2822 O O . LYS B 1 141 ? 8.141 16.609 -11.062 1 98.25 141 LYS B O 1
ATOM 2827 N N . LYS B 1 142 ? 8.586 17.875 -12.883 1 98.38 142 LYS B N 1
ATOM 2828 C CA . LYS B 1 142 ? 10.031 17.703 -12.75 1 98.38 142 LYS B CA 1
ATOM 2829 C C . LYS B 1 142 ? 10.508 18.078 -11.352 1 98.38 142 LYS B C 1
ATOM 2831 O O . LYS B 1 142 ? 10.078 19.078 -10.789 1 98.38 142 LYS B O 1
ATOM 2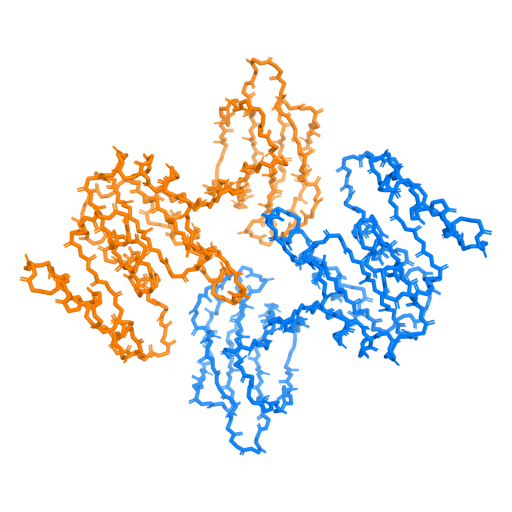836 N N . THR B 1 143 ? 11.398 17.25 -10.797 1 98.38 143 THR B N 1
ATOM 2837 C CA . THR B 1 143 ? 11.789 17.453 -9.406 1 98.38 143 THR B CA 1
ATOM 2838 C C . THR B 1 143 ? 13.219 16.953 -9.172 1 98.38 143 THR B C 1
ATOM 2840 O O . THR B 1 143 ? 13.648 15.977 -9.789 1 98.38 143 THR B O 1
ATOM 2843 N N . THR B 1 144 ? 13.914 17.609 -8.273 1 98.56 144 THR B N 1
ATOM 2844 C CA . THR B 1 144 ? 15.219 17.172 -7.797 1 98.56 144 THR B CA 1
ATOM 2845 C C . THR B 1 144 ? 15.109 16.562 -6.398 1 98.56 144 THR B C 1
ATOM 2847 O O . THR B 1 144 ? 14.617 17.219 -5.473 1 98.56 144 THR B O 1
ATOM 2850 N N . ILE B 1 145 ? 15.516 15.359 -6.238 1 98 145 ILE B N 1
ATOM 2851 C CA . ILE B 1 145 ? 15.5 14.672 -4.953 1 98 145 ILE B CA 1
ATOM 2852 C C . ILE B 1 145 ? 16.875 14.766 -4.297 1 98 145 ILE B C 1
ATOM 2854 O O . ILE B 1 145 ? 17.859 14.273 -4.84 1 98 145 ILE B O 1
ATOM 2858 N N . LYS B 1 146 ? 16.859 15.344 -3.172 1 96.62 146 LYS B N 1
ATOM 2859 C CA . LYS B 1 146 ? 18.125 15.555 -2.457 1 96.62 146 LYS B CA 1
ATOM 2860 C C . LYS B 1 146 ? 18.719 14.227 -1.99 1 96.62 146 LYS B C 1
ATOM 2862 O O . LYS B 1 146 ? 17.984 13.344 -1.531 1 96.62 146 LYS B O 1
ATOM 2867 N N . ASN B 1 147 ? 19.953 14.133 -2.131 1 94.62 147 ASN B N 1
ATOM 2868 C CA . ASN B 1 147 ? 20.672 12.945 -1.695 1 94.62 147 ASN B CA 1
ATOM 2869 C C . ASN B 1 147 ? 20.531 12.727 -0.193 1 94.62 147 ASN B C 1
ATOM 2871 O O . ASN B 1 147 ? 20.703 13.656 0.597 1 94.62 147 ASN B O 1
ATOM 2875 N N . ARG B 1 148 ? 20.125 11.602 0.126 1 89.69 148 ARG B N 1
ATOM 2876 C CA . ARG B 1 148 ? 20.047 11.172 1.519 1 89.69 148 ARG B CA 1
ATOM 2877 C C . ARG B 1 148 ? 20.922 9.938 1.756 1 89.69 148 ARG B C 1
ATOM 2879 O O . ARG B 1 148 ? 20.766 8.922 1.077 1 89.69 148 ARG B O 1
ATOM 2886 N N . LYS B 1 149 ? 21.75 9.992 2.725 1 84.31 149 LYS B N 1
ATOM 2887 C CA . LYS B 1 149 ? 22.672 8.898 2.994 1 84.31 149 LYS B CA 1
ATOM 2888 C C . LYS B 1 149 ? 21.938 7.656 3.486 1 84.31 149 LYS B C 1
ATOM 2890 O O . LYS B 1 149 ? 21 7.758 4.266 1 84.31 149 LYS B O 1
ATOM 2895 N N . ASN B 1 150 ? 22.328 6.523 3.004 1 84.56 150 ASN B N 1
ATOM 2896 C CA . ASN B 1 150 ? 21.891 5.203 3.461 1 84.56 150 ASN B CA 1
ATOM 2897 C C . ASN B 1 150 ? 20.422 4.961 3.168 1 84.56 150 ASN B C 1
ATOM 2899 O O . ASN B 1 150 ? 19.734 4.266 3.924 1 84.56 150 ASN B O 1
ATOM 2903 N N . LYS B 1 151 ? 19.828 5.664 2.328 1 91.19 151 LYS B N 1
ATOM 2904 C CA . LYS B 1 151 ? 18.453 5.41 1.924 1 91.19 151 LYS B CA 1
ATOM 2905 C C . LYS B 1 151 ? 18.391 4.785 0.532 1 91.19 151 LYS B C 1
ATOM 2907 O O . LYS B 1 151 ? 19.188 5.137 -0.345 1 91.19 151 LYS B O 1
ATOM 2912 N N . VAL B 1 152 ? 17.484 3.906 0.419 1 93.38 152 VAL B N 1
ATOM 2913 C CA . VAL B 1 152 ? 17.141 3.365 -0.89 1 93.38 152 VAL B CA 1
ATOM 2914 C C . VAL B 1 152 ? 16.047 4.215 -1.525 1 93.38 152 VAL B C 1
ATOM 2916 O O . VAL B 1 152 ? 15.078 4.605 -0.855 1 93.38 152 VAL B O 1
ATOM 2919 N N . LEU B 1 153 ? 16.281 4.582 -2.783 1 96.44 153 LEU B N 1
ATOM 2920 C CA . LEU B 1 153 ? 15.336 5.426 -3.506 1 96.44 153 LEU B CA 1
ATOM 2921 C C . LEU B 1 153 ? 14.445 4.586 -4.418 1 96.44 153 LEU B C 1
ATOM 2923 O O . LEU B 1 153 ? 14.953 3.801 -5.227 1 96.44 153 LEU B O 1
ATOM 2927 N N . SER B 1 154 ? 13.164 4.695 -4.262 1 96.62 154 SER B N 1
ATOM 2928 C CA . SER B 1 154 ? 12.211 3.99 -5.113 1 96.62 154 SER B CA 1
ATOM 2929 C C . SER B 1 154 ? 11.148 4.938 -5.656 1 96.62 154 SER B C 1
ATOM 2931 O O . SER B 1 154 ? 10.812 5.934 -5.012 1 96.62 154 SER B O 1
ATOM 2933 N N . PHE B 1 155 ? 10.633 4.582 -6.855 1 97.75 155 PHE B N 1
ATOM 2934 C CA . PHE B 1 155 ? 9.562 5.352 -7.48 1 97.75 155 PHE B CA 1
ATOM 2935 C C . PHE B 1 155 ? 8.414 4.441 -7.898 1 97.75 155 PHE B C 1
ATOM 2937 O O . PHE B 1 155 ? 8.641 3.336 -8.398 1 97.75 155 PHE B O 1
ATOM 2944 N N . HIS B 1 156 ? 7.238 4.852 -7.68 1 98.31 156 HIS B N 1
ATOM 2945 C CA . HIS B 1 156 ? 6.047 4.238 -8.258 1 98.31 156 HIS B CA 1
ATOM 2946 C C . HIS B 1 156 ? 5.176 5.281 -8.953 1 98.31 156 HIS B C 1
ATOM 2948 O O . HIS B 1 156 ? 5.062 6.414 -8.484 1 98.31 156 HIS B O 1
ATOM 2954 N N . GLY B 1 157 ? 4.59 4.895 -10.062 1 98.56 157 GLY B N 1
ATOM 2955 C CA . GLY B 1 157 ? 3.512 5.723 -10.586 1 98.56 157 GLY B CA 1
ATOM 2956 C C . GLY B 1 157 ? 2.25 5.656 -9.742 1 98.56 157 GLY B C 1
ATOM 2957 O O . GLY B 1 157 ? 1.868 4.582 -9.273 1 98.56 157 GLY B O 1
ATOM 2958 N N . LEU B 1 158 ? 1.619 6.816 -9.508 1 98.5 158 LEU B N 1
ATOM 2959 C CA . LEU B 1 158 ? 0.312 6.879 -8.867 1 98.5 158 LEU B CA 1
ATOM 2960 C C . LEU B 1 158 ? -0.72 7.52 -9.789 1 98.5 158 LEU B C 1
ATOM 2962 O O . LEU B 1 158 ? -1.423 8.453 -9.383 1 98.5 158 LEU B O 1
ATOM 2966 N N . SER B 1 159 ? -0.714 7.129 -10.922 1 98.62 159 SER B N 1
ATOM 2967 C CA . SER B 1 159 ? -1.636 7.352 -12.031 1 98.62 159 SER B CA 1
ATOM 2968 C C . SER B 1 159 ? -1.599 6.191 -13.023 1 98.62 159 SER B C 1
ATOM 2970 O O . SER B 1 159 ? -0.703 5.348 -12.961 1 98.62 159 SER B O 1
ATOM 2972 N N . ASP B 1 160 ? -2.582 6.117 -13.906 1 98.38 160 ASP B N 1
ATOM 2973 C CA . ASP B 1 160 ? -2.617 5.004 -14.852 1 98.38 160 ASP B CA 1
ATOM 2974 C C . ASP B 1 160 ? -1.298 4.891 -15.617 1 98.38 160 ASP B C 1
ATOM 2976 O O . ASP B 1 160 ? -0.812 3.787 -15.867 1 98.38 160 ASP B O 1
ATOM 2980 N N . GLU B 1 161 ? -0.791 6.035 -15.984 1 98.12 161 GLU B N 1
ATOM 2981 C CA . GLU B 1 161 ? 0.485 6.074 -16.688 1 98.12 161 GLU B CA 1
ATOM 2982 C C . GLU B 1 161 ? 1.253 7.355 -16.375 1 98.12 161 GLU B C 1
ATOM 2984 O O . GLU B 1 161 ? 0.661 8.43 -16.266 1 98.12 161 GLU B O 1
ATOM 2989 N N . VAL B 1 162 ? 2.539 7.277 -16.156 1 98.69 162 VAL B N 1
ATOM 2990 C CA . VAL B 1 162 ? 3.471 8.398 -16.156 1 98.69 162 VAL B CA 1
ATOM 2991 C C . VAL B 1 162 ? 4.238 8.422 -17.484 1 98.69 162 VAL B C 1
ATOM 2993 O O . VAL B 1 162 ? 5.023 7.516 -17.766 1 98.69 162 VAL B O 1
ATOM 2996 N N . LYS B 1 163 ? 4.09 9.438 -18.203 1 98.81 163 LYS B N 1
ATOM 2997 C CA . LYS B 1 163 ? 4.621 9.469 -19.562 1 98.81 163 LYS B CA 1
ATOM 2998 C C . LYS B 1 163 ? 6.059 9.992 -19.578 1 98.81 163 LYS B C 1
ATOM 3000 O O . LYS B 1 163 ? 6.348 11.047 -19.016 1 98.81 163 LYS B O 1
ATOM 3005 N N . ASN B 1 164 ? 6.91 9.242 -20.266 1 98.69 164 ASN B N 1
ATOM 3006 C CA . ASN B 1 164 ? 8.297 9.633 -20.516 1 98.69 164 ASN B CA 1
ATOM 3007 C C . ASN B 1 164 ? 9.047 9.891 -19.203 1 98.69 164 ASN B C 1
ATOM 3009 O O . ASN B 1 164 ? 9.727 10.906 -19.062 1 98.69 164 ASN B O 1
ATOM 3013 N N . PHE B 1 165 ? 8.836 9.039 -18.25 1 98.75 165 PHE B N 1
ATOM 3014 C CA . PHE B 1 165 ? 9.516 9.148 -16.969 1 98.75 165 PHE B CA 1
ATOM 3015 C C . PHE B 1 165 ? 11.023 8.969 -17.141 1 98.75 165 PHE B C 1
ATOM 3017 O O . PHE B 1 165 ? 11.477 7.996 -17.734 1 98.75 165 PHE B O 1
ATOM 3024 N N . THR B 1 166 ? 11.742 9.875 -16.625 1 98.81 166 THR B N 1
ATOM 3025 C CA . THR B 1 166 ? 13.195 9.898 -16.781 1 98.81 166 THR B CA 1
ATOM 3026 C C . THR B 1 166 ? 13.875 10.109 -15.438 1 98.81 166 THR B C 1
ATOM 3028 O O . THR B 1 166 ? 13.469 10.969 -14.656 1 98.81 166 THR B O 1
ATOM 3031 N N . ILE B 1 167 ? 14.82 9.297 -15.07 1 98.38 167 ILE B N 1
ATOM 3032 C CA . ILE B 1 167 ? 15.648 9.406 -13.875 1 98.38 167 ILE B CA 1
ATOM 3033 C C . ILE B 1 167 ? 17.094 9.672 -14.266 1 98.38 167 ILE B C 1
ATOM 3035 O O . ILE B 1 167 ? 17.672 8.938 -15.07 1 98.38 167 ILE B O 1
ATOM 3039 N N . LYS B 1 168 ? 17.656 10.688 -13.734 1 98.25 168 LYS B N 1
ATOM 3040 C CA . LYS B 1 168 ? 19.047 11.031 -14.008 1 98.25 168 LYS B CA 1
ATOM 3041 C C . LYS B 1 168 ? 19.844 11.164 -12.719 1 98.25 168 LYS B C 1
ATOM 3043 O O . LYS B 1 168 ? 19.297 11.539 -11.68 1 98.25 168 LYS B O 1
ATOM 3048 N N . ASN B 1 169 ? 21.156 10.844 -12.781 1 97.62 169 ASN B N 1
ATOM 3049 C CA . ASN B 1 169 ? 22.125 11 -11.695 1 97.62 169 ASN B CA 1
ATOM 3050 C C . ASN B 1 169 ? 21.828 10.039 -10.547 1 97.62 169 ASN B C 1
ATOM 3052 O O . ASN B 1 169 ? 21.938 10.414 -9.375 1 97.62 169 ASN B O 1
ATOM 3056 N N . ALA B 1 170 ? 21.328 8.898 -10.852 1 96.31 170 ALA B N 1
ATOM 3057 C CA . ALA B 1 170 ? 21.141 7.797 -9.914 1 96.31 170 ALA B CA 1
ATOM 3058 C C . ALA B 1 170 ? 21.906 6.555 -10.367 1 96.31 170 ALA B C 1
ATOM 3060 O O . ALA B 1 170 ? 22.375 6.488 -11.508 1 96.31 170 ALA B O 1
ATOM 3061 N N . LYS B 1 171 ? 22.062 5.676 -9.539 1 93.69 171 LYS B N 1
ATOM 3062 C CA . LYS B 1 171 ? 22.766 4.449 -9.898 1 93.69 171 LYS B CA 1
ATOM 3063 C C . LYS B 1 171 ? 22.125 3.773 -11.102 1 93.69 171 LYS B C 1
ATOM 3065 O O . LYS B 1 171 ? 22.812 3.295 -12.008 1 93.69 171 LYS B O 1
ATOM 3070 N N . TYR B 1 172 ? 20.812 3.637 -11.07 1 93.94 172 TYR B N 1
ATOM 3071 C CA . TYR B 1 172 ? 20.047 3.084 -12.188 1 93.94 172 TYR B CA 1
ATOM 3072 C C . TYR B 1 172 ? 19.219 4.164 -12.867 1 93.94 172 TYR B C 1
ATOM 3074 O O . TYR B 1 172 ? 18.141 4.535 -12.383 1 93.94 172 TYR B O 1
ATOM 3082 N N . GLU B 1 173 ? 19.656 4.578 -13.992 1 96.12 173 GLU B N 1
ATOM 3083 C CA . GLU B 1 173 ? 18.953 5.625 -14.727 1 96.12 173 GLU B CA 1
ATOM 3084 C C . GLU B 1 173 ? 17.828 5.043 -15.578 1 96.12 173 GLU B C 1
ATOM 3086 O O . GLU B 1 173 ? 17.766 3.832 -15.789 1 96.12 173 GLU B O 1
ATOM 3091 N N . LEU B 1 174 ? 16.938 5.82 -15.93 1 96.19 174 LEU B N 1
ATOM 3092 C CA . LEU B 1 174 ? 15.805 5.5 -16.797 1 96.19 174 LEU B CA 1
ATOM 3093 C C . LEU B 1 174 ? 15.516 6.641 -17.766 1 96.19 174 LEU B C 1
ATOM 3095 O O . LEU B 1 174 ? 15.578 7.812 -17.391 1 96.19 174 LEU B O 1
ATOM 3099 N N . GLU B 1 175 ? 15.289 6.355 -19.031 1 97.88 175 GLU B N 1
ATOM 3100 C CA . GLU B 1 175 ? 15.07 7.398 -20.031 1 97.88 175 GLU B CA 1
ATOM 3101 C C . GLU B 1 175 ? 13.727 7.211 -20.734 1 97.88 175 GLU B C 1
ATOM 3103 O O . GLU B 1 175 ? 13.5 6.199 -21.406 1 97.88 175 GLU B O 1
ATOM 3108 N N . ARG B 1 176 ? 12.922 8.18 -20.594 1 98.31 176 ARG B N 1
ATOM 3109 C CA . ARG B 1 176 ? 11.664 8.32 -21.312 1 98.31 176 ARG B CA 1
ATOM 3110 C C . ARG B 1 176 ? 10.852 7.035 -21.266 1 98.31 176 ARG B C 1
ATOM 3112 O O . ARG B 1 176 ? 10.406 6.527 -22.297 1 98.31 176 ARG B O 1
ATOM 3119 N N . TYR B 1 177 ? 10.734 6.484 -20.156 1 97.69 177 TYR B N 1
ATOM 3120 C CA . TYR B 1 177 ? 9.984 5.254 -19.922 1 97.69 177 TYR B CA 1
ATOM 3121 C C . TYR B 1 177 ? 8.547 5.562 -19.531 1 97.69 177 TYR B C 1
ATOM 3123 O O . TYR B 1 177 ? 8.297 6.414 -18.672 1 97.69 177 TYR B O 1
ATOM 3131 N N . ASN B 1 178 ? 7.566 5.016 -20.203 1 98.56 178 ASN B N 1
ATOM 3132 C CA . ASN B 1 178 ? 6.172 5.141 -19.781 1 98.56 178 ASN B CA 1
ATOM 3133 C C . ASN B 1 178 ? 5.848 4.203 -18.625 1 98.56 178 ASN B C 1
ATOM 3135 O O . ASN B 1 178 ? 5.559 3.023 -18.844 1 98.56 178 ASN B O 1
ATOM 3139 N N . LEU B 1 179 ? 5.859 4.715 -17.469 1 97.94 179 LEU B N 1
ATOM 3140 C CA . LEU B 1 179 ? 5.727 3.943 -16.234 1 97.94 179 LEU B CA 1
ATOM 3141 C C . LEU B 1 179 ? 4.258 3.748 -15.867 1 97.94 179 LEU B C 1
ATOM 3143 O O . LEU B 1 179 ? 3.52 4.723 -15.703 1 97.94 179 LEU B O 1
ATOM 3147 N N . LYS B 1 180 ? 3.844 2.498 -15.664 1 97.94 180 LYS B N 1
ATOM 3148 C CA . LYS B 1 180 ? 2.451 2.189 -15.359 1 97.94 180 LYS B CA 1
ATOM 3149 C C . LYS B 1 180 ? 2.203 2.23 -13.852 1 97.94 180 LYS B C 1
ATOM 3151 O O . LYS B 1 180 ? 3.146 2.18 -13.062 1 97.94 180 LYS B O 1
ATOM 3156 N N . LEU B 1 181 ? 0.958 2.291 -13.539 1 98.56 181 LEU B N 1
ATOM 3157 C CA . LEU B 1 181 ? 0.525 2.354 -12.148 1 98.56 181 LEU B CA 1
ATOM 3158 C C . LEU B 1 181 ? 1.118 1.202 -11.344 1 98.56 181 LEU B C 1
ATOM 3160 O O . LEU B 1 181 ? 0.921 0.034 -11.688 1 98.56 181 LEU B O 1
ATOM 3164 N N . LEU B 1 182 ? 1.912 1.465 -10.305 1 97.81 182 LEU B N 1
ATOM 3165 C CA . LEU B 1 182 ? 2.455 0.573 -9.281 1 97.81 182 LEU B CA 1
ATOM 3166 C C . LEU B 1 182 ? 3.391 -0.457 -9.906 1 97.81 182 LEU B C 1
ATOM 3168 O O . LEU B 1 182 ? 3.732 -1.456 -9.266 1 97.81 182 LEU B O 1
ATOM 3172 N N . GLU B 1 183 ? 3.82 -0.17 -11.148 1 95.75 183 GLU B N 1
ATOM 3173 C CA . GLU B 1 183 ? 4.801 -1.037 -11.789 1 95.75 183 GLU B CA 1
ATOM 3174 C C . GLU B 1 183 ? 6.137 -0.999 -11.047 1 95.75 183 GLU B C 1
ATOM 3176 O O . GLU B 1 183 ? 6.656 0.078 -10.75 1 95.75 183 GLU B O 1
ATOM 3181 N N . PRO B 1 184 ? 6.645 -2.148 -10.719 1 93.94 184 PRO B N 1
ATOM 3182 C CA . PRO B 1 184 ? 7.887 -2.154 -9.945 1 93.94 184 PRO B CA 1
ATOM 3183 C C . PRO B 1 184 ? 9.133 -2.021 -10.82 1 93.94 184 PRO B C 1
ATOM 3185 O O . PRO B 1 184 ? 10.117 -2.725 -10.609 1 93.94 184 PRO B O 1
ATOM 3188 N N . ARG B 1 185 ? 9.148 -1.123 -11.695 1 92.56 185 ARG B N 1
ATOM 3189 C CA . ARG B 1 185 ? 10.242 -0.95 -12.641 1 92.56 185 ARG B CA 1
ATOM 3190 C C . ARG B 1 185 ? 11.328 -0.041 -12.07 1 92.56 185 ARG B C 1
ATOM 3192 O O . ARG B 1 185 ? 12.5 -0.149 -12.445 1 92.56 185 ARG B O 1
ATOM 3199 N N . ALA B 1 186 ? 10.945 0.807 -11.164 1 94.62 186 ALA B N 1
ATOM 3200 C CA . ALA B 1 186 ? 11.859 1.846 -10.703 1 94.62 186 ALA B CA 1
ATOM 3201 C C . ALA B 1 186 ? 12.023 1.81 -9.188 1 94.62 186 ALA B C 1
ATOM 3203 O O . ALA B 1 186 ? 12.047 2.855 -8.531 1 94.62 186 ALA B O 1
ATOM 3204 N N . ILE B 1 187 ? 12.039 0.658 -8.609 1 93.94 187 ILE B N 1
ATOM 3205 C CA . ILE B 1 187 ? 12.258 0.545 -7.176 1 93.94 187 ILE B CA 1
ATOM 3206 C C . ILE B 1 187 ? 13.703 0.131 -6.906 1 93.94 187 ILE B C 1
ATOM 3208 O O . ILE B 1 187 ? 14.406 -0.312 -7.816 1 93.94 187 ILE B O 1
ATOM 3212 N N . CYS B 1 188 ? 14.18 0.338 -5.664 1 92 188 CYS B N 1
ATOM 3213 C CA . CYS B 1 188 ? 15.492 -0.063 -5.172 1 92 188 CYS B CA 1
ATOM 3214 C C . CYS B 1 188 ? 16.609 0.646 -5.938 1 92 188 CYS B C 1
ATOM 3216 O O . CYS B 1 188 ? 17.594 0.022 -6.328 1 92 188 CYS B O 1
ATOM 3218 N N . ASN B 1 189 ? 16.438 1.874 -6.262 1 93.38 189 ASN B N 1
ATOM 3219 C CA . ASN B 1 189 ? 17.5 2.691 -6.832 1 93.38 189 ASN B CA 1
ATOM 3220 C C . ASN B 1 189 ? 18.438 3.221 -5.75 1 93.38 189 ASN B C 1
ATOM 3222 O O . ASN B 1 189 ? 18.203 3.006 -4.559 1 93.38 189 ASN B O 1
ATOM 3226 N N . GLU B 1 190 ? 19.531 3.881 -6.152 1 93.38 190 GLU B N 1
ATOM 3227 C CA . GLU B 1 190 ? 20.5 4.379 -5.191 1 93.38 190 GLU B CA 1
ATOM 3228 C C . GLU B 1 190 ? 21.031 5.754 -5.598 1 93.38 190 GLU B C 1
ATOM 3230 O O . GLU B 1 190 ? 21.203 6.027 -6.789 1 93.38 190 GLU B O 1
ATOM 3235 N N . PHE B 1 191 ? 21.25 6.512 -4.578 1 95.31 191 PHE B N 1
ATOM 3236 C CA . PHE B 1 191 ? 21.922 7.789 -4.816 1 95.31 191 PHE B CA 1
ATOM 3237 C C . PHE B 1 191 ? 23.391 7.586 -5.152 1 95.31 191 PHE B C 1
ATOM 3239 O O . PHE B 1 191 ? 24.047 6.719 -4.57 1 95.31 191 PHE B O 1
ATOM 3246 N N . LEU B 1 192 ? 23.875 8.367 -6.074 1 95 192 LEU B N 1
ATOM 3247 C CA . LEU B 1 192 ? 25.312 8.445 -6.289 1 95 192 LEU B CA 1
ATOM 3248 C C . LEU B 1 192 ? 25.969 9.383 -5.281 1 95 192 LEU B C 1
ATOM 3250 O O . LEU B 1 192 ? 25.359 10.367 -4.863 1 95 192 LEU B O 1
ATOM 3254 N N . ASP B 1 193 ? 27.109 9.062 -4.926 1 92.38 193 ASP B N 1
ATOM 3255 C CA . ASP B 1 193 ? 27.797 9.836 -3.895 1 92.38 193 ASP B CA 1
ATOM 3256 C C . ASP B 1 193 ? 27.781 11.328 -4.227 1 92.38 193 ASP B C 1
ATOM 3258 O O . ASP B 1 193 ? 28.266 11.734 -5.289 1 92.38 193 ASP B O 1
ATOM 3262 N N . GLY B 1 194 ? 27.25 12.023 -3.297 1 91.38 194 GLY B N 1
ATOM 3263 C CA . GLY B 1 194 ? 27.281 13.477 -3.367 1 91.38 194 GLY B CA 1
ATOM 3264 C C . GLY B 1 194 ? 26.391 14.039 -4.453 1 91.38 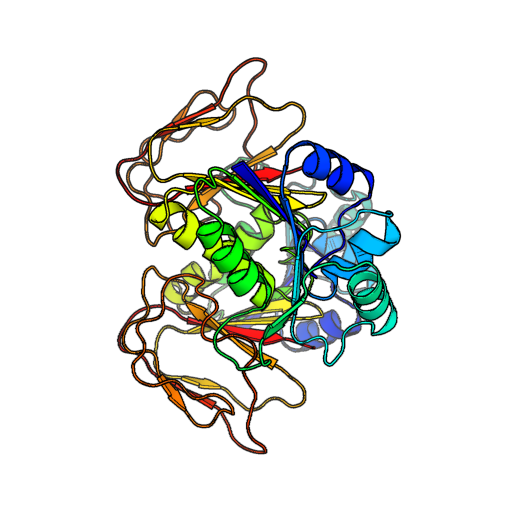194 GLY B C 1
ATOM 3265 O O . GLY B 1 194 ? 26.422 15.234 -4.738 1 91.38 194 GLY B O 1
ATOM 3266 N N . GLU B 1 195 ? 25.578 13.273 -5.043 1 95.38 195 GLU B N 1
ATOM 3267 C CA . GLU B 1 195 ? 24.734 13.734 -6.141 1 95.38 195 GLU B CA 1
ATOM 3268 C C . GLU B 1 195 ? 23.266 13.648 -5.777 1 95.38 195 GLU B C 1
ATOM 3270 O O . GLU B 1 195 ? 22.828 12.688 -5.141 1 95.38 195 GLU B O 1
ATOM 3275 N N . ASP B 1 196 ? 22.594 14.695 -6.133 1 98.06 196 ASP B N 1
ATOM 3276 C CA . ASP B 1 196 ? 21.125 14.633 -6.074 1 98.06 196 ASP B CA 1
ATOM 3277 C C . ASP B 1 196 ? 20.562 13.914 -7.297 1 98.06 196 ASP B C 1
ATOM 3279 O O . ASP B 1 196 ? 21.219 13.828 -8.336 1 98.06 196 ASP B O 1
ATOM 3283 N N . VAL B 1 197 ? 19.406 13.359 -7.137 1 98.31 197 VAL B N 1
ATOM 3284 C CA . VAL B 1 197 ? 18.75 12.656 -8.242 1 98.31 197 VAL B CA 1
ATOM 3285 C C . VAL B 1 197 ? 17.734 13.578 -8.906 1 98.31 197 VAL B C 1
ATOM 3287 O O . VAL B 1 197 ? 17 14.297 -8.219 1 98.31 197 VAL B O 1
ATOM 3290 N N . GLN B 1 198 ? 17.703 13.594 -10.211 1 98.69 198 GLN B N 1
ATOM 3291 C CA . GLN B 1 198 ? 16.75 14.383 -10.969 1 98.69 198 GLN B CA 1
ATOM 3292 C C . GLN B 1 198 ? 15.711 13.492 -11.648 1 98.69 198 GLN B C 1
ATOM 3294 O O . GLN B 1 198 ? 16.062 12.492 -12.273 1 98.69 198 GLN B O 1
ATOM 3299 N N . ILE B 1 199 ? 14.477 13.828 -11.461 1 98.75 199 ILE B N 1
ATOM 3300 C CA . ILE B 1 199 ? 13.445 13.109 -12.195 1 98.75 199 ILE B CA 1
ATOM 3301 C C . ILE B 1 199 ? 12.641 14.086 -13.055 1 98.75 199 ILE B C 1
ATOM 3303 O O . ILE B 1 199 ? 12.453 15.242 -12.672 1 98.75 199 ILE B O 1
A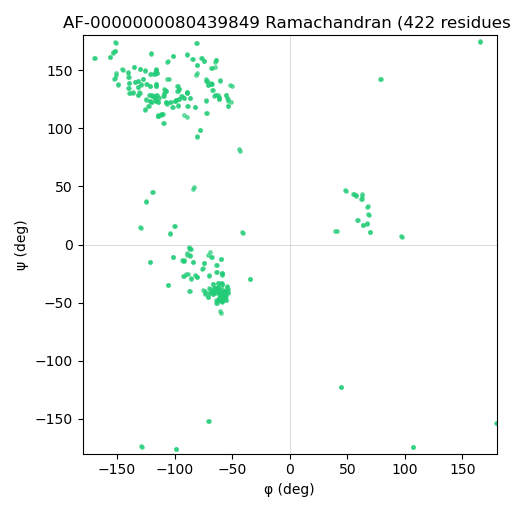TOM 3307 N N . ASP B 1 200 ? 12.195 13.57 -14.219 1 98.75 200 ASP B N 1
ATOM 3308 C CA . ASP B 1 200 ? 11.422 14.352 -15.18 1 98.75 200 ASP B CA 1
ATOM 3309 C C . ASP B 1 200 ? 10.383 13.484 -15.875 1 98.75 200 ASP B C 1
ATOM 3311 O O . ASP B 1 200 ? 10.562 12.273 -16.016 1 98.75 200 ASP B O 1
ATOM 3315 N N . PHE B 1 201 ? 9.266 14.047 -16.281 1 98.81 201 PHE B N 1
ATOM 3316 C CA . PHE B 1 201 ? 8.211 13.352 -17 1 98.81 201 PHE B CA 1
ATOM 3317 C C . PHE B 1 201 ? 7.188 14.344 -17.547 1 98.81 201 PHE B C 1
ATOM 3319 O O . PHE B 1 201 ? 7.082 15.469 -17.047 1 98.81 201 PHE B O 1
ATOM 3326 N N . ASP B 1 202 ? 6.43 13.945 -18.5 1 98.75 202 ASP B N 1
ATOM 3327 C CA . ASP B 1 202 ? 5.52 14.852 -19.203 1 98.75 202 ASP B CA 1
ATOM 3328 C C . ASP B 1 202 ? 4.18 14.945 -18.484 1 98.75 202 ASP B C 1
ATOM 3330 O O . ASP B 1 202 ? 3.531 15.992 -18.5 1 98.75 202 ASP B O 1
ATOM 3334 N N . SER B 1 203 ? 3.701 13.883 -18 1 98.69 203 SER B N 1
ATOM 3335 C CA . SER B 1 203 ? 2.416 13.828 -17.297 1 98.69 203 SER B CA 1
ATOM 3336 C C . SER B 1 203 ? 2.348 12.641 -16.359 1 98.69 203 SER B C 1
ATOM 3338 O O . SER B 1 203 ? 3.119 11.688 -16.484 1 98.69 203 SER B O 1
ATOM 3340 N N . GLY B 1 204 ? 1.391 12.734 -15.414 1 98.56 204 GLY B N 1
ATOM 3341 C CA . GLY B 1 204 ? 1.227 11.695 -14.398 1 98.56 204 GLY B CA 1
ATOM 3342 C C . GLY B 1 204 ? 1.697 12.125 -13.023 1 98.56 204 GLY B C 1
ATOM 3343 O O . GLY B 1 204 ? 1.901 13.312 -12.773 1 98.56 204 GLY B O 1
ATOM 3344 N N . LYS B 1 205 ? 1.669 11.188 -12.148 1 98.81 205 LYS B N 1
ATOM 3345 C CA . LYS B 1 205 ? 2.051 11.43 -10.758 1 98.81 205 LYS B CA 1
ATOM 3346 C C . LYS B 1 205 ? 3.025 10.367 -10.266 1 98.81 205 LYS B C 1
ATOM 3348 O O . LYS B 1 205 ? 2.836 9.172 -10.523 1 98.81 205 LYS B O 1
ATOM 3353 N N . ILE B 1 206 ? 4.07 10.805 -9.57 1 98.81 206 ILE B N 1
ATOM 3354 C CA . ILE B 1 206 ? 5.105 9.891 -9.094 1 98.81 206 ILE B CA 1
ATOM 3355 C C . ILE B 1 206 ? 5.125 9.891 -7.566 1 98.81 206 ILE B C 1
ATOM 3357 O O . ILE B 1 206 ? 5.211 10.945 -6.938 1 98.81 206 ILE B O 1
ATOM 3361 N N . LEU B 1 207 ? 4.961 8.727 -6.992 1 98.81 207 LEU B N 1
ATOM 3362 C CA . LEU B 1 207 ? 5.238 8.516 -5.574 1 98.81 207 LEU B CA 1
ATOM 3363 C C . LEU B 1 207 ? 6.727 8.281 -5.344 1 98.81 207 LEU B C 1
ATOM 3365 O O . LEU B 1 207 ? 7.305 7.34 -5.891 1 98.81 207 LEU B O 1
ATOM 3369 N N . VAL B 1 208 ? 7.363 9.125 -4.602 1 98.75 208 VAL B N 1
ATOM 3370 C CA . VAL B 1 208 ? 8.773 8.984 -4.242 1 98.75 208 VAL B CA 1
ATOM 3371 C C . VAL B 1 208 ? 8.891 8.352 -2.857 1 98.75 208 VAL B C 1
ATOM 3373 O O . VAL B 1 208 ? 8.234 8.789 -1.909 1 98.75 208 VAL B O 1
ATOM 3376 N N . MET B 1 209 ? 9.711 7.398 -2.771 1 98 209 MET B N 1
ATOM 3377 C CA . MET B 1 209 ? 9.883 6.695 -1.503 1 98 209 MET B CA 1
ATOM 3378 C C . MET B 1 209 ? 11.359 6.578 -1.14 1 98 209 MET B C 1
ATOM 3380 O O . MET B 1 209 ? 12.172 6.184 -1.972 1 98 209 MET B O 1
ATOM 3384 N N . LEU B 1 210 ? 11.656 6.926 0.017 1 97.25 210 LEU B N 1
ATOM 3385 C CA . LEU B 1 210 ? 12.969 6.719 0.625 1 97.25 210 LEU B CA 1
ATOM 3386 C C . LEU B 1 210 ? 12.891 5.691 1.751 1 97.25 210 LEU B C 1
ATOM 3388 O O . LEU B 1 210 ? 12.227 5.926 2.764 1 97.25 210 LEU B O 1
ATOM 3392 N N . THR B 1 211 ? 13.484 4.527 1.564 1 93.88 211 THR B N 1
ATOM 3393 C CA . THR B 1 211 ? 13.328 3.43 2.51 1 93.88 211 THR B CA 1
ATOM 3394 C C . THR B 1 211 ? 14.672 3.07 3.143 1 93.88 211 THR B C 1
ATOM 3396 O O . THR B 1 211 ? 15.727 3.305 2.551 1 93.88 211 THR B O 1
ATOM 3399 N N . ASN B 1 212 ? 14.5 2.611 4.449 1 86.31 212 ASN B N 1
ATOM 3400 C CA . ASN B 1 212 ? 15.672 2.086 5.137 1 86.31 212 ASN B CA 1
ATOM 3401 C C . ASN B 1 212 ? 15.805 0.578 4.949 1 86.31 212 ASN B C 1
ATOM 3403 O O . ASN B 1 212 ? 14.82 -0.152 5.023 1 86.31 212 ASN B O 1
ATOM 3407 N N . ASP B 1 213 ? 16.766 0.052 4.254 1 66 213 ASP B N 1
ATOM 3408 C CA . ASP B 1 213 ? 16.938 -1.392 4.133 1 66 213 ASP B CA 1
ATOM 3409 C C . ASP B 1 213 ? 17.453 -1.996 5.434 1 66 213 ASP B C 1
ATOM 3411 O O . ASP B 1 213 ? 18.141 -1.322 6.211 1 66 213 ASP B O 1
#

Foldseek 3Di:
DEEEEFEAAPQADLVVVVVVVVVHDAYEYEANSLVNCVVNVHQGQEYWYQCPPGPVVSVVVNVVVVHHYDHDPPDDDDDRVVVVVVVQLVVPPAAEYEYENQDHDPVVSNVVSVVCLVVCVVSNHWYWYDHPWKIKHKDWFKDKADADPQWFKFKFFPDQWFFQKWKPQWPDTDGGDTGGGRDRPGGRIGHDPPDIMIIGTDGGMMMMMIGHD/DEEEEFEQAPQADLVVVVVVVVVHPAYEYEANSLVNCVVNVHQGQEYWYQCPPGPVVSVVVNVVVVHHYDHDPPDDDDDRVVVVVVVQLVVPPAAEYEYENQDHDPVVSNVVSVVCLVVCVVSNHWYWYDHPWKIKHKDWFKDKADADPQWFKFKFFPDQWFFQKWKPQWPDTDGGDTGGGRDRPGGRIGHDPPDIMIIGTDGGMMMMMIGHD

Radius of gyration: 21.72 Å; Cα contacts (8 Å, |Δi|>4): 1043; chains: 2; bounding box: 54×61×52 Å

Nearest PDB structures (foldseek):
  3lm8-assembly5_C  TM=8.992E-01  e=4.146E-20  Bacillus subtilis
  3k94-assembly1_A  TM=8.777E-01  e=1.735E-17  Geobacillus thermodenitrificans NG80-2
  3mel-assembly2_D  TM=8.668E-01  e=2.209E-17  Enterococcus faecalis
  3ihk-assembly1_A  TM=8.407E-01  e=6.547E-17  Streptococcus mutans
  3cq9-assembly2_C  TM=8.183E-01  e=3.549E-16  Lactiplantibacillus plantarum WCFS1

Solvent-accessible surface area (backbone atoms only — not comparable to full-atom values): 21571 Å² total; per-residue (Å²): 81,31,33,29,38,31,28,56,36,45,79,59,50,68,69,58,50,52,58,48,52,73,66,27,84,43,35,36,22,20,54,60,15,38,51,54,32,56,74,71,71,48,83,52,60,31,36,35,27,57,68,76,81,43,65,56,66,55,57,48,50,43,49,73,72,68,38,48,72,47,74,41,74,77,56,66,58,54,48,57,62,56,48,50,50,54,51,50,61,67,69,53,70,46,47,35,39,41,36,29,14,50,46,52,75,55,52,71,55,24,44,24,51,56,22,46,50,60,53,24,61,76,67,66,30,49,49,35,44,39,54,90,38,37,39,34,36,66,45,69,58,65,45,74,45,74,64,59,87,83,38,33,36,26,42,30,28,70,26,62,48,19,39,40,32,25,38,41,58,35,71,67,61,42,74,58,38,71,38,38,43,24,39,44,54,47,39,77,31,38,68,36,89,95,29,50,30,37,38,39,47,80,45,44,28,38,37,41,35,41,29,61,124,81,30,34,30,37,30,27,56,36,45,80,57,49,70,71,59,50,52,58,49,52,74,68,29,81,41,35,36,21,21,53,60,14,38,50,56,31,56,75,69,71,46,83,52,61,32,37,36,27,57,67,73,82,44,66,56,64,55,56,47,50,44,50,72,72,68,39,49,72,48,75,43,73,77,58,65,58,54,48,57,63,56,49,50,50,53,52,51,61,66,69,54,70,46,48,34,37,39,35,29,14,49,46,52,74,56,52,70,55,23,44,25,50,57,23,46,50,61,53,23,60,76,67,66,30,50,50,36,44,40,54,92,35,37,40,34,38,66,45,69,58,67,44,75,45,76,63,58,87,86,38,35,36,27,41,30,27,70,26,60,48,19,38,40,33,24,39,41,59,35,70,66,60,42,74,59,36,70,39,38,44,25,38,46,55,46,40,78,31,36,68,37,90,95,30,51,29,38,38,39,48,79,45,46,27,39,35,41,34,40,29,57,126

pLDDT: mean 92.82, std 9.55, range [53.38, 98.88]

Secondary structure (DSSP, 8-state):
-EEEEE-SSSPPPHHHHHHHHTT-SEEEEETTHHHHHHHTT---SEEEE--SSS-HHHHHHHHHTT-EEEE----TTS-HHHHHHHHHHHTSS--EEEEES--SS-HHHHHHHHHHHHHHHHTT-EEEEE-SSEEEEEESS-EEEPP-TT-EEEEEE-SSEEEEEEEESBSS-EEEEEEEBT-TTEEEEEBPTT--EEEE-SBS-EEEEEE--/-EEEEE-SSSPPPHHHHHHHHTT-SEEEEETTHHHHHHHTT---SEEEE--SSS-HHHHHHHHHTT-EEEE----TTS-HHHHHHHHHHHTSS--EEEEES--SS-HHHHHHHHHHHHHHHHTT-EEEEE-SSEEEEEESS-EEEPP-TT-EEEEEE-SSEEEEEEEESBSS-EEEEEEEBT-TTEEEEEBPTT--EEEE-SBS-EEEEEE--

InterPro domains:
  IPR006282 Thiamin pyrophosphokinase [TIGR01378] (4-209)
  IPR006282 Thiamin pyrophosphokinase [cd07995] (3-211)
  IPR007371 Thiamin pyrophosphokinase, catalytic domain [PF04263] (19-125)
  IPR007373 Thiamin pyrophosphokinase, thiamin-binding domain [PF04265] (144-205)
  IPR007373 Thiamin pyrophosphokinase, thiamin-binding domain [SM00983] (143-207)
  IPR036759 Thiamin pyrophosphokinase, catalytic domain superfamily [G3DSA:3.40.50.10240] (1-213)
  IPR036759 Thiamin pyrophosphokinase, catalytic domain superfamily [SSF63999] (3-131)
  IPR053149 Thiamine pyrophosphokinase [PTHR41299] (1-213)

Sequence (426 aa):
MDVLIVSGGTEPSKELLLKYKNKASFIIGVDKGCNVLYKYNITPNLIVGDFDSGDLKVVEYFKNTGIEVRKYSTHKDYTDTHLAYNIAKELGDVKKIYLLGATGTRFDHSLGNLGLFLNSLEDEIYLEIVDDNNIMFIVDKKTTIKNRKNKVLSFHGLSDEVKNFTIKNAKYELERYNLKLLEPRAICNEFLDGEDVQIDFDSGKILVMLTNDMDVLIVSGGTEPSKELLLKYKNKASFIIGVDKGCNVLYKYNITPNLIVGDFDSGDLKVVEYFKNTGIEVRKYSTHKDYTDTHLAYNIAKELGDVKKIYLLGATGTRFDHSLGNLGLFLNSLEDEIYLEIVDDNNIMFIVDKKTTIKNRKNKVLSFHGLSDEVKNFTIKNAKYELERYNLKLLEPRAICNEFLDGEDVQIDFDSGKILVMLTND

Organism: NCBI:txid29372